Protein AF-0000000077536851 (afdb_homodimer)

Secondary structure (DSSP, 8-state):
--------------------------------THHHHHHHH-----------------EEEETTEEEESS----TT-EEEEEETTTTEEEEEETTEEEEEE--TTSPPPGGG-EEEEEETTEEEEEETTT-PEEEE-TTS-EEEEESS-SGGG-EEEEE-GGG-EEEEEEETTEEEEEEE-TTSS-EEEESS--PPEEEEEEE-/------------------PPP-----------THHHHHHHH-----------------EEEETTEEEESS----TT-EEEEEETTTTEEEEEETTEEEEEE--TTSPPPGGG-EEEEEETTEEEEEETTT-PEEEE-TTS-EEEEESS-SGGG-EEEEE-GGG-EEEEEEETTEEEEEEE-TTSS-EEEESS--PPEEEEEEE-

Foldseek 3Di:
DCPDDDDDDDPDPDPPVPPDDDPDPPPPPPPPCVVVVVVPPPPVVPPPPPCPVPLPQPWDAQAPWTKRKLDDDDAQFKWWKAFPPQQWTWFADQFWTFTHHRDSNHDDDLRRMWGWHDDPRFIWTARRVQCFIFFADPVQDTTRHHNDCDQRRGWDWDADPPSWTFTWHDDPPATWTWAADPVGRGTGTHRDDHTTIMIMTTDD/DDDDDDDDPDDDCVVVDPDDDPPPPPPPPPPPCVVVVVVPPCCVVPPPPPCPVPLPLDWDAQAPWTKRKLDDDDAQFKWWKAFPPQQWTWFADQFWTFTHHRDSNHDDDLRRMWGWHDDPRFIWTARRVQQFIWFADPVQDTTRHHNDCDQRRGWDWDADPPSWTFTWHDDPPATWTWAADPVGRGTGTHRDDHTTIMIMTTDD

Structure (mmCIF, N/CA/C/O backbone):
data_AF-0000000077536851-model_v1
#
loop_
_entity.id
_entity.type
_entity.pdbx_description
1 polymer 'Uncharacterized protein'
#
loop_
_atom_site.group_PDB
_atom_site.id
_atom_site.type_symbol
_atom_site.label_atom_id
_atom_site.label_alt_id
_atom_site.label_comp_id
_atom_site.label_asym_id
_atom_site.label_entity_id
_atom_site.label_seq_id
_atom_site.pdbx_PDB_ins_code
_atom_site.Cartn_x
_atom_site.Cartn_y
_atom_site.Cartn_z
_atom_site.occupancy
_atom_site.B_iso_or_equiv
_atom_site.auth_seq_id
_atom_site.auth_comp_id
_atom_site.auth_asym_id
_atom_site.auth_atom_id
_atom_site.pdbx_PDB_model_num
ATOM 1 N N . MET A 1 1 ? -51.312 21.594 92.875 1 18.86 1 MET A N 1
ATOM 2 C CA . MET A 1 1 ? -51.688 20.219 93.188 1 18.86 1 MET A CA 1
ATOM 3 C C . MET A 1 1 ? -52.906 19.781 92.375 1 18.86 1 MET A C 1
ATOM 5 O O . MET A 1 1 ? -53.5 18.734 92.688 1 18.86 1 MET A O 1
ATOM 9 N N . ALA A 1 2 ? -53.438 20.641 91.5 1 19.78 2 ALA A N 1
ATOM 10 C CA . ALA A 1 2 ? -54.875 20.578 91.25 1 19.78 2 ALA A CA 1
ATOM 11 C C . ALA A 1 2 ? -55.188 19.469 90.25 1 19.78 2 ALA A C 1
ATOM 13 O O . ALA A 1 2 ? -54.719 19.484 89.125 1 19.78 2 ALA A O 1
ATOM 14 N N . ILE A 1 3 ? -55.719 18.281 90.625 1 20.02 3 ILE A N 1
ATOM 15 C CA . ILE A 1 3 ? -55.781 16.859 90.25 1 20.02 3 ILE A CA 1
ATOM 16 C C . ILE A 1 3 ? -56.938 16.641 89.25 1 20.02 3 ILE A C 1
ATOM 18 O O . ILE A 1 3 ? -57.312 15.492 89 1 20.02 3 ILE A O 1
ATOM 22 N N . ILE A 1 4 ? -57.5 17.672 88.562 1 20.81 4 ILE A N 1
ATOM 23 C CA . ILE A 1 4 ? -58.938 17.453 88.312 1 20.81 4 ILE A CA 1
ATOM 24 C C . ILE A 1 4 ? -59.062 16.297 87.312 1 20.81 4 ILE A C 1
ATOM 26 O O . ILE A 1 4 ? -58.375 16.25 86.25 1 20.81 4 ILE A O 1
ATOM 30 N N . THR A 1 5 ? -60.031 15.312 87.375 1 19.86 5 THR A N 1
ATOM 31 C CA . THR A 1 5 ? -60.469 13.922 87.375 1 19.86 5 THR A CA 1
ATOM 32 C C . THR A 1 5 ? -61.125 13.578 86.062 1 19.86 5 THR A C 1
ATOM 34 O O . THR A 1 5 ? -60.844 12.523 85.438 1 19.86 5 THR A O 1
ATOM 37 N N . ASP A 1 6 ? -62.188 14.289 85.438 1 17.86 6 ASP A N 1
ATOM 38 C CA . ASP A 1 6 ? -63.438 13.547 85.375 1 17.86 6 ASP A CA 1
ATOM 39 C C . ASP A 1 6 ? -63.5 12.773 84 1 17.86 6 ASP A C 1
ATOM 41 O O . ASP A 1 6 ? -63.938 11.617 84 1 17.86 6 ASP A O 1
ATOM 45 N N . ALA A 1 7 ? -63.562 13.414 82.812 1 20.83 7 ALA A N 1
ATOM 46 C CA . ALA A 1 7 ? -64.75 13.344 82 1 20.83 7 ALA A CA 1
ATOM 47 C C . ALA A 1 7 ? -64.812 12.055 81.125 1 20.83 7 ALA A C 1
ATOM 49 O O . ALA A 1 7 ? -63.844 11.758 80.438 1 20.83 7 ALA A O 1
ATOM 50 N N . HIS A 1 8 ? -65.812 11.188 81.375 1 18.69 8 HIS A N 1
ATOM 51 C CA . HIS A 1 8 ? -66.125 9.766 81.25 1 18.69 8 HIS A CA 1
ATOM 52 C C . HIS A 1 8 ? -66.25 9.359 79.812 1 18.69 8 HIS A C 1
ATOM 54 O O . HIS A 1 8 ? -65.625 8.398 79.375 1 18.69 8 HIS A O 1
ATOM 60 N N . ASP A 1 9 ? -67.5 9.469 79.188 1 19.62 9 ASP A N 1
ATOM 61 C CA . ASP A 1 9 ? -68.375 8.344 78.812 1 19.62 9 ASP A CA 1
ATOM 62 C C . ASP A 1 9 ? -68.062 7.906 77.375 1 19.62 9 ASP A C 1
ATOM 64 O O . ASP A 1 9 ? -67.875 8.742 76.5 1 19.62 9 ASP A O 1
ATOM 68 N N . ALA A 1 10 ? -68 6.574 77.062 1 19.52 10 ALA A N 1
ATOM 69 C CA . ALA A 1 10 ? -67.375 5.629 76.125 1 19.52 10 ALA A CA 1
ATOM 70 C C . ALA A 1 10 ? -68.312 5.324 75 1 19.52 10 ALA A C 1
ATOM 72 O O . ALA A 1 10 ? -69.25 4.535 75.125 1 19.52 10 ALA A O 1
ATOM 73 N N . GLU A 1 11 ? -69 6.359 74.375 1 21.12 11 GLU A N 1
ATOM 74 C CA . GLU A 1 11 ? -70.125 5.973 73.5 1 21.12 11 GLU A CA 1
ATOM 75 C C . GLU A 1 11 ? -69.625 5.043 72.375 1 21.12 11 GLU A C 1
ATOM 77 O O . GLU A 1 11 ? -68.562 5.312 71.75 1 21.12 11 GLU A O 1
ATOM 82 N N . SER A 1 12 ? -70 3.764 72.438 1 19.25 12 SER A N 1
ATOM 83 C CA . SER A 1 12 ? -69.688 2.516 71.75 1 19.25 12 SER A CA 1
ATOM 84 C C . SER A 1 12 ? -70.125 2.576 70.312 1 19.25 12 SER A C 1
ATOM 86 O O . SER A 1 12 ? -71.312 2.764 70 1 19.25 12 SER A O 1
ATOM 88 N N . ALA A 1 13 ? -69.312 3.105 69.5 1 20.23 13 ALA A N 1
ATOM 89 C CA . ALA A 1 13 ? -69.5 3.305 68.062 1 20.23 13 ALA A CA 1
ATOM 90 C C . ALA A 1 13 ? -69.75 1.982 67.312 1 20.23 13 ALA A C 1
ATOM 92 O O . ALA A 1 13 ? -68.938 1.074 67.375 1 20.23 13 ALA A O 1
ATOM 93 N N . ALA A 1 14 ? -71 1.607 67.375 1 19.25 14 ALA A N 1
ATOM 94 C CA . ALA A 1 14 ? -71.625 0.43 66.75 1 19.25 14 ALA A CA 1
ATOM 95 C C . ALA A 1 14 ? -71.188 0.256 65.312 1 19.25 14 ALA A C 1
ATOM 97 O O . ALA A 1 14 ? -71.125 1.222 64.562 1 19.25 14 ALA A O 1
ATOM 98 N N . THR A 1 15 ? -70.438 -0.841 65 1 21.03 15 THR A N 1
ATOM 99 C CA . THR A 1 15 ? -69.688 -1.453 63.938 1 21.03 15 THR A CA 1
ATOM 100 C C . THR A 1 15 ? -70.562 -1.975 62.812 1 21.03 15 THR A C 1
ATOM 102 O O . THR A 1 15 ? -70.062 -2.73 61.969 1 21.03 15 THR A O 1
ATOM 105 N N . SER A 1 16 ? -71.75 -1.28 62.562 1 19.77 16 SER A N 1
ATOM 106 C CA . SER A 1 16 ? -72.688 -2.012 61.719 1 19.77 16 SER A CA 1
ATOM 107 C C . SER A 1 16 ? -72 -2.434 60.406 1 19.77 16 SER A C 1
ATOM 109 O O . SER A 1 16 ? -71.438 -1.606 59.719 1 19.77 16 SER A O 1
ATOM 111 N N . SER A 1 17 ? -71.688 -3.686 60.281 1 22.27 17 SER A N 1
ATOM 112 C CA . SER A 1 17 ? -70.938 -4.477 59.25 1 22.27 17 SER A CA 1
ATOM 113 C C . SER A 1 17 ? -71.812 -4.598 58 1 22.27 17 SER A C 1
ATOM 115 O O . SER A 1 17 ? -71.562 -5.512 57.188 1 22.27 17 SER A O 1
ATOM 117 N N . LEU A 1 18 ? -72.375 -3.449 57.562 1 19.94 18 LEU A N 1
ATOM 118 C CA . LEU A 1 18 ? -73.312 -3.625 56.438 1 19.94 18 LEU A CA 1
ATOM 119 C C . LEU A 1 18 ? -72.625 -4.449 55.344 1 19.94 18 LEU A C 1
ATOM 121 O O . LEU A 1 18 ? -71.438 -4.254 55.031 1 19.94 18 LEU A O 1
ATOM 125 N N . SER A 1 19 ? -73.188 -5.621 55.062 1 21.34 19 SER A N 1
ATOM 126 C CA . SER A 1 19 ? -72.938 -6.781 54.219 1 21.34 19 SER A CA 1
ATOM 127 C C . SER A 1 19 ? -73 -6.402 52.719 1 21.34 19 SER A C 1
ATOM 129 O O . SER A 1 19 ? -74.062 -6.113 52.188 1 21.34 19 SER A O 1
ATOM 131 N N . ALA A 1 20 ? -72.125 -5.441 52.344 1 19.36 20 ALA A N 1
ATOM 132 C CA . ALA A 1 20 ? -72.188 -4.875 51 1 19.36 20 ALA A CA 1
ATOM 133 C C . ALA A 1 20 ? -72.375 -5.969 49.938 1 19.36 20 ALA A C 1
ATOM 135 O O . ALA A 1 20 ? -71.938 -7.105 50.156 1 19.36 20 ALA A O 1
ATOM 136 N N . ASP A 1 21 ? -73.188 -5.586 48.875 1 20.72 21 ASP A N 1
ATOM 137 C CA . ASP A 1 21 ? -73.812 -6.059 47.656 1 20.72 21 ASP A CA 1
ATOM 138 C C . ASP A 1 21 ? -72.875 -6.809 46.75 1 20.72 21 ASP A C 1
ATOM 140 O O . ASP A 1 21 ? -71.625 -6.594 46.812 1 20.72 21 ASP A O 1
ATOM 144 N N . GLY A 1 22 ? -73.312 -7.965 46.188 1 22.11 22 GLY A N 1
ATOM 145 C CA . GLY A 1 22 ? -72.938 -9.125 45.406 1 22.11 22 GLY A CA 1
ATOM 146 C C . GLY A 1 22 ? -72.375 -8.766 44.062 1 22.11 22 GLY A C 1
ATOM 147 O O . GLY A 1 22 ? -73.062 -8.5 43.094 1 22.11 22 GLY A O 1
ATOM 148 N N . VAL A 1 23 ? -71.438 -7.766 44 1 23.23 23 VAL A N 1
ATOM 149 C CA . VAL A 1 23 ? -71 -7.277 42.688 1 23.23 23 VAL A CA 1
ATOM 150 C C . VAL A 1 23 ? -70.625 -8.453 41.812 1 23.23 23 VAL A C 1
ATOM 152 O O . VAL A 1 23 ? -69.812 -9.312 42.219 1 23.23 23 VAL A O 1
ATOM 155 N N . MET A 1 24 ? -71.438 -8.617 40.781 1 24.44 24 MET A N 1
ATOM 156 C CA . MET A 1 24 ? -71.375 -9.586 39.688 1 24.44 24 MET A CA 1
ATOM 157 C C . MET A 1 24 ? -70 -9.664 39.062 1 24.44 24 MET A C 1
ATOM 159 O O . MET A 1 24 ? -69.312 -8.648 38.969 1 24.44 24 MET A O 1
ATOM 163 N N . THR A 1 25 ? -69.312 -10.844 39.219 1 23.58 25 THR A N 1
ATOM 164 C CA . THR A 1 25 ? -68 -11.32 38.844 1 23.58 25 THR A CA 1
ATOM 165 C C . THR A 1 25 ? -67.75 -11.086 37.344 1 23.58 25 THR A C 1
ATOM 167 O O . THR A 1 25 ? -68.438 -11.609 36.5 1 23.58 25 THR A O 1
ATOM 170 N N . PRO A 1 26 ? -67.438 -9.805 36.938 1 22.94 26 PRO A N 1
ATOM 171 C CA . PRO A 1 26 ? -67.25 -9.633 35.5 1 22.94 26 PRO A CA 1
ATOM 172 C C . PRO A 1 26 ? -66.375 -10.695 34.875 1 22.94 26 PRO A C 1
ATOM 174 O O . PRO A 1 26 ? -65.438 -11.156 35.531 1 22.94 26 PRO A O 1
ATOM 177 N N . THR A 1 27 ? -66.875 -11.539 33.969 1 24.19 27 THR A N 1
ATOM 178 C CA . THR A 1 27 ? -66.25 -12.625 33.219 1 24.19 27 THR A CA 1
ATOM 179 C C . THR A 1 27 ? -65 -12.141 32.5 1 24.19 27 THR A C 1
ATOM 181 O O . THR A 1 27 ? -65.062 -11.203 31.703 1 24.19 27 THR A O 1
ATOM 184 N N . THR A 1 28 ? -63.812 -12.055 33.219 1 24.67 28 THR A N 1
ATOM 185 C CA . THR A 1 28 ? -62.562 -11.586 32.656 1 24.67 28 THR A CA 1
ATOM 186 C C . THR A 1 28 ? -62.188 -12.391 31.406 1 24.67 28 THR A C 1
ATOM 188 O O . THR A 1 28 ? -62.062 -13.617 31.469 1 24.67 28 THR A O 1
ATOM 191 N N . TYR A 1 29 ? -62.719 -11.992 30.266 1 23.72 29 TYR A N 1
ATOM 192 C CA . TYR A 1 29 ? -62.312 -12.562 28.984 1 23.72 29 TYR A CA 1
ATOM 193 C C . TYR A 1 29 ? -60.781 -12.648 28.875 1 23.72 29 TYR A C 1
ATOM 195 O O . TYR A 1 29 ? -60.094 -11.688 29.172 1 23.72 29 TYR A O 1
ATOM 203 N N . THR A 1 30 ? -60.281 -13.867 29.188 1 26.53 30 THR A N 1
ATOM 204 C CA . THR A 1 30 ? -58.875 -14.25 29.125 1 26.53 30 THR A CA 1
ATOM 205 C C . THR A 1 30 ? -58.281 -13.883 27.766 1 26.53 30 THR A C 1
ATOM 207 O O . THR A 1 30 ? -58.688 -14.414 26.734 1 26.53 30 THR A O 1
ATOM 210 N N . ARG A 1 31 ? -58.031 -12.602 27.641 1 26.2 31 ARG A N 1
ATOM 211 C CA . ARG A 1 31 ? -57.344 -12.188 26.422 1 26.2 31 ARG A CA 1
ATOM 212 C C . ARG A 1 31 ? -56.156 -13.094 26.109 1 26.2 31 ARG A C 1
ATOM 214 O O . ARG A 1 31 ? -55.312 -13.336 26.969 1 26.2 31 ARG A O 1
ATOM 221 N N . ASP A 1 32 ? -56.375 -14.086 25.203 1 28 32 ASP A N 1
ATOM 222 C CA . ASP A 1 32 ? -55.406 -15.062 24.703 1 28 32 ASP A CA 1
ATOM 223 C C . ASP A 1 32 ? -54.094 -14.383 24.312 1 28 32 ASP A C 1
ATOM 225 O O . ASP A 1 32 ? -54.062 -13.5 23.453 1 28 32 ASP A O 1
ATOM 229 N N . PRO A 1 33 ? -53.125 -14.289 25.266 1 31.47 33 PRO A N 1
ATOM 230 C CA . PRO A 1 33 ? -51.844 -13.633 25.062 1 31.47 33 PRO A CA 1
ATOM 231 C C . PRO A 1 33 ? -51.062 -14.242 23.891 1 31.47 33 PRO A C 1
ATOM 233 O O . PRO A 1 33 ? -49.906 -13.906 23.688 1 31.47 33 PRO A O 1
ATOM 236 N N . SER A 1 34 ? -51.719 -15.164 23.172 1 30.64 34 SER A N 1
ATOM 237 C CA . SER A 1 34 ? -50.844 -15.859 22.25 1 30.64 34 SER A CA 1
ATOM 238 C C . SER A 1 34 ? -50.125 -14.875 21.312 1 30.64 34 SER A C 1
ATOM 240 O O . SER A 1 34 ? -49.125 -15.203 20.703 1 30.64 34 SER A O 1
ATOM 242 N N . ILE A 1 35 ? -50.906 -13.805 21 1 28.03 35 ILE A N 1
ATOM 243 C CA . ILE A 1 35 ? -50.344 -13.078 19.859 1 28.03 35 ILE A CA 1
ATOM 244 C C . ILE A 1 35 ? -49 -12.461 20.25 1 28.03 35 ILE A C 1
ATOM 246 O O . ILE A 1 35 ? -48.156 -12.18 19.375 1 28.03 35 ILE A O 1
ATOM 250 N N . GLN A 1 36 ? -48.938 -12.117 21.547 1 27.41 36 GLN A N 1
ATOM 251 C CA . GLN A 1 36 ? -47.781 -11.273 21.781 1 27.41 36 GLN A CA 1
ATOM 252 C C . GLN A 1 36 ? -46.469 -12.086 21.672 1 27.41 36 GLN A C 1
ATOM 254 O O . GLN A 1 36 ? -45.375 -11.516 21.578 1 27.41 36 GLN A O 1
ATOM 259 N N . GLU A 1 37 ? -46.562 -13.352 21.984 1 29.34 37 GLU A N 1
ATOM 260 C CA . GLU A 1 37 ? -45.25 -14.016 22.062 1 29.34 37 GLU A CA 1
ATOM 261 C C . GLU A 1 37 ? -44.562 -14.031 20.703 1 29.34 37 GLU A C 1
ATOM 263 O O . GLU A 1 37 ? -43.375 -14.352 20.609 1 29.34 37 GLU A O 1
ATOM 268 N N . TRP A 1 38 ? -45.344 -14.125 19.625 1 32.38 38 TRP A N 1
ATOM 269 C CA . TRP A 1 38 ? -44.688 -14.242 18.344 1 32.38 38 TRP A CA 1
ATOM 270 C C . TRP A 1 38 ? -43.75 -13.047 18.078 1 32.38 38 TRP A C 1
ATOM 272 O O . TRP A 1 38 ? -42.688 -13.195 17.516 1 32.38 38 TRP A O 1
ATOM 282 N N . LEU A 1 39 ? -44.25 -11.852 18.469 1 27.42 39 LEU A N 1
ATOM 283 C CA . LEU A 1 39 ? -43.469 -10.688 18.094 1 27.42 39 LEU A CA 1
ATOM 284 C C . LEU A 1 39 ? -42.094 -10.695 18.812 1 27.42 39 LEU A C 1
ATOM 286 O O . LEU A 1 39 ? -41.156 -10.07 18.344 1 27.42 39 LEU A O 1
ATOM 290 N N . ARG A 1 40 ? -42.094 -11.141 20.031 1 28.02 40 ARG A N 1
ATOM 291 C CA . ARG A 1 40 ? -40.844 -10.914 20.766 1 28.02 40 ARG A CA 1
ATOM 292 C C . ARG A 1 40 ? -39.719 -11.758 20.188 1 28.02 40 ARG A C 1
ATOM 294 O O . ARG A 1 40 ? -38.562 -11.445 20.391 1 28.02 40 ARG A O 1
ATOM 301 N N . SER A 1 41 ? -40.031 -12.984 19.953 1 29 41 SER A N 1
ATOM 302 C CA . SER A 1 41 ? -38.875 -13.852 19.812 1 29 41 SER A CA 1
ATOM 303 C C . SER A 1 41 ? -38.062 -13.469 18.578 1 29 41 SER A C 1
ATOM 305 O O . SER A 1 41 ? -37.031 -14.109 18.281 1 29 41 SER A O 1
ATOM 307 N N . SER A 1 42 ? -38.719 -12.93 17.641 1 28.83 42 SER A N 1
ATOM 308 C CA . SER A 1 42 ? -37.844 -12.812 16.484 1 28.83 42 SER A CA 1
ATOM 309 C C . SER A 1 42 ? -36.688 -11.836 16.766 1 28.83 42 SER A C 1
ATOM 311 O O . SER A 1 42 ? -36.812 -10.641 16.469 1 28.83 42 SER A O 1
ATOM 313 N N . SER A 1 43 ? -36.188 -11.812 17.938 1 27.52 43 SER A N 1
ATOM 314 C CA . SER A 1 43 ? -35 -10.992 18.109 1 27.52 43 SER A CA 1
ATOM 315 C C . SER A 1 43 ? -33.969 -11.281 17.016 1 27.52 43 SER A C 1
ATOM 317 O O . SER A 1 43 ? -33.25 -12.289 17.078 1 27.52 43 SER A O 1
ATOM 319 N N . ILE A 1 44 ? -34.375 -11.117 15.781 1 29 44 ILE A N 1
ATOM 320 C CA . ILE A 1 44 ? -33.281 -11.133 14.797 1 29 44 ILE A CA 1
ATOM 321 C C . ILE A 1 44 ? -32.125 -10.312 15.312 1 29 44 ILE A C 1
ATOM 323 O O . ILE A 1 44 ? -32.25 -9.125 15.594 1 29 44 ILE A O 1
ATOM 327 N N . THR A 1 45 ? -31.344 -10.859 16.203 1 29.61 45 THR A N 1
ATOM 328 C CA . THR A 1 45 ? -30.047 -10.258 16.453 1 29.61 45 THR A CA 1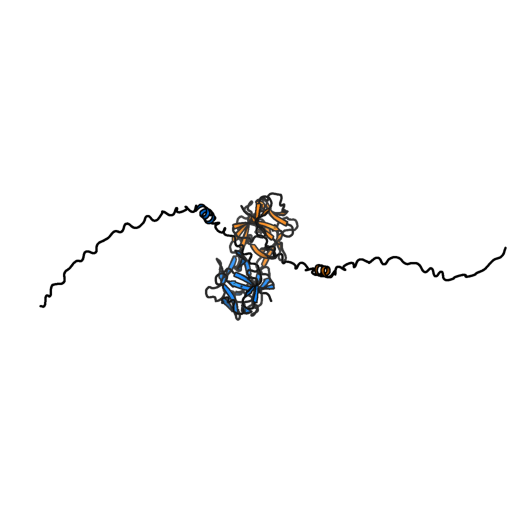
ATOM 329 C C . THR A 1 45 ? -29.516 -9.578 15.188 1 29.61 45 THR A C 1
ATOM 331 O O . THR A 1 45 ? -29.516 -10.18 14.109 1 29.61 45 THR A O 1
ATOM 334 N N . PRO A 1 46 ? -29.609 -8.258 15.156 1 29.53 46 PRO A N 1
ATOM 335 C CA . PRO A 1 46 ? -28.969 -7.629 14.008 1 29.53 46 PRO A CA 1
ATOM 336 C C . PRO A 1 46 ? -27.688 -8.359 13.586 1 29.53 46 PRO A C 1
ATOM 338 O O . PRO A 1 46 ? -26.875 -8.727 14.43 1 29.53 46 PRO A O 1
ATOM 341 N N . SER A 1 47 ? -27.812 -9.352 12.789 1 29.05 47 SER A N 1
ATOM 342 C CA . SER A 1 47 ? -26.594 -9.82 12.141 1 29.05 47 SER A CA 1
ATOM 343 C C . SER A 1 47 ? -25.594 -8.68 11.945 1 29.05 47 SER A C 1
ATOM 345 O O . SER A 1 47 ? -26 -7.543 11.664 1 29.05 47 SER A O 1
ATOM 347 N N . SER A 1 48 ? -24.578 -8.688 12.734 1 30.5 48 SER A N 1
ATOM 348 C CA . SER A 1 48 ? -23.422 -7.844 12.445 1 30.5 48 SER A CA 1
ATOM 349 C C . SER A 1 48 ? -23.266 -7.602 10.945 1 30.5 48 SER A C 1
ATOM 351 O O . SER A 1 48 ? -22.891 -8.5 10.203 1 30.5 48 SER A O 1
ATOM 353 N N . SER A 1 49 ? -24.25 -7.016 10.336 1 31.94 49 SER A N 1
ATOM 354 C CA . SER A 1 49 ? -24.047 -6.441 9.008 1 31.94 49 SER A CA 1
ATOM 355 C C . SER A 1 49 ? -22.625 -5.945 8.828 1 31.94 49 SER A C 1
ATOM 357 O O . SER A 1 49 ? -22.094 -5.227 9.68 1 31.94 49 SER A O 1
ATOM 359 N N . SER A 1 50 ? -21.797 -6.797 8.422 1 32.88 50 SER A N 1
ATOM 360 C CA . SER A 1 50 ? -20.578 -6.234 7.852 1 32.88 50 SER A CA 1
ATOM 361 C C . SER A 1 50 ? -20.828 -4.875 7.215 1 32.88 50 SER A C 1
ATOM 363 O O . SER A 1 50 ? -21.516 -4.785 6.188 1 32.88 50 SER A O 1
ATOM 365 N N . ASN A 1 51 ? -21.25 -3.934 8.008 1 32.59 51 ASN A N 1
ATOM 366 C CA . ASN A 1 51 ? -21.188 -2.527 7.625 1 32.59 51 ASN A CA 1
ATOM 367 C C . ASN A 1 51 ? -20.047 -2.268 6.629 1 32.59 51 ASN A C 1
ATOM 369 O O . ASN A 1 51 ? -18.906 -2.072 7.023 1 32.59 51 ASN A O 1
ATOM 373 N N . ASN A 1 52 ? -19.891 -3.164 5.754 1 35.09 52 ASN A N 1
ATOM 374 C CA . ASN A 1 52 ? -19.172 -2.553 4.637 1 35.09 52 ASN A CA 1
ATOM 375 C C . ASN A 1 52 ? -19.609 -1.104 4.422 1 35.09 52 ASN A C 1
ATOM 377 O O . ASN A 1 52 ? -20.656 -0.847 3.812 1 35.09 52 ASN A O 1
ATOM 381 N N . GLU A 1 53 ? -19.656 -0.292 5.406 1 35.72 53 GLU A N 1
ATOM 382 C CA . GLU A 1 53 ? -19.734 1.14 5.129 1 35.72 53 GLU A CA 1
ATOM 383 C C . GLU A 1 53 ? -19.25 1.455 3.717 1 35.72 53 GLU A C 1
ATOM 385 O O . GLU A 1 53 ? -18.047 1.403 3.441 1 35.72 53 GLU A O 1
ATOM 390 N N . PHE A 1 54 ? -19.859 0.932 2.799 1 39 54 PHE A N 1
ATOM 391 C CA . PHE A 1 54 ? -19.734 1.651 1.538 1 39 54 PHE A CA 1
ATOM 392 C C . PHE A 1 54 ? -19.453 3.129 1.786 1 39 54 PHE A C 1
ATOM 394 O O . PHE A 1 54 ? -20.359 3.881 2.166 1 39 54 PHE A O 1
ATOM 401 N N . GLN A 1 55 ? -18.5 3.477 2.576 1 44.5 55 GLN A N 1
ATOM 402 C CA . GLN A 1 55 ? -18.172 4.895 2.572 1 44.5 55 GLN A CA 1
ATOM 403 C C . GLN A 1 55 ? -18.547 5.547 1.244 1 44.5 55 GLN A C 1
ATOM 405 O O . GLN A 1 55 ? -18 5.184 0.195 1 44.5 55 GLN A O 1
ATOM 410 N N . ASN A 1 56 ? -19.703 5.609 0.932 1 49.47 56 ASN A N 1
ATOM 411 C CA . ASN A 1 56 ? -20.141 6.535 -0.107 1 49.47 56 ASN A CA 1
ATOM 412 C C . ASN A 1 56 ? -19.141 7.68 -0.291 1 49.47 56 ASN A C 1
ATOM 414 O O . ASN A 1 56 ? -18.984 8.523 0.596 1 49.47 56 ASN A O 1
ATOM 418 N N . ASN A 1 57 ? -18 7.301 -0.956 1 65.56 57 ASN A N 1
ATOM 419 C CA . ASN A 1 57 ? -17.016 8.281 -1.394 1 65.56 57 ASN A CA 1
ATOM 420 C C . ASN A 1 57 ? -17.672 9.547 -1.932 1 65.56 57 ASN A C 1
ATOM 422 O O . ASN A 1 57 ? -17.391 9.977 -3.051 1 65.56 57 ASN A O 1
ATOM 426 N N . MET A 1 58 ? -18.75 9.797 -1.27 1 80.38 58 MET A N 1
ATOM 427 C CA . MET A 1 58 ? -19.281 11.094 -1.683 1 80.38 58 MET A CA 1
ATOM 428 C C . MET A 1 58 ? -18.484 12.234 -1.062 1 80.38 58 MET A C 1
ATOM 430 O O . MET A 1 58 ? -18.031 12.133 0.079 1 80.38 58 MET A O 1
ATOM 434 N N . ALA A 1 59 ? -18.359 13.156 -1.869 1 90.31 59 ALA A N 1
ATOM 435 C CA . ALA A 1 59 ? -17.672 14.367 -1.407 1 90.31 59 ALA A CA 1
ATOM 436 C C . ALA A 1 59 ? -18.469 15.062 -0.306 1 90.31 59 ALA A C 1
ATOM 438 O O . ALA A 1 59 ? -19.703 15.094 -0.348 1 90.31 59 ALA A O 1
ATOM 439 N N . GLU A 1 60 ? -17.875 15.383 0.745 1 91.81 60 GLU A N 1
ATOM 440 C CA . GLU A 1 60 ? -18.453 16.156 1.833 1 91.81 60 GLU A CA 1
ATOM 441 C C . GLU A 1 60 ? -17.625 17.406 2.121 1 91.81 60 GLU A C 1
ATOM 443 O O . GLU A 1 60 ? -16.562 17.609 1.518 1 91.81 60 GLU A O 1
ATOM 448 N N . HIS A 1 61 ? -18.188 18.234 2.951 1 91.38 61 HIS A N 1
ATOM 449 C CA . HIS A 1 61 ? -17.453 19.438 3.334 1 91.38 61 HIS A CA 1
ATOM 450 C C . HIS A 1 61 ? -16.797 19.266 4.703 1 91.38 61 HIS A C 1
ATOM 452 O O . HIS A 1 61 ? -17.422 18.766 5.637 1 91.38 61 HIS A O 1
ATOM 458 N N . LEU A 1 62 ? -15.609 19.547 4.777 1 90.56 62 LEU A N 1
ATOM 459 C CA . LEU A 1 62 ? -14.875 19.781 6.016 1 90.56 62 LEU A CA 1
ATOM 460 C C . LEU A 1 62 ? -14.438 21.234 6.129 1 90.56 62 LEU A C 1
ATOM 462 O O . LEU A 1 62 ? -13.492 21.656 5.453 1 90.56 62 LEU A O 1
ATOM 466 N N . GLY A 1 63 ? -15.117 21.922 6.945 1 84.44 63 GLY A N 1
ATOM 467 C CA . GLY A 1 63 ? -14.953 23.375 6.867 1 84.44 63 GLY A CA 1
ATOM 468 C C . GLY A 1 63 ? -15.305 23.938 5.504 1 84.44 63 GLY A C 1
ATOM 469 O O . GLY A 1 63 ? -16.391 23.672 4.98 1 84.44 63 GLY A O 1
ATOM 470 N N . SER A 1 64 ? -14.383 24.625 4.953 1 85.06 64 SER A N 1
ATOM 471 C CA . SER A 1 64 ? -14.609 25.25 3.656 1 85.06 64 SER A CA 1
ATOM 472 C C . SER A 1 64 ? -14.172 24.344 2.516 1 85.06 64 SER A C 1
ATOM 474 O O . SER A 1 64 ? -14.367 24.672 1.343 1 85.06 64 SER A O 1
ATOM 476 N N . LEU A 1 65 ? -13.609 23.203 2.816 1 93.81 65 LEU A N 1
ATOM 477 C CA . LEU A 1 65 ? -13.039 22.344 1.783 1 93.81 65 LEU A CA 1
ATOM 478 C C . LEU A 1 65 ? -14.016 21.234 1.399 1 93.81 65 LEU A C 1
ATOM 480 O O . LEU A 1 65 ? -14.656 20.641 2.266 1 93.81 65 LEU A O 1
ATOM 484 N N . ARG A 1 66 ? -14.133 21.094 0.111 1 95.81 66 ARG A N 1
ATOM 485 C CA . ARG A 1 66 ? -14.797 19.891 -0.384 1 95.81 66 ARG A CA 1
ATOM 486 C C . ARG A 1 66 ? -13.836 18.719 -0.428 1 95.81 66 ARG A C 1
ATOM 488 O O . ARG A 1 66 ? -12.773 18.797 -1.048 1 95.81 66 ARG A O 1
ATOM 495 N N . VAL A 1 67 ? -14.258 17.625 0.313 1 97.12 67 VAL A N 1
ATOM 496 C CA . VAL A 1 67 ? -13.328 16.5 0.405 1 97.12 67 VAL A CA 1
ATOM 497 C C . VAL A 1 67 ? -14.062 15.188 0.156 1 97.12 67 VAL A C 1
ATOM 499 O O . VAL A 1 67 ? -15.289 15.125 0.291 1 97.12 67 VAL A O 1
ATOM 502 N N . THR A 1 68 ? -13.406 14.211 -0.332 1 97.44 68 THR A N 1
ATOM 503 C CA . THR A 1 68 ? -13.836 12.82 -0.296 1 97.44 68 THR A CA 1
ATOM 504 C C . THR A 1 68 ? -13.039 12.031 0.739 1 97.44 68 THR A C 1
ATOM 506 O O . THR A 1 68 ? -11.828 11.859 0.593 1 97.44 68 THR A O 1
ATOM 509 N N . ARG A 1 69 ? -13.695 11.57 1.759 1 96.44 69 ARG A N 1
ATOM 510 C CA . ARG A 1 69 ? -13.047 10.852 2.854 1 96.44 69 ARG A CA 1
ATOM 511 C C . ARG A 1 69 ? -12.656 9.438 2.43 1 96.44 69 ARG A C 1
ATOM 513 O O . ARG A 1 69 ? -13.203 8.906 1.462 1 96.44 69 ARG A O 1
ATOM 520 N N . LEU A 1 70 ? -11.625 8.898 3.168 1 97 70 LEU A N 1
ATOM 521 C CA . LEU A 1 70 ? -11.18 7.527 2.986 1 97 70 LEU A CA 1
ATOM 522 C C . LEU A 1 70 ? -10.844 7.25 1.522 1 97 70 LEU A C 1
ATOM 524 O O . LEU A 1 70 ? -11.258 6.227 0.97 1 97 70 LEU A O 1
ATOM 528 N N . SER A 1 71 ? -10.195 8.227 0.913 1 97.06 71 SER A N 1
ATOM 529 C CA . SER A 1 71 ? -9.75 8.094 -0.471 1 97.06 71 SER A CA 1
ATOM 530 C C . SER A 1 71 ? -8.422 7.352 -0.556 1 97.06 71 SER A C 1
ATOM 532 O O . SER A 1 71 ? -7.66 7.324 0.411 1 97.06 71 SER A O 1
ATOM 534 N N . ASP A 1 72 ? -8.203 6.738 -1.721 1 97.06 72 ASP A N 1
ATOM 535 C CA . ASP A 1 72 ? -6.891 6.168 -2.008 1 97.06 72 ASP A CA 1
ATOM 536 C C . ASP A 1 72 ? -5.91 7.25 -2.453 1 97.06 72 ASP A C 1
ATOM 538 O O . ASP A 1 72 ? -6.191 8.008 -3.385 1 97.06 72 ASP A O 1
ATOM 542 N N . PRO A 1 73 ? -4.828 7.305 -1.75 1 98 73 PRO A N 1
ATOM 543 C CA . PRO A 1 73 ? -3.869 8.344 -2.139 1 98 73 PRO A CA 1
ATOM 544 C C . PRO A 1 73 ? -3.254 8.094 -3.514 1 98 73 PRO A C 1
ATOM 546 O O . PRO A 1 73 ? -2.502 7.133 -3.691 1 98 73 PRO A O 1
ATOM 549 N N . ARG A 1 74 ? -3.574 8.984 -4.41 1 97.38 74 ARG A N 1
ATOM 550 C CA . ARG A 1 74 ? -3.045 8.898 -5.77 1 97.38 74 ARG A CA 1
ATOM 551 C C . ARG A 1 74 ? -2.121 10.07 -6.074 1 97.38 74 ARG A C 1
ATOM 553 O O . ARG A 1 74 ? -2.34 11.18 -5.59 1 97.38 74 ARG A O 1
ATOM 560 N N . PRO A 1 75 ? -1.086 9.75 -6.918 1 97.56 75 PRO A N 1
ATOM 561 C CA . PRO A 1 75 ? -0.211 10.859 -7.297 1 97.56 75 PRO A CA 1
ATOM 562 C C . PRO A 1 75 ? -0.969 12.008 -7.961 1 97.56 75 PRO A C 1
ATOM 564 O O . PRO A 1 75 ? -1.915 11.773 -8.719 1 97.56 75 PRO A O 1
ATOM 567 N N . ASN A 1 76 ? -0.542 13.234 -7.648 1 97.94 76 ASN A N 1
ATOM 568 C CA . ASN A 1 76 ? -1.027 14.484 -8.227 1 97.94 76 ASN A CA 1
ATOM 569 C C . ASN A 1 76 ? -2.357 14.906 -7.613 1 97.94 76 ASN A C 1
ATOM 571 O O . ASN A 1 76 ? -2.938 15.922 -8.016 1 97.94 76 ASN A O 1
ATOM 575 N N . ASP A 1 77 ? -2.936 14.18 -6.738 1 98.25 77 ASP A N 1
ATOM 576 C CA . ASP A 1 77 ? -4.082 14.617 -5.945 1 98.25 77 ASP A CA 1
ATOM 577 C C . ASP A 1 77 ? -3.633 15.219 -4.613 1 98.25 77 ASP A C 1
ATOM 579 O O . ASP A 1 77 ? -2.557 14.891 -4.113 1 98.25 77 ASP A O 1
ATOM 583 N N . THR A 1 78 ? -4.375 16.078 -4.074 1 98.75 78 THR A N 1
ATOM 584 C CA . THR A 1 78 ? -4.109 16.719 -2.789 1 98.75 78 THR A CA 1
ATOM 585 C C . THR A 1 78 ? -4.969 16.094 -1.692 1 98.75 78 THR A C 1
ATOM 587 O O . THR A 1 78 ? -6.152 15.812 -1.909 1 98.75 78 THR A O 1
ATOM 590 N N . PHE A 1 79 ? -4.355 15.984 -0.518 1 98.62 79 PHE A N 1
ATOM 591 C CA . PHE A 1 79 ? -5.074 15.289 0.543 1 98.62 79 PHE A CA 1
ATOM 592 C C . PHE A 1 79 ? -4.91 16.016 1.875 1 98.62 79 PHE A C 1
ATOM 594 O O . PHE A 1 79 ? -3.902 16.688 2.102 1 98.62 79 PHE A O 1
ATOM 601 N N . LEU A 1 80 ? -5.91 15.836 2.654 1 98.38 80 LEU A N 1
ATOM 602 C CA . LEU A 1 80 ? -5.711 15.898 4.098 1 98.38 80 LEU A CA 1
ATOM 603 C C . LEU A 1 80 ? -5.262 14.547 4.645 1 98.38 80 LEU A C 1
ATOM 605 O O . LEU A 1 80 ? -5.77 13.5 4.227 1 98.38 80 LEU A O 1
ATOM 609 N N . ILE A 1 81 ? -4.324 14.539 5.555 1 98.81 81 ILE A N 1
ATOM 610 C CA . ILE A 1 81 ? -3.852 13.336 6.23 1 98.81 81 ILE A CA 1
ATOM 611 C C . ILE A 1 81 ? -4.258 13.375 7.703 1 98.81 81 ILE A C 1
ATOM 613 O O . ILE A 1 81 ? -3.744 14.188 8.477 1 98.81 81 ILE A O 1
ATOM 617 N N . ILE A 1 82 ? -5.148 12.469 8.062 1 98.5 82 ILE A N 1
ATOM 618 C CA . ILE A 1 82 ? -5.852 12.594 9.336 1 98.5 82 ILE A CA 1
ATOM 619 C C . ILE A 1 82 ? -5.566 11.375 10.203 1 98.5 82 ILE A C 1
ATOM 621 O O . ILE A 1 82 ? -5.699 10.234 9.742 1 98.5 82 ILE A O 1
ATOM 625 N N . ASP A 1 83 ? -5.164 11.617 11.398 1 98.5 83 ASP A N 1
ATOM 626 C CA . ASP A 1 83 ? -5.02 10.586 12.414 1 98.5 83 ASP A CA 1
ATOM 627 C C . ASP A 1 83 ? -6.383 10.047 12.852 1 98.5 83 ASP A C 1
ATOM 629 O O . ASP A 1 83 ? -7.137 10.734 13.539 1 98.5 83 ASP A O 1
ATOM 633 N N . LYS A 1 84 ? -6.641 8.836 12.594 1 97.31 84 LYS A N 1
ATOM 634 C CA . LYS A 1 84 ? -7.953 8.234 12.805 1 97.31 84 LYS A CA 1
ATOM 635 C C . LYS A 1 84 ? -8.336 8.266 14.289 1 97.31 84 LYS A C 1
ATOM 637 O O . LYS A 1 84 ? -9.445 8.656 14.641 1 97.31 84 LYS A O 1
ATOM 642 N N . SER A 1 85 ? -7.395 7.867 15.102 1 96.44 85 SER A N 1
ATOM 643 C CA . SER A 1 85 ? -7.711 7.613 16.5 1 96.44 85 SER A CA 1
ATOM 644 C C . SER A 1 85 ? -7.996 8.914 17.25 1 96.44 85 SER A C 1
ATOM 646 O O . SER A 1 85 ? -8.875 8.953 18.109 1 96.44 85 SER A O 1
ATOM 648 N N . GLU A 1 86 ? -7.266 9.977 16.906 1 97.06 86 GLU A N 1
ATOM 649 C CA . GLU A 1 86 ? -7.383 11.219 17.672 1 97.06 86 GLU A CA 1
ATOM 650 C C . GLU A 1 86 ? -8.047 12.312 16.844 1 97.06 86 GLU A C 1
ATOM 652 O O . GLU A 1 86 ? -8.258 13.43 17.328 1 97.06 86 GLU A O 1
ATOM 657 N N . ASN A 1 87 ? -8.422 11.992 15.656 1 96.38 87 ASN A N 1
ATOM 658 C CA . ASN A 1 87 ? -9.062 12.938 14.742 1 96.38 87 ASN A CA 1
ATOM 659 C C . ASN A 1 87 ? -8.258 14.227 14.617 1 96.38 87 ASN A C 1
ATOM 661 O O . ASN A 1 87 ? -8.805 15.32 14.75 1 96.38 87 ASN A O 1
ATOM 665 N N . ARG A 1 88 ? -6.965 14.102 14.367 1 98 88 ARG A N 1
ATOM 666 C CA . ARG A 1 88 ? -6.055 15.219 14.172 1 98 88 ARG A CA 1
ATOM 667 C C . ARG A 1 88 ? -5.496 15.227 12.75 1 98 88 ARG A C 1
ATOM 669 O O . ARG A 1 88 ? -5.262 14.164 12.164 1 98 88 ARG A O 1
ATOM 676 N N . ILE A 1 89 ? -5.305 16.422 12.266 1 98 89 ILE A N 1
ATOM 677 C CA . ILE A 1 89 ? -4.855 16.609 10.891 1 98 89 ILE A CA 1
ATOM 678 C C . ILE A 1 89 ? -3.369 16.953 10.875 1 98 89 ILE A C 1
ATOM 680 O O . ILE A 1 89 ? -2.922 17.812 11.641 1 98 89 ILE A O 1
ATOM 684 N N . LEU A 1 90 ? -2.568 16.312 10.047 1 98.69 90 LEU A N 1
ATOM 685 C CA . LEU A 1 90 ? -1.146 16.609 9.898 1 98.69 90 LEU A CA 1
ATOM 686 C C . LEU A 1 90 ? -0.933 17.953 9.211 1 98.69 90 LEU A C 1
ATOM 688 O O . LEU A 1 90 ? -1.363 18.141 8.07 1 98.69 90 LEU A O 1
ATOM 692 N N . THR A 1 91 ? -0.247 18.797 9.891 1 98.44 91 THR A N 1
ATOM 693 C CA . THR A 1 91 ? -0.074 20.172 9.461 1 98.44 91 THR A CA 1
ATOM 694 C C . THR A 1 91 ? 1.396 20.578 9.523 1 98.44 91 THR A C 1
ATOM 696 O O . THR A 1 91 ? 2.16 20.047 10.328 1 98.44 91 THR A O 1
ATOM 699 N N . CYS A 1 92 ? 1.748 21.484 8.617 1 98.38 92 CYS A N 1
ATOM 700 C CA . CYS A 1 92 ? 3.121 21.984 8.578 1 98.38 92 CYS A CA 1
ATOM 701 C C . CYS A 1 92 ? 3.162 23.5 8.68 1 98.38 92 CYS A C 1
ATOM 703 O O . CYS A 1 92 ? 2.521 24.188 7.891 1 98.38 92 CYS A O 1
ATOM 705 N N . HIS A 1 93 ? 3.867 23.953 9.695 1 97.12 93 HIS A N 1
ATOM 706 C CA . HIS A 1 93 ? 4.156 25.375 9.828 1 97.12 93 HIS A CA 1
ATOM 707 C C . HIS A 1 93 ? 5.656 25.656 9.766 1 97.12 93 HIS A C 1
ATOM 709 O O . HIS A 1 93 ? 6.398 25.25 10.656 1 97.12 93 HIS A O 1
ATOM 715 N N . ASP A 1 94 ? 6.098 26.297 8.703 1 95.56 94 ASP A N 1
ATOM 716 C CA . ASP A 1 94 ? 7.5 26.656 8.516 1 95.56 94 ASP A CA 1
ATOM 717 C C . ASP A 1 94 ? 8.398 25.422 8.609 1 95.56 94 ASP A C 1
ATOM 719 O O . ASP A 1 94 ? 9.398 25.438 9.336 1 95.56 94 ASP A O 1
ATOM 723 N N . GLY A 1 95 ? 7.949 24.391 8.039 1 96.81 95 GLY A N 1
ATOM 724 C CA . GLY A 1 95 ? 8.75 23.188 7.961 1 96.81 95 GLY A CA 1
ATOM 725 C C . GLY A 1 95 ? 8.578 22.266 9.156 1 96.81 95 GLY A C 1
ATOM 726 O O . GLY A 1 95 ? 9.062 21.125 9.156 1 96.81 95 GLY A O 1
ATOM 727 N N . HIS A 1 96 ? 7.84 22.766 10.156 1 97.56 96 HIS A N 1
ATOM 728 C CA . HIS A 1 96 ? 7.641 21.984 11.375 1 97.56 96 HIS A CA 1
ATOM 729 C C . HIS A 1 96 ? 6.266 21.328 11.383 1 97.56 96 HIS A C 1
ATOM 731 O O . HIS A 1 96 ? 5.262 21.969 11.086 1 97.56 96 HIS A O 1
ATOM 737 N N . LEU A 1 97 ? 6.273 20.062 11.797 1 98.44 97 LEU A N 1
ATOM 738 C CA . LEU A 1 97 ? 5.059 19.266 11.727 1 98.44 97 LEU A CA 1
ATOM 739 C C . LEU A 1 97 ? 4.293 19.328 13.047 1 98.44 97 LEU A C 1
ATOM 741 O O . LEU A 1 97 ? 4.895 19.312 14.125 1 98.44 97 LEU A O 1
ATOM 745 N N . HIS A 1 98 ? 2.98 19.453 12.844 1 97.88 98 HIS A N 1
ATOM 746 C CA . HIS A 1 98 ? 2.041 19.438 13.961 1 97.88 98 HIS A CA 1
ATOM 747 C C . HIS A 1 98 ? 0.769 18.688 13.594 1 97.88 98 HIS A C 1
ATOM 749 O O . HIS A 1 98 ? 0.397 18.609 12.422 1 97.88 98 HIS A O 1
ATOM 755 N N . LEU A 1 99 ? 0.213 18.094 14.656 1 98.38 99 LEU A N 1
ATOM 756 C CA . LEU A 1 99 ? -1.138 17.562 14.5 1 98.38 99 LEU A CA 1
ATOM 757 C C . LEU A 1 99 ? -2.154 18.469 15.195 1 98.38 99 LEU A C 1
ATOM 759 O O . LEU A 1 99 ? -2.033 18.75 16.391 1 98.38 99 LEU A O 1
ATOM 763 N N . GLU A 1 100 ? -3.051 18.922 14.391 1 96.38 100 GLU A N 1
ATOM 764 C CA . GLU A 1 100 ? -4.094 19.812 14.898 1 96.38 100 GLU A CA 1
ATOM 765 C C . GLU A 1 100 ? -5.457 19.109 14.883 1 96.38 100 GLU A C 1
ATOM 767 O O . GLU A 1 100 ? -5.785 18.391 13.938 1 96.38 100 GLU A O 1
ATOM 772 N N . HIS A 1 101 ? -6.207 19.391 15.906 1 95.19 101 HIS A N 1
ATOM 773 C CA . HIS A 1 101 ? -7.531 18.781 15.938 1 95.19 101 HIS A CA 1
ATOM 774 C C . HIS A 1 101 ? -8.406 19.297 14.797 1 95.19 101 HIS A C 1
ATOM 776 O O . HIS A 1 101 ? -8.43 20.484 14.523 1 95.19 101 HIS A O 1
ATOM 782 N N . LEU A 1 102 ? -9 18.359 14.258 1 93.31 102 LEU A N 1
ATOM 783 C CA . LEU A 1 102 ? -9.922 18.703 13.18 1 93.31 102 LEU A CA 1
ATOM 784 C C . LEU A 1 102 ? -11.203 19.312 13.734 1 93.31 102 LEU A C 1
ATOM 786 O O . LEU A 1 102 ? -11.82 18.766 14.641 1 93.31 102 LEU A O 1
ATOM 790 N N . ASN A 1 103 ? -11.43 20.5 13.273 1 88.44 103 ASN A N 1
ATOM 791 C CA . ASN A 1 103 ? -12.672 21.203 13.578 1 88.44 103 ASN A CA 1
ATOM 792 C C . ASN A 1 103 ? -13.477 21.484 12.305 1 88.44 103 ASN A C 1
ATOM 794 O O . ASN A 1 103 ? -13.094 22.328 11.5 1 88.44 103 ASN A O 1
ATOM 798 N N . ASN A 1 104 ? -14.562 20.812 12.211 1 84.5 104 ASN A N 1
ATOM 799 C CA . ASN A 1 104 ? -15.367 20.875 11 1 84.5 104 ASN A CA 1
ATOM 800 C C . ASN A 1 104 ? -15.93 22.266 10.758 1 84.5 104 ASN A C 1
ATOM 802 O O . ASN A 1 104 ? -16.359 22.594 9.648 1 84.5 104 ASN A O 1
ATOM 806 N N . ASP A 1 105 ? -15.898 23.109 11.766 1 85.75 105 ASP A N 1
ATOM 807 C CA . ASP A 1 105 ? -16.5 24.438 11.672 1 85.75 105 ASP A CA 1
ATOM 808 C C . ASP A 1 105 ? -15.453 25.484 11.297 1 85.75 105 ASP A C 1
ATOM 810 O O . ASP A 1 105 ? -15.789 26.641 11.07 1 85.75 105 ASP A O 1
ATOM 814 N N . LYS A 1 106 ? -14.234 25.141 11.234 1 88.75 106 LYS A N 1
ATOM 815 C CA . LYS A 1 106 ? -13.164 26.078 10.898 1 88.75 106 LYS A CA 1
ATOM 816 C C . LYS A 1 106 ? -12.57 25.766 9.531 1 88.75 106 LYS A C 1
ATOM 818 O O . LYS A 1 106 ? -12.523 24.609 9.117 1 88.75 106 LYS A O 1
ATOM 823 N N . PRO A 1 107 ? -12.227 26.859 8.883 1 91.06 107 PRO A N 1
ATOM 824 C CA . PRO A 1 107 ? -11.531 26.625 7.613 1 91.06 107 PRO A CA 1
ATOM 825 C C . PRO A 1 107 ? -10.242 25.828 7.789 1 91.06 107 PRO A C 1
ATOM 827 O O . PRO A 1 107 ? -9.531 26 8.789 1 91.06 107 PRO A O 1
ATOM 830 N N . ILE A 1 108 ? -9.984 25.031 6.883 1 93.19 108 ILE A N 1
ATOM 831 C CA . ILE A 1 108 ? -8.766 24.234 6.906 1 93.19 108 ILE A CA 1
ATOM 832 C C . ILE A 1 108 ? -7.695 24.906 6.047 1 93.19 108 ILE A C 1
ATOM 834 O O . ILE A 1 108 ? -7.926 25.203 4.871 1 93.19 108 ILE A O 1
ATOM 838 N N . SER A 1 109 ? -6.609 25.156 6.664 1 94 109 SER A N 1
ATOM 839 C CA . SER A 1 109 ? -5.512 25.875 6.035 1 94 109 SER A CA 1
ATOM 840 C C . SER A 1 109 ? -4.793 25.016 5.008 1 94 109 SER A C 1
ATOM 842 O O . SER A 1 109 ? -4.789 23.781 5.113 1 94 109 SER A O 1
ATOM 844 N N . LYS A 1 110 ? -4.113 25.688 3.99 1 97.06 110 LYS A N 1
ATOM 845 C CA . LYS A 1 110 ? -3.254 25 3.027 1 97.06 110 LYS A CA 1
ATOM 846 C C . LYS A 1 110 ? -2.072 24.344 3.725 1 97.06 110 LYS A C 1
ATOM 848 O O . LYS A 1 110 ? -1.447 23.438 3.168 1 97.06 110 LYS A O 1
ATOM 853 N N . CYS A 1 111 ? -1.764 24.75 4.965 1 97.88 111 CYS A N 1
ATOM 854 C CA . CYS A 1 111 ? -0.703 24.156 5.773 1 97.88 111 CYS A CA 1
ATOM 855 C C . CYS A 1 111 ? -1.03 22.719 6.133 1 97.88 111 CYS A C 1
ATOM 857 O O . CYS A 1 111 ? -0.151 21.969 6.551 1 97.88 111 CYS A O 1
ATOM 859 N N . SER A 1 112 ? -2.301 22.359 5.949 1 97.94 112 SER A N 1
ATOM 860 C CA . SER A 1 112 ? -2.734 21 6.293 1 97.94 112 SER A CA 1
ATOM 861 C C . SER A 1 112 ? -3.02 20.172 5.047 1 97.94 112 SER A C 1
ATOM 863 O O . SER A 1 112 ? -3.592 19.094 5.133 1 97.94 112 SER A O 1
ATOM 865 N N . GLN A 1 113 ? -2.715 20.734 3.93 1 98.5 113 GLN A N 1
ATOM 866 C CA . GLN A 1 113 ? -2.941 20.062 2.654 1 98.5 113 GLN A CA 1
ATOM 867 C C . GLN A 1 113 ? -1.63 19.547 2.061 1 98.5 113 GLN A C 1
ATOM 869 O O . GLN A 1 113 ? -0.618 20.25 2.082 1 98.5 113 GLN A O 1
ATOM 874 N N . TRP A 1 114 ? -1.699 18.328 1.594 1 98.81 114 TRP A N 1
ATOM 875 C CA . TRP A 1 114 ? -0.512 17.641 1.11 1 98.81 114 TRP A CA 1
ATOM 876 C C . TRP A 1 114 ? -0.732 17.094 -0.301 1 98.81 114 TRP A C 1
ATOM 878 O O . TRP A 1 114 ? -1.664 16.328 -0.541 1 98.81 114 TRP A O 1
ATOM 888 N N . LEU A 1 115 ? 0.08 17.5 -1.214 1 98.88 115 LEU A N 1
ATOM 889 C CA . LEU A 1 115 ? 0.091 16.953 -2.562 1 98.88 115 LEU A CA 1
ATOM 890 C C . LEU A 1 115 ? 0.801 15.602 -2.586 1 98.88 115 LEU A C 1
ATOM 892 O O . LEU A 1 115 ? 1.958 15.492 -2.172 1 98.88 115 LEU A O 1
ATOM 896 N N . CYS A 1 116 ? 0.114 14.586 -3.039 1 98.69 116 CYS A N 1
ATOM 897 C CA . CYS A 1 116 ? 0.713 13.266 -3.178 1 98.69 116 CYS A CA 1
ATOM 898 C C . CYS A 1 116 ? 1.493 13.156 -4.48 1 98.69 116 CYS A C 1
ATOM 900 O O . CYS A 1 116 ? 0.974 13.477 -5.551 1 98.69 116 CYS A O 1
ATOM 902 N N . THR A 1 117 ? 2.758 12.727 -4.359 1 98.62 117 THR A N 1
ATOM 903 C CA . THR A 1 117 ? 3.604 12.508 -5.527 1 98.62 117 THR A CA 1
ATOM 904 C C . THR A 1 117 ? 4.098 11.062 -5.57 1 98.62 117 THR A C 1
ATOM 906 O O . THR A 1 117 ? 3.857 10.289 -4.641 1 98.62 117 THR A O 1
ATOM 909 N N . GLU A 1 118 ? 4.664 10.711 -6.691 1 97.25 118 GLU A N 1
ATOM 910 C CA . GLU A 1 118 ? 5.293 9.398 -6.836 1 97.25 118 GLU A CA 1
ATOM 911 C C . GLU A 1 118 ? 6.645 9.508 -7.531 1 97.25 118 GLU A C 1
ATOM 913 O O . GLU A 1 118 ? 6.766 10.164 -8.57 1 97.25 118 GLU A O 1
ATOM 918 N N . MET A 1 119 ? 7.652 8.984 -6.867 1 96.94 119 MET A N 1
ATOM 919 C CA . MET A 1 119 ? 9.008 8.945 -7.414 1 96.94 119 MET A CA 1
ATOM 920 C C . MET A 1 119 ? 9.664 7.598 -7.129 1 96.94 119 MET A C 1
ATOM 922 O O . MET A 1 119 ? 9.711 7.152 -5.98 1 96.94 119 MET A O 1
ATOM 926 N N . ASP A 1 120 ? 10.203 6.902 -8.172 1 95.94 120 ASP A N 1
ATOM 927 C CA . ASP A 1 120 ? 10.938 5.648 -8.047 1 95.94 120 ASP A CA 1
ATOM 928 C C . ASP A 1 120 ? 10.102 4.586 -7.336 1 95.94 120 ASP A C 1
ATOM 930 O O . ASP A 1 120 ? 10.641 3.773 -6.578 1 95.94 120 ASP A O 1
ATOM 934 N N . GLY A 1 121 ? 8.758 4.719 -7.461 1 95.44 121 GLY A N 1
ATOM 935 C CA . GLY A 1 121 ? 7.836 3.742 -6.914 1 95.44 121 GLY A CA 1
ATOM 936 C C . GLY A 1 121 ? 7.305 4.121 -5.543 1 95.44 121 GLY A C 1
ATOM 937 O O . GLY A 1 121 ? 6.32 3.549 -5.07 1 95.44 121 GLY A O 1
ATOM 938 N N . PHE A 1 122 ? 7.969 5.129 -4.953 1 97.44 122 PHE A N 1
ATOM 939 C CA . PHE A 1 122 ? 7.578 5.566 -3.619 1 97.44 122 PHE A CA 1
ATOM 940 C C . PHE A 1 122 ? 6.637 6.762 -3.693 1 97.44 122 PHE A C 1
ATOM 942 O O . PHE A 1 122 ? 6.691 7.539 -4.648 1 97.44 122 PHE A O 1
ATOM 949 N N . LYS A 1 123 ? 5.832 6.863 -2.643 1 98.44 123 LYS A N 1
ATOM 950 C CA . LYS A 1 123 ? 4.988 8.047 -2.482 1 98.44 123 LYS A CA 1
ATOM 951 C C . LYS A 1 123 ? 5.734 9.156 -1.756 1 98.44 123 LYS A C 1
ATOM 953 O O . LYS A 1 123 ? 6.664 8.898 -0.991 1 98.44 123 LYS A O 1
ATOM 958 N N . GLY A 1 124 ? 5.391 10.344 -2.064 1 98.75 124 GLY A N 1
ATOM 959 C CA . GLY A 1 124 ? 5.801 11.547 -1.355 1 98.75 124 GLY A CA 1
ATOM 960 C C . GLY A 1 124 ? 4.652 12.492 -1.065 1 98.75 124 GLY A C 1
ATOM 961 O O . GLY A 1 124 ? 3.604 12.414 -1.707 1 98.75 124 GLY A O 1
ATOM 962 N N . PHE A 1 125 ? 4.848 13.297 -0.077 1 98.88 125 PHE A N 1
ATOM 963 C CA . PHE A 1 125 ? 3.811 14.25 0.313 1 98.88 125 PHE A CA 1
ATOM 964 C C . PHE A 1 125 ? 4.387 15.648 0.464 1 98.88 125 PHE A C 1
ATOM 966 O O . PHE A 1 125 ? 5.137 15.922 1.403 1 98.88 125 PHE A O 1
ATOM 973 N N . LYS A 1 126 ? 3.975 16.469 -0.438 1 98.88 126 LYS A N 1
ATOM 974 C CA . LYS A 1 126 ? 4.441 17.859 -0.458 1 98.88 126 LYS A CA 1
ATOM 975 C C . LYS A 1 126 ? 3.404 18.797 0.155 1 98.88 126 LYS A C 1
ATOM 977 O O . LYS A 1 126 ? 2.254 18.828 -0.291 1 98.88 126 LYS A O 1
ATOM 982 N N . ASN A 1 127 ? 3.887 19.531 1.144 1 98.75 127 ASN A N 1
ATOM 983 C CA . ASN A 1 127 ? 2.971 20.5 1.733 1 98.75 127 ASN A CA 1
ATOM 984 C C . ASN A 1 127 ? 2.584 21.578 0.733 1 98.75 127 ASN A C 1
ATOM 986 O O . ASN A 1 127 ? 3.449 22.156 0.075 1 98.75 127 ASN A O 1
ATOM 990 N N . VAL A 1 128 ? 1.338 21.828 0.69 1 98.19 128 VAL A N 1
ATOM 991 C CA . VAL A 1 128 ? 0.845 22.75 -0.327 1 98.19 128 VAL A CA 1
ATOM 992 C C . VAL A 1 128 ? 1.291 24.172 0.005 1 98.19 128 VAL A C 1
ATOM 994 O O . VAL A 1 128 ? 1.671 24.938 -0.887 1 98.19 128 VAL A O 1
ATOM 997 N N . ALA A 1 129 ? 1.289 24.578 1.263 1 97.81 129 ALA A N 1
ATOM 998 C CA . ALA A 1 129 ? 1.648 25.922 1.684 1 97.81 129 ALA A CA 1
ATOM 999 C C . ALA A 1 129 ? 3.162 26.125 1.672 1 97.81 129 ALA A C 1
ATOM 1001 O O . ALA A 1 129 ? 3.672 27.047 1.037 1 97.81 129 ALA A O 1
ATOM 1002 N N . GLY A 1 130 ? 3.869 25.266 2.342 1 97.44 130 GLY A N 1
ATOM 1003 C CA . GLY A 1 130 ? 5.297 25.438 2.562 1 97.44 130 GLY A CA 1
ATOM 1004 C C . GLY A 1 130 ? 6.145 24.891 1.434 1 97.44 130 GLY A C 1
ATOM 1005 O O . GLY A 1 130 ? 7.34 25.172 1.349 1 97.44 130 GLY A O 1
ATOM 1006 N N . ARG A 1 131 ? 5.543 23.984 0.588 1 97.88 131 ARG A N 1
ATOM 1007 C CA . ARG A 1 131 ? 6.152 23.422 -0.613 1 97.88 131 ARG A CA 1
ATOM 1008 C C . ARG A 1 131 ? 7.277 22.453 -0.257 1 97.88 131 ARG A C 1
ATOM 1010 O O . ARG A 1 131 ? 8.047 22.047 -1.126 1 97.88 131 ARG A O 1
ATOM 1017 N N . GLY A 1 132 ? 7.434 22.141 1.006 1 98.56 132 GLY A N 1
ATOM 1018 C CA . GLY A 1 132 ? 8.367 21.094 1.42 1 98.56 132 GLY A CA 1
ATOM 1019 C C . GLY A 1 132 ? 7.75 19.719 1.469 1 98.56 132 GLY A C 1
ATOM 1020 O O . GLY A 1 132 ? 6.555 19.578 1.733 1 98.56 132 GLY A O 1
ATOM 1021 N N . PHE A 1 133 ? 8.656 18.734 1.246 1 98.75 133 PHE A N 1
ATOM 1022 C CA . PHE A 1 133 ? 8.203 17.344 1.317 1 98.75 133 PHE A CA 1
ATOM 1023 C C . PHE A 1 133 ? 8.305 16.812 2.744 1 98.75 133 PHE A C 1
ATOM 1025 O O . PHE A 1 133 ? 9.273 17.094 3.449 1 98.75 133 PHE A O 1
ATOM 1032 N N . LEU A 1 134 ? 7.238 16.125 3.152 1 98.75 134 LEU A N 1
ATOM 1033 C CA . LEU A 1 134 ? 7.375 15.32 4.363 1 98.75 134 LEU A CA 1
ATOM 1034 C C . LEU A 1 134 ? 8.562 14.375 4.254 1 98.75 134 LEU A C 1
ATOM 1036 O O . LEU A 1 134 ? 8.688 13.641 3.271 1 98.75 134 LEU A O 1
ATOM 1040 N N . GLY A 1 135 ? 9.43 14.383 5.18 1 98.12 135 GLY A N 1
ATOM 1041 C CA . GLY A 1 135 ? 10.594 13.516 5.168 1 98.12 135 GLY A CA 1
ATOM 1042 C C . GLY A 1 135 ? 11.367 13.539 6.473 1 98.12 135 GLY A C 1
ATOM 1043 O O . GLY A 1 135 ? 11.062 14.328 7.367 1 98.12 135 GLY A O 1
ATOM 1044 N N . ARG A 1 136 ? 12.281 12.625 6.59 1 95.94 136 ARG A N 1
ATOM 1045 C CA . ARG A 1 136 ? 13.094 12.523 7.793 1 95.94 136 ARG A CA 1
ATOM 1046 C C . ARG A 1 136 ? 14.508 13.023 7.543 1 95.94 136 ARG A C 1
ATOM 1048 O O . ARG A 1 136 ? 14.969 13.047 6.398 1 95.94 136 ARG A O 1
ATOM 1055 N N . ASP A 1 137 ? 15.117 13.43 8.602 1 91.38 137 ASP A N 1
ATOM 1056 C CA . ASP A 1 137 ? 16.531 13.742 8.492 1 91.38 137 ASP A CA 1
ATOM 1057 C C . ASP A 1 137 ? 17.391 12.578 8.984 1 91.38 137 ASP A C 1
ATOM 1059 O O . ASP A 1 137 ? 16.891 11.469 9.18 1 91.38 137 ASP A O 1
ATOM 1063 N N . ILE A 1 138 ? 18.625 12.797 9.094 1 87.81 138 ILE A N 1
ATOM 1064 C CA . ILE A 1 138 ? 19.594 11.742 9.422 1 87.81 138 ILE A CA 1
ATOM 1065 C C . ILE A 1 138 ? 19.344 11.242 10.844 1 87.81 138 ILE A C 1
ATOM 1067 O O . ILE A 1 138 ? 19.719 10.125 11.188 1 87.81 138 ILE A O 1
ATOM 1071 N N . TRP A 1 139 ? 18.719 12.055 11.711 1 88.5 139 TRP A N 1
ATOM 1072 C CA . TRP A 1 139 ? 18.469 11.711 13.102 1 88.5 139 TRP A CA 1
ATOM 1073 C C . TRP A 1 139 ? 17.078 11.141 13.281 1 88.5 139 TRP A C 1
ATOM 1075 O O . TRP A 1 139 ? 16.625 10.938 14.414 1 88.5 139 TRP A O 1
ATOM 1085 N N . TRP A 1 140 ? 16.281 10.961 12.234 1 90.12 140 TRP A N 1
ATOM 1086 C CA . TRP A 1 140 ? 14.953 10.344 12.188 1 90.12 140 TRP A CA 1
ATOM 1087 C C . TRP A 1 140 ? 13.883 11.305 12.68 1 90.12 140 TRP A C 1
ATOM 1089 O O . TRP A 1 140 ? 12.781 10.883 13.055 1 90.12 140 TRP A O 1
ATOM 1099 N N . ASP A 1 141 ? 14.359 12.57 12.68 1 94.31 141 ASP A N 1
ATOM 1100 C CA . ASP A 1 141 ? 13.336 13.578 12.906 1 94.31 141 ASP A CA 1
ATOM 1101 C C . ASP A 1 141 ? 12.633 13.953 11.594 1 94.31 141 ASP A C 1
ATOM 1103 O O . ASP A 1 141 ? 13.281 14.086 10.555 1 94.31 141 ASP A O 1
ATOM 1107 N N . PHE A 1 142 ? 11.312 14.141 11.758 1 98.06 142 PHE A N 1
ATOM 1108 C CA . PHE A 1 142 ? 10.547 14.43 10.555 1 98.06 142 PHE A CA 1
ATOM 1109 C C . PHE A 1 142 ? 10.289 15.93 10.43 1 98.06 142 PHE A C 1
ATOM 1111 O O . PHE A 1 142 ? 10 16.594 11.422 1 98.06 142 PHE A O 1
ATOM 1118 N N . TYR A 1 143 ? 10.375 16.375 9.203 1 97.19 143 TYR A N 1
ATOM 1119 C CA . TYR A 1 143 ? 10.102 17.75 8.805 1 97.19 143 TYR A CA 1
ATOM 1120 C C . TYR A 1 143 ? 9.555 17.812 7.383 1 97.19 143 TYR A C 1
ATOM 1122 O O . TYR A 1 143 ? 9.477 16.797 6.699 1 97.19 143 TYR A O 1
ATOM 1130 N N . ALA A 1 144 ? 9.141 18.953 7.012 1 98.06 144 ALA A N 1
ATOM 1131 C CA . ALA A 1 144 ? 8.781 19.203 5.617 1 98.06 144 ALA A CA 1
ATOM 1132 C C . ALA A 1 144 ? 9.445 20.469 5.102 1 98.06 144 ALA A C 1
ATOM 1134 O O . ALA A 1 144 ? 8.766 21.453 4.801 1 98.06 144 ALA A O 1
ATOM 1135 N N . LYS A 1 145 ? 10.773 20.359 4.914 1 95.44 145 LYS A N 1
ATOM 1136 C CA . LYS A 1 145 ? 11.555 21.547 4.594 1 95.44 145 LYS A CA 1
ATOM 1137 C C . LYS A 1 145 ? 12.188 21.438 3.209 1 95.44 145 LYS A C 1
ATOM 1139 O O . LYS A 1 145 ? 12.484 22.453 2.574 1 95.44 145 LYS A O 1
ATOM 1144 N N . VAL A 1 146 ? 12.383 20.234 2.77 1 96.62 146 VAL A N 1
ATOM 1145 C CA . VAL A 1 146 ? 13.148 20.031 1.544 1 96.62 146 VAL A CA 1
ATOM 1146 C C . VAL A 1 146 ? 12.203 19.984 0.344 1 96.62 146 VAL A C 1
ATOM 1148 O O . VAL A 1 146 ? 11.133 19.391 0.413 1 96.62 146 VAL A O 1
ATOM 1151 N N . PRO A 1 147 ? 12.586 20.594 -0.77 1 97 147 PRO A N 1
ATOM 1152 C CA . PRO A 1 147 ? 11.68 20.719 -1.913 1 97 147 PRO A CA 1
ATOM 1153 C C . PRO A 1 147 ? 11.734 19.5 -2.842 1 97 147 PRO A C 1
ATOM 1155 O O . PRO A 1 147 ? 11 19.453 -3.83 1 97 147 PRO A O 1
ATOM 1158 N N . HIS A 1 148 ? 12.555 18.516 -2.568 1 97.12 148 HIS A N 1
ATOM 1159 C CA . HIS A 1 148 ? 12.695 17.391 -3.486 1 97.12 148 HIS A CA 1
ATOM 1160 C C . HIS A 1 148 ? 12.203 16.094 -2.854 1 97.12 148 HIS A C 1
ATOM 1162 O O . HIS A 1 148 ? 12.156 15.977 -1.626 1 97.12 148 HIS A O 1
ATOM 1168 N N . HIS A 1 149 ? 11.773 15.211 -3.639 1 97.38 149 HIS A N 1
ATOM 1169 C CA . HIS A 1 149 ? 11.312 13.875 -3.285 1 97.38 149 HIS A CA 1
ATOM 1170 C C . HIS A 1 149 ? 12.391 12.836 -3.561 1 97.38 149 HIS A C 1
ATOM 1172 O O . HIS A 1 149 ? 12.422 12.234 -4.637 1 97.38 149 HIS A O 1
ATOM 1178 N N . LYS A 1 150 ? 13.227 12.57 -2.559 1 94.62 150 LYS A N 1
ATOM 1179 C CA . LYS A 1 150 ? 14.297 11.57 -2.646 1 94.62 150 LYS A CA 1
ATOM 1180 C C . LYS A 1 150 ? 14.188 10.547 -1.522 1 94.62 150 LYS A C 1
ATOM 1182 O O . LYS A 1 150 ? 13.102 10.328 -0.979 1 94.62 150 LYS A O 1
ATOM 1187 N N . GLY A 1 151 ? 15.188 9.852 -1.193 1 92 151 GLY A N 1
ATOM 1188 C CA . GLY A 1 151 ? 15.156 8.711 -0.292 1 92 151 GLY A CA 1
ATOM 1189 C C . GLY A 1 151 ? 14.531 9.031 1.054 1 92 151 GLY A C 1
ATOM 1190 O O . GLY A 1 151 ? 13.633 8.328 1.512 1 92 151 GLY A O 1
ATOM 1191 N N . TRP A 1 152 ? 14.82 10.211 1.633 1 94.31 152 TRP A N 1
ATOM 1192 C CA . TRP A 1 152 ? 14.367 10.562 2.975 1 94.31 152 TRP A CA 1
ATOM 1193 C C . TRP A 1 152 ? 12.914 11.023 2.953 1 94.31 152 TRP A C 1
ATOM 1195 O O . TRP A 1 152 ? 12.281 11.133 4.004 1 94.31 152 TRP A O 1
ATOM 1205 N N . GLU A 1 153 ? 12.367 11.312 1.729 1 98.12 153 GLU A N 1
ATOM 1206 C CA . GLU A 1 153 ? 11 11.805 1.549 1 98.12 153 GLU A CA 1
ATOM 1207 C C . GLU A 1 153 ? 10.109 10.727 0.928 1 98.12 153 GLU A C 1
ATOM 1209 O O . GLU A 1 153 ? 9 11.016 0.488 1 98.12 153 GLU A O 1
ATOM 1214 N N . SER A 1 154 ? 10.68 9.531 0.883 1 97.5 154 SER A N 1
ATOM 1215 C CA . SER A 1 154 ? 10.008 8.445 0.178 1 97.5 154 SER A CA 1
ATOM 1216 C C . SER A 1 154 ? 9.242 7.547 1.147 1 97.5 154 SER A C 1
ATOM 1218 O O . SER A 1 154 ? 9.789 7.129 2.172 1 97.5 154 SER A O 1
ATOM 1220 N N . PHE A 1 155 ? 7.926 7.203 0.796 1 98.25 155 PHE A N 1
ATOM 1221 C CA . PHE A 1 155 ? 7.07 6.398 1.656 1 98.25 155 PHE A CA 1
ATOM 1222 C C . PHE A 1 155 ? 6.367 5.309 0.854 1 98.25 155 PHE A C 1
ATOM 1224 O O . PHE A 1 155 ? 6.211 5.43 -0.364 1 98.25 155 PHE A O 1
ATOM 1231 N N . THR A 1 156 ? 6.023 4.277 1.505 1 98.06 156 THR A N 1
ATOM 1232 C CA . THR A 1 156 ? 5.031 3.322 1.019 1 98.06 156 THR A CA 1
ATOM 1233 C C . THR A 1 156 ? 3.746 3.414 1.836 1 98.06 156 THR A C 1
ATOM 1235 O O . THR A 1 156 ? 3.756 3.904 2.967 1 98.06 156 THR A O 1
ATOM 1238 N N . LEU A 1 157 ? 2.709 3.031 1.189 1 98.38 157 LEU A N 1
ATOM 1239 C CA . LEU A 1 157 ? 1.408 3.01 1.849 1 98.38 157 LEU A CA 1
ATOM 1240 C C . LEU A 1 157 ? 0.881 1.584 1.966 1 98.38 157 LEU A C 1
ATOM 1242 O O . LEU A 1 157 ? 0.865 0.841 0.982 1 98.38 157 LEU A O 1
ATOM 1246 N N . SER A 1 158 ? 0.554 1.239 3.174 1 97.31 158 SER A N 1
ATOM 1247 C CA . SER A 1 158 ? -0.05 -0.065 3.426 1 97.31 158 SER A CA 1
ATOM 1248 C C . SER A 1 158 ? -1.517 0.072 3.822 1 97.31 158 SER A C 1
ATOM 1250 O O . SER A 1 158 ? -1.828 0.601 4.891 1 97.31 158 SER A O 1
ATOM 1252 N N . ARG A 1 159 ? -2.348 -0.416 2.941 1 96.94 159 ARG A N 1
ATOM 1253 C CA . ARG A 1 159 ? -3.781 -0.291 3.184 1 96.94 159 ARG A CA 1
ATOM 1254 C C . ARG A 1 159 ? -4.227 -1.202 4.324 1 96.94 159 ARG A C 1
ATOM 1256 O O . ARG A 1 159 ? -3.848 -2.375 4.371 1 96.94 159 ARG A O 1
ATOM 1263 N N . GLN A 1 160 ? -5 -0.604 5.207 1 96.25 160 GLN A N 1
ATOM 1264 C CA . GLN A 1 160 ? -5.551 -1.301 6.363 1 96.25 160 GLN A CA 1
ATOM 1265 C C . GLN A 1 160 ? -7.07 -1.39 6.285 1 96.25 160 GLN A C 1
ATOM 1267 O O . GLN A 1 160 ? -7.68 -0.854 5.359 1 96.25 160 GLN A O 1
ATOM 1272 N N . GLU A 1 161 ? -7.574 -2.105 7.227 1 94 161 GLU A N 1
ATOM 1273 C CA . GLU A 1 161 ? -9.023 -2.277 7.262 1 94 161 GLU A CA 1
ATOM 1274 C C . GLU A 1 161 ? -9.734 -0.933 7.395 1 94 161 GLU A C 1
ATOM 1276 O O . GLU A 1 161 ? -9.266 -0.041 8.102 1 94 161 GLU A O 1
ATOM 1281 N N . GLY A 1 162 ? -10.883 -0.833 6.672 1 93.56 162 GLY A N 1
ATOM 1282 C CA . GLY A 1 162 ? -11.719 0.351 6.809 1 93.56 162 GLY A CA 1
ATOM 1283 C C . GLY A 1 162 ? -11.312 1.476 5.875 1 93.56 162 GLY A C 1
ATOM 1284 O O . GLY A 1 162 ? -11.891 2.566 5.926 1 93.56 162 GLY A O 1
ATOM 1285 N N . GLY A 1 163 ? -10.328 1.24 5.051 1 94.56 163 GLY A N 1
ATOM 1286 C CA . GLY A 1 163 ? -9.922 2.248 4.082 1 94.56 163 GLY A CA 1
ATOM 1287 C C . GLY A 1 163 ? -8.82 3.154 4.59 1 94.56 163 GLY A C 1
ATOM 1288 O O . GLY A 1 163 ? -8.508 4.172 3.971 1 94.56 163 GLY A O 1
ATOM 1289 N N . TYR A 1 164 ? -8.211 2.768 5.738 1 97.88 164 TYR A N 1
ATOM 1290 C CA . TYR A 1 164 ? -7.117 3.521 6.344 1 97.88 164 TYR A CA 1
ATOM 1291 C C . TYR A 1 164 ? -5.766 3 5.867 1 97.88 164 TYR A C 1
ATOM 1293 O O . TYR A 1 164 ? -5.695 1.988 5.164 1 97.88 164 TYR A O 1
ATOM 1301 N N . TYR A 1 165 ? -4.723 3.803 6.195 1 98.31 165 TYR A N 1
ATOM 1302 C CA . TYR A 1 165 ? -3.395 3.434 5.719 1 98.31 165 TYR A CA 1
ATOM 1303 C C . TYR A 1 165 ? -2.363 3.557 6.832 1 98.31 165 TYR A C 1
ATOM 1305 O O . TYR A 1 165 ? -2.463 4.441 7.684 1 98.31 165 TYR A O 1
ATOM 1313 N N . TRP A 1 166 ? -1.45 2.682 6.766 1 98.25 166 TRP A N 1
ATOM 1314 C CA . TRP A 1 166 ? -0.147 2.996 7.344 1 98.25 166 TRP A CA 1
ATOM 1315 C C . TRP A 1 166 ? 0.729 3.738 6.34 1 98.25 166 TRP A C 1
ATOM 1317 O O . TRP A 1 166 ? 0.75 3.396 5.152 1 98.25 166 TRP A O 1
ATOM 1327 N N . ILE A 1 167 ? 1.322 4.758 6.809 1 98.69 167 ILE A N 1
ATOM 1328 C CA . ILE A 1 167 ? 2.426 5.363 6.07 1 98.69 167 ILE A CA 1
ATOM 1329 C C . ILE A 1 167 ? 3.752 4.785 6.559 1 98.69 167 ILE A C 1
ATOM 1331 O O . ILE A 1 167 ? 4.039 4.805 7.758 1 98.69 167 ILE A O 1
ATOM 1335 N N . GLN A 1 168 ? 4.562 4.289 5.605 1 98.12 168 GLN A N 1
ATOM 1336 C CA . GLN A 1 168 ? 5.777 3.596 6.02 1 98.12 168 GLN A CA 1
ATOM 1337 C C . GLN A 1 168 ? 7.004 4.168 5.312 1 98.12 168 GLN A C 1
ATOM 1339 O O . GLN A 1 168 ? 6.926 4.582 4.156 1 98.12 168 GLN A O 1
ATOM 1344 N N . CYS A 1 169 ? 8.086 4.203 5.988 1 96.56 169 CYS A N 1
ATOM 1345 C CA . CYS A 1 169 ? 9.352 4.609 5.391 1 96.56 169 CYS A CA 1
ATOM 1346 C C . CYS A 1 169 ? 10.398 3.514 5.543 1 96.56 169 CYS A C 1
ATOM 1348 O O . CYS A 1 169 ? 10.367 2.75 6.508 1 96.56 169 CYS A O 1
ATOM 1350 N N . LEU A 1 170 ? 11.219 3.518 4.57 1 95.19 170 LEU A N 1
ATOM 1351 C CA . LEU A 1 170 ? 12.242 2.479 4.508 1 95.19 170 LEU A CA 1
ATOM 1352 C C . LEU A 1 170 ? 13.359 2.752 5.508 1 95.19 170 LEU A C 1
ATOM 1354 O O . LEU A 1 170 ? 13.914 3.85 5.539 1 95.19 170 LEU A O 1
ATOM 1358 N N . ASN A 1 171 ? 13.617 1.821 6.418 1 93.19 171 ASN A N 1
ATOM 1359 C CA . ASN A 1 171 ? 14.797 1.735 7.27 1 93.19 171 ASN A CA 1
ATOM 1360 C C . ASN A 1 171 ? 15.648 0.517 6.926 1 93.19 171 ASN A C 1
ATOM 1362 O O . ASN A 1 171 ? 15.453 -0.561 7.488 1 93.19 171 ASN A O 1
ATOM 1366 N N . TRP A 1 172 ? 16.594 0.731 6.031 1 87.31 172 TRP A N 1
ATOM 1367 C CA . TRP A 1 172 ? 17.406 -0.331 5.457 1 87.31 172 TRP A CA 1
ATOM 1368 C C . TRP A 1 172 ? 16.547 -1.355 4.73 1 87.31 172 TRP A C 1
ATOM 1370 O O . TRP A 1 172 ? 16.078 -1.105 3.619 1 87.31 172 TRP A O 1
ATOM 1380 N N . TRP A 1 173 ? 16.266 -2.479 5.508 1 87.88 173 TRP A N 1
ATOM 1381 C CA . TRP A 1 173 ? 15.531 -3.541 4.832 1 87.88 173 TRP A CA 1
ATOM 1382 C C . TRP A 1 173 ? 14.188 -3.797 5.512 1 87.88 173 TRP A C 1
ATOM 1384 O O . TRP A 1 173 ? 13.578 -4.848 5.316 1 87.88 173 TRP A O 1
ATOM 1394 N N . THR A 1 174 ? 13.852 -2.764 6.246 1 94.81 174 THR A N 1
ATOM 1395 C CA . THR A 1 174 ? 12.562 -2.857 6.93 1 94.81 174 THR A CA 1
ATOM 1396 C C . THR A 1 174 ? 11.734 -1.601 6.691 1 94.81 174 THR A C 1
ATOM 1398 O O . THR A 1 174 ? 12.273 -0.548 6.344 1 94.81 174 THR A O 1
ATOM 1401 N N . LEU A 1 175 ? 10.469 -1.785 6.824 1 96.62 175 LEU A N 1
ATOM 1402 C CA . LEU A 1 175 ? 9.57 -0.639 6.75 1 96.62 175 LEU A CA 1
ATOM 1403 C C . LEU A 1 175 ? 9.062 -0.254 8.133 1 96.62 175 LEU A C 1
ATOM 1405 O O . LEU A 1 175 ? 8.523 -1.093 8.859 1 96.62 175 LEU A O 1
ATOM 1409 N N . TRP A 1 176 ? 9.281 1.03 8.438 1 97.12 176 TRP A N 1
ATOM 1410 C CA . TRP A 1 176 ? 8.828 1.573 9.711 1 97.12 176 TRP A CA 1
ATOM 1411 C C . TRP A 1 176 ? 7.617 2.48 9.516 1 97.12 176 TRP A C 1
ATOM 1413 O O . TRP A 1 176 ? 7.512 3.172 8.5 1 97.12 176 TRP A O 1
ATOM 1423 N N . GLN A 1 177 ? 6.762 2.436 10.484 1 97.81 177 GLN A N 1
ATOM 1424 C CA . GLN A 1 177 ? 5.52 3.193 10.398 1 97.81 177 GLN A CA 1
ATOM 1425 C C . GLN A 1 177 ? 5.723 4.637 10.852 1 97.81 177 GLN A C 1
ATOM 1427 O O . GLN A 1 177 ? 6.391 4.891 11.859 1 97.81 177 GLN A O 1
ATOM 1432 N N . VAL A 1 178 ? 5.188 5.582 10.102 1 98.38 178 VAL A N 1
ATOM 1433 C CA . VAL A 1 178 ? 5.121 6.98 10.516 1 98.38 178 VAL A CA 1
ATOM 1434 C C . VAL A 1 178 ? 3.932 7.191 11.445 1 98.38 178 VAL A C 1
ATOM 1436 O O . VAL A 1 178 ? 2.779 7.066 11.031 1 98.38 178 VAL A O 1
ATOM 1439 N N . SER A 1 179 ? 4.242 7.543 12.648 1 98.31 179 SER A N 1
ATOM 1440 C CA . SER A 1 179 ? 3.207 7.613 13.68 1 98.31 179 SER A CA 1
ATOM 1441 C C . SER A 1 179 ? 3.104 9.016 14.266 1 98.31 179 SER A C 1
ATOM 1443 O O . SER A 1 179 ? 4.117 9.695 14.438 1 98.31 179 SER A O 1
ATOM 1445 N N . ALA A 1 180 ? 1.896 9.359 14.594 1 98.38 180 ALA A N 1
ATOM 1446 C CA . ALA A 1 180 ? 1.659 10.641 15.266 1 98.38 180 ALA A CA 1
ATOM 1447 C C . ALA A 1 180 ? 2.166 10.602 16.703 1 98.38 180 ALA A C 1
ATOM 1449 O O . ALA A 1 180 ? 1.899 9.648 17.438 1 98.38 180 ALA A O 1
ATOM 1450 N N . ARG A 1 181 ? 2.852 11.656 17.016 1 97.38 181 ARG A N 1
ATOM 1451 C CA . ARG A 1 181 ? 3.195 11.797 18.438 1 97.38 181 ARG A CA 1
ATOM 1452 C C . ARG A 1 181 ? 1.953 12.062 19.281 1 97.38 181 ARG A C 1
ATOM 1454 O O . ARG A 1 181 ? 1.068 12.812 18.859 1 97.38 181 ARG A O 1
ATOM 1461 N N . SER A 1 182 ? 1.991 11.555 20.438 1 95.62 182 SER A N 1
ATOM 1462 C CA . SER A 1 182 ? 0.834 11.688 21.328 1 95.62 182 SER A CA 1
ATOM 1463 C C . SER A 1 182 ? 0.57 13.148 21.672 1 95.62 182 SER A C 1
ATOM 1465 O O . SER A 1 182 ? -0.585 13.562 21.781 1 95.62 182 SER A O 1
ATOM 1467 N N . ASN A 1 183 ? 1.608 13.945 21.766 1 96.12 183 ASN A N 1
ATOM 1468 C CA . ASN A 1 183 ? 1.469 15.336 22.156 1 96.12 183 ASN A CA 1
ATOM 1469 C C . ASN A 1 183 ? 1.172 16.234 20.953 1 96.12 183 ASN A C 1
ATOM 1471 O O . ASN A 1 183 ? 1.049 17.453 21.109 1 96.12 183 ASN A O 1
ATOM 1475 N N . GLY A 1 184 ? 1.133 15.672 19.812 1 96.44 184 GLY A N 1
ATOM 1476 C CA . GLY A 1 184 ? 0.77 16.406 18.609 1 96.44 184 GLY A CA 1
ATOM 1477 C C . GLY A 1 184 ? 1.94 17.141 17.984 1 96.44 184 GLY A C 1
ATOM 1478 O O . GLY A 1 184 ? 1.779 17.828 16.969 1 96.44 184 GLY A O 1
ATOM 1479 N N . ARG A 1 185 ? 3.109 16.969 18.594 1 96.38 185 ARG A N 1
ATOM 1480 C CA . ARG A 1 185 ? 4.277 17.672 18.062 1 96.38 185 ARG A CA 1
ATOM 1481 C C . ARG A 1 185 ? 4.965 16.859 16.969 1 96.38 185 ARG A C 1
ATOM 1483 O O . ARG A 1 185 ? 6.094 16.391 17.156 1 96.38 185 ARG A O 1
ATOM 1490 N N . GLY A 1 186 ? 4.305 16.609 15.969 1 97.5 186 GLY A N 1
ATOM 1491 C CA . GLY A 1 186 ? 4.867 15.977 14.781 1 97.5 186 GLY A CA 1
ATOM 1492 C C . GLY A 1 186 ? 4.66 14.477 14.734 1 97.5 186 GLY A C 1
ATOM 1493 O O . GLY A 1 186 ? 3.688 13.961 15.297 1 97.5 186 GLY A O 1
ATOM 1494 N N . VAL A 1 187 ? 5.48 13.805 13.922 1 98.44 187 VAL A N 1
ATOM 1495 C CA . VAL A 1 187 ? 5.383 12.359 13.719 1 98.44 187 VAL A CA 1
ATOM 1496 C C . VAL A 1 187 ? 6.73 11.711 14.016 1 98.44 187 VAL A C 1
ATOM 1498 O O . VAL A 1 187 ? 7.758 12.391 14.094 1 98.44 187 VAL A O 1
ATOM 1501 N N . VAL A 1 188 ? 6.691 10.414 14.242 1 97.88 188 VAL A N 1
ATOM 1502 C CA . VAL A 1 188 ? 7.879 9.609 14.523 1 97.88 188 VAL A CA 1
ATOM 1503 C C . VAL A 1 188 ? 7.805 8.297 13.758 1 97.88 188 VAL A C 1
ATOM 1505 O O . VAL A 1 188 ? 6.727 7.879 13.32 1 97.88 188 VAL A O 1
ATOM 1508 N N . ALA A 1 189 ? 8.961 7.703 13.523 1 97.06 189 ALA A N 1
ATOM 1509 C CA . ALA A 1 189 ? 9.008 6.379 12.914 1 97.06 189 ALA A CA 1
ATOM 1510 C C . ALA A 1 189 ? 9.031 5.281 13.977 1 97.06 189 ALA A C 1
ATOM 1512 O O . ALA A 1 189 ? 9.828 5.336 14.914 1 97.06 189 ALA A O 1
ATOM 1513 N N . GLU A 1 190 ? 8.125 4.32 13.742 1 96.12 190 GLU A N 1
ATOM 1514 C CA . GLU A 1 190 ? 8.055 3.199 14.672 1 96.12 190 GLU A CA 1
ATOM 1515 C C . GLU A 1 190 ? 8.078 1.863 13.938 1 96.12 190 GLU A C 1
ATOM 1517 O O . GLU A 1 190 ? 7.453 1.723 12.883 1 96.12 190 GLU A O 1
ATOM 1522 N N . ARG A 1 191 ? 8.758 0.946 14.555 1 92.81 191 ARG A N 1
ATOM 1523 C CA . ARG A 1 191 ? 8.852 -0.375 13.938 1 92.81 191 ARG A CA 1
ATOM 1524 C C . ARG A 1 191 ? 7.551 -1.152 14.102 1 92.81 191 ARG A C 1
ATOM 1526 O O . ARG A 1 191 ? 7.121 -1.852 13.18 1 92.81 191 ARG A O 1
ATOM 1533 N N . ASP A 1 192 ? 7 -1.077 15.211 1 89.19 192 ASP A N 1
ATOM 1534 C CA . ASP A 1 192 ? 5.793 -1.828 15.547 1 89.19 192 ASP A CA 1
ATOM 1535 C C . ASP A 1 192 ? 4.617 -0.889 15.805 1 89.19 192 ASP A C 1
ATOM 1537 O O . ASP A 1 192 ? 4.793 0.19 16.375 1 89.19 192 ASP A O 1
ATOM 1541 N N . GLY A 1 193 ? 3.496 -1.415 15.383 1 85.31 193 GLY A N 1
ATOM 1542 C CA . GLY A 1 193 ? 2.338 -0.552 15.547 1 85.31 193 GLY A CA 1
ATOM 1543 C C . GLY A 1 193 ? 2.34 0.636 14.602 1 85.31 193 GLY A C 1
ATOM 1544 O O . GLY A 1 193 ? 3.01 0.612 13.562 1 85.31 193 GLY A O 1
ATOM 1545 N N . GLY A 1 194 ? 1.486 1.606 14.922 1 92.38 194 GLY A N 1
ATOM 1546 C CA . GLY A 1 194 ? 1.483 2.814 14.117 1 92.38 194 GLY A CA 1
ATOM 1547 C C . GLY A 1 194 ? 0.127 3.492 14.055 1 92.38 194 GLY A C 1
ATOM 1548 O O . GLY A 1 194 ? -0.874 2.928 14.508 1 92.38 194 GLY A O 1
ATOM 1549 N N . THR A 1 195 ? 0.186 4.648 13.688 1 97.94 195 THR A N 1
ATOM 1550 C CA . THR A 1 195 ? -1.011 5.453 13.477 1 97.94 195 THR A CA 1
ATOM 1551 C C . THR A 1 195 ? -1.733 5.023 12.203 1 97.94 195 THR A C 1
ATOM 1553 O O . THR A 1 195 ? -1.104 4.82 11.164 1 97.94 195 THR A O 1
ATOM 1556 N N . LEU A 1 196 ? -3.07 4.773 12.32 1 98.38 196 LEU A N 1
ATOM 1557 C CA . LEU A 1 196 ? -3.902 4.633 11.125 1 98.38 196 LEU A CA 1
ATOM 1558 C C . LEU A 1 196 ? -4.285 5.996 10.562 1 98.38 196 LEU A C 1
ATOM 1560 O O . LEU A 1 196 ? -4.891 6.812 11.266 1 98.38 196 LEU A O 1
ATOM 1564 N N . TRP A 1 197 ? -3.84 6.219 9.289 1 98.75 197 TRP A N 1
ATOM 1565 C CA . TRP A 1 197 ? -4.059 7.508 8.641 1 98.75 197 TRP A CA 1
ATOM 1566 C C . TRP A 1 197 ? -5.223 7.434 7.656 1 98.75 197 TRP A C 1
ATOM 1568 O O . TRP A 1 197 ? -5.336 6.473 6.891 1 98.75 197 TRP A O 1
ATOM 1578 N N . GLU A 1 198 ? -6.074 8.391 7.742 1 98.56 198 GLU A N 1
ATOM 1579 C CA . GLU A 1 198 ? -7.082 8.625 6.715 1 98.56 198 GLU A CA 1
ATOM 1580 C C . GLU A 1 198 ? -6.586 9.625 5.676 1 98.56 198 GLU A C 1
ATOM 1582 O O . GLU A 1 198 ? -6.016 10.664 6.027 1 98.56 198 GLU A O 1
ATOM 1587 N N . PHE A 1 199 ? -6.793 9.305 4.414 1 98.56 199 PHE A N 1
ATOM 1588 C CA . PHE A 1 199 ? -6.594 10.273 3.344 1 98.56 199 PHE A CA 1
ATOM 1589 C C . PHE A 1 199 ? -7.93 10.805 2.838 1 98.56 199 PHE A C 1
ATOM 1591 O O . PHE A 1 199 ? -8.766 10.039 2.35 1 98.56 199 PHE A O 1
ATOM 1598 N N . ALA A 1 200 ? -8.102 12.062 3.002 1 98 200 ALA A N 1
ATOM 1599 C CA . ALA A 1 200 ? -9.273 12.742 2.449 1 98 200 ALA A CA 1
ATOM 1600 C C . ALA A 1 200 ? -8.891 13.625 1.264 1 98 200 ALA A C 1
ATOM 1602 O O . ALA A 1 200 ? -8.195 14.625 1.429 1 98 200 ALA A O 1
ATOM 1603 N N . LYS A 1 201 ? -9.383 13.266 0.178 1 98.44 201 LYS A N 1
ATOM 1604 C CA . LYS A 1 201 ? -9.031 14 -1.034 1 98.44 201 LYS A CA 1
ATOM 1605 C C . LYS A 1 201 ? -9.688 15.383 -1.053 1 98.44 201 LYS A C 1
ATOM 1607 O O . LYS A 1 201 ? -10.891 15.5 -0.82 1 98.44 201 LYS A O 1
ATOM 1612 N N . VAL A 1 202 ? -8.891 16.359 -1.351 1 98.12 202 VAL A N 1
ATOM 1613 C CA . VAL A 1 202 ? -9.383 17.719 -1.435 1 98.12 202 VAL A CA 1
ATOM 1614 C C . VAL A 1 202 ? -9.797 18.031 -2.871 1 98.12 202 VAL A C 1
ATOM 1616 O O . VAL A 1 202 ? -9.062 17.734 -3.814 1 98.12 202 VAL A O 1
ATOM 1619 N N . HIS A 1 203 ? -11.008 18.547 -3.016 1 95.62 203 HIS A N 1
ATOM 1620 C CA . HIS A 1 203 ? -11.492 18.922 -4.34 1 95.62 203 HIS A CA 1
ATOM 1621 C C . HIS A 1 203 ? -11.445 20.438 -4.527 1 95.62 203 HIS A C 1
ATOM 1623 O O . HIS A 1 203 ? -11.797 21.188 -3.617 1 95.62 203 HIS A O 1
ATOM 1629 N N . GLU A 1 204 ? -10.75 20.922 -5.527 1 80.06 204 GLU A N 1
ATOM 1630 C CA . GLU A 1 204 ? -10.758 22.344 -5.828 1 80.06 204 GLU A CA 1
ATOM 1631 C C . GLU A 1 204 ? -12.109 22.797 -6.383 1 80.06 204 GLU A C 1
ATOM 1633 O O . GLU A 1 204 ? -12.828 22 -6.992 1 80.06 204 GLU A O 1
ATOM 1638 N N . MET B 1 1 ? -54.969 16.266 -104.875 1 20.45 1 MET B N 1
ATOM 1639 C CA . MET B 1 1 ? -54.156 15.453 -104 1 20.45 1 MET B CA 1
ATOM 1640 C C . MET B 1 1 ? -53.75 16.25 -102.75 1 20.45 1 MET B C 1
ATOM 1642 O O . MET B 1 1 ? -52.906 15.82 -102 1 20.45 1 MET B O 1
ATOM 1646 N N . ALA B 1 2 ? -53.969 17.562 -102.625 1 17.62 2 ALA B N 1
ATOM 1647 C CA . ALA B 1 2 ? -53.625 18.844 -102 1 17.62 2 ALA B CA 1
ATOM 1648 C C . ALA B 1 2 ? -53.812 18.781 -100.5 1 17.62 2 ALA B C 1
ATOM 1650 O O . ALA B 1 2 ? -54.688 18.094 -100 1 17.62 2 ALA B O 1
ATOM 1651 N N . ILE B 1 3 ? -53.031 19.562 -99.688 1 16.97 3 ILE B N 1
ATOM 1652 C CA . ILE B 1 3 ? -52.219 19.969 -98.562 1 16.97 3 ILE B CA 1
ATOM 1653 C C . ILE B 1 3 ? -53.094 20.156 -97.312 1 16.97 3 ILE B C 1
ATOM 1655 O O . ILE B 1 3 ? -52.844 19.562 -96.25 1 16.97 3 ILE B O 1
ATOM 1659 N N . ILE B 1 4 ? -53.344 21.438 -96.875 1 17.27 4 ILE B N 1
ATOM 1660 C CA . ILE B 1 4 ? -52.781 22.188 -95.812 1 17.27 4 ILE B CA 1
ATOM 1661 C C . ILE B 1 4 ? -53.688 22.094 -94.562 1 17.27 4 ILE B C 1
ATOM 1663 O O . ILE B 1 4 ? -53.219 21.703 -93.5 1 17.27 4 ILE B O 1
ATOM 1667 N N . THR B 1 5 ? -54.594 22.938 -94.375 1 17.09 5 THR B N 1
ATOM 1668 C CA . THR B 1 5 ? -54.438 24 -93.375 1 17.09 5 THR B CA 1
ATOM 1669 C C . THR B 1 5 ? -55.188 23.656 -92.125 1 17.09 5 THR B C 1
ATOM 1671 O O . THR B 1 5 ? -56.125 22.859 -92.125 1 17.09 5 THR B O 1
ATOM 1674 N N . ASP B 1 6 ? -55.531 24.594 -91.188 1 15.27 6 ASP B N 1
ATOM 1675 C CA . ASP B 1 6 ? -55.188 25.234 -89.938 1 15.27 6 ASP B CA 1
ATOM 1676 C C . ASP B 1 6 ? -56.188 24.906 -88.875 1 15.27 6 ASP B C 1
ATOM 1678 O O . ASP B 1 6 ? -55.812 24.594 -87.75 1 15.27 6 ASP B O 1
ATOM 1682 N N . ALA B 1 7 ? -57.5 25.266 -89.188 1 19.12 7 ALA B N 1
ATOM 1683 C CA . ALA B 1 7 ? -58.031 26.25 -88.25 1 19.12 7 ALA B CA 1
ATOM 1684 C C . ALA B 1 7 ? -58.5 25.594 -87 1 19.12 7 ALA B C 1
ATOM 1686 O O . ALA B 1 7 ? -59.062 24.5 -87 1 19.12 7 ALA B O 1
ATOM 1687 N N . HIS B 1 8 ? -58.688 26.297 -85.875 1 16.67 8 HIS B N 1
ATOM 1688 C CA . HIS B 1 8 ? -58.375 26.781 -84.562 1 16.67 8 HIS B CA 1
ATOM 1689 C C . HIS B 1 8 ? -59.5 26.391 -83.562 1 16.67 8 HIS B C 1
ATOM 1691 O O . HIS B 1 8 ? -59.469 26.781 -82.375 1 16.67 8 HIS B O 1
ATOM 1697 N N . ASP B 1 9 ? -60.688 25.781 -84.125 1 17.75 9 ASP B N 1
ATOM 1698 C CA . ASP B 1 9 ? -61.75 26.406 -83.375 1 17.75 9 ASP B CA 1
ATOM 1699 C C . ASP B 1 9 ? -61.75 25.938 -81.875 1 17.75 9 ASP B C 1
ATOM 1701 O O . ASP B 1 9 ? -61.938 24.75 -81.625 1 17.75 9 ASP B O 1
ATOM 1705 N N . ALA B 1 10 ? -61.031 26.766 -81 1 18.39 10 ALA B N 1
ATOM 1706 C CA . ALA B 1 10 ? -60.469 26.703 -79.688 1 18.39 10 ALA B CA 1
ATOM 1707 C C . ALA B 1 10 ? -61.562 26.406 -78.625 1 18.39 10 ALA B C 1
ATOM 1709 O O . ALA B 1 10 ? -61.312 25.875 -77.562 1 18.39 10 ALA B O 1
ATOM 1710 N N . GLU B 1 11 ? -62.906 26.953 -78.938 1 20.2 11 GLU B N 1
ATOM 1711 C CA . GLU B 1 11 ? -63.281 27.75 -77.812 1 20.2 11 GLU B CA 1
ATOM 1712 C C . GLU B 1 11 ? -63.562 26.859 -76.562 1 20.2 11 GLU B C 1
ATOM 1714 O O . GLU B 1 11 ? -63.781 25.656 -76.75 1 20.2 11 GLU B O 1
ATOM 1719 N N . SER B 1 12 ? -64.25 27.484 -75.625 1 18.14 12 SER B N 1
ATOM 1720 C CA . SER B 1 12 ? -64.312 27.844 -74.188 1 18.14 12 SER B CA 1
ATOM 1721 C C . SER B 1 12 ? -65.188 26.859 -73.375 1 18.14 12 SER B C 1
ATOM 1723 O O . SER B 1 12 ? -66.375 26.891 -73.5 1 18.14 12 SER B O 1
ATOM 1725 N N . ALA B 1 13 ? -64.938 25.641 -73.5 1 17.34 13 ALA B N 1
ATOM 1726 C CA . ALA B 1 13 ? -65.812 24.656 -72.938 1 17.34 13 ALA B CA 1
ATOM 1727 C C . ALA B 1 13 ? -66.062 24.969 -71.438 1 17.34 13 ALA B C 1
ATOM 1729 O O . ALA B 1 13 ? -65.125 24.797 -70.625 1 17.34 13 ALA B O 1
ATOM 1730 N N . ALA B 1 14 ? -66.875 26 -71.25 1 19.83 14 ALA B N 1
ATOM 1731 C CA . ALA B 1 14 ? -67.125 26.531 -69.938 1 19.83 14 ALA B CA 1
ATOM 1732 C C . ALA B 1 14 ? -67.625 25.438 -69 1 19.83 14 ALA B C 1
ATOM 1734 O O . ALA B 1 14 ? -68.125 25.719 -67.875 1 19.83 14 ALA B O 1
ATOM 1735 N N . THR B 1 15 ? -67.25 24.172 -69.312 1 18.05 15 THR B N 1
ATOM 1736 C CA . THR B 1 15 ? -68.125 23.234 -68.625 1 18.05 15 THR B CA 1
ATOM 1737 C C . THR B 1 15 ? -68.125 23.5 -67.125 1 18.05 15 THR B C 1
ATOM 1739 O O . THR B 1 15 ? -67 23.562 -66.5 1 18.05 15 THR B O 1
ATOM 1742 N N . SER B 1 16 ? -69.125 24.188 -66.625 1 20.28 16 SER B N 1
ATOM 1743 C CA . SER B 1 16 ? -69.625 24.672 -65.312 1 20.28 16 SER B CA 1
ATOM 1744 C C . SER B 1 16 ? -69.625 23.547 -64.25 1 20.28 16 SER B C 1
ATOM 1746 O O . SER B 1 16 ? -70.312 23.672 -63.25 1 20.28 16 SER B O 1
ATOM 1748 N N . SER B 1 17 ? -68.688 22.672 -64.312 1 19.31 17 SER B N 1
ATOM 1749 C CA . SER B 1 17 ? -69 21.438 -63.594 1 19.31 17 SER B CA 1
ATOM 1750 C C . SER B 1 17 ? -69.375 21.75 -62.156 1 19.31 17 SER B C 1
ATOM 1752 O O . SER B 1 17 ? -69.062 22.797 -61.625 1 19.31 17 SER B O 1
ATOM 1754 N N . LEU B 1 18 ? -70.312 21.031 -61.594 1 22.27 18 LEU B N 1
ATOM 1755 C CA . LEU B 1 18 ? -71.188 20.703 -60.531 1 22.27 18 LEU B CA 1
ATOM 1756 C C . LEU B 1 18 ? -70.438 20.375 -59.25 1 22.27 18 LEU B C 1
ATOM 1758 O O . LEU B 1 18 ? -71 19.875 -58.281 1 22.27 18 LEU B O 1
ATOM 1762 N N . SER B 1 19 ? -69.25 21.016 -59.031 1 19.81 19 SER B N 1
ATOM 1763 C CA . SER B 1 19 ? -68.375 20.25 -58.156 1 19.81 19 SER B CA 1
ATOM 1764 C C . SER B 1 19 ? -69.125 19.906 -56.844 1 19.81 19 SER B C 1
ATOM 1766 O O . SER B 1 19 ? -70 20.641 -56.406 1 19.81 19 SER B O 1
ATOM 1768 N N . ALA B 1 20 ? -68.875 18.734 -56.406 1 19.86 20 ALA B N 1
ATOM 1769 C CA . ALA B 1 20 ? -69.125 17.688 -55.438 1 19.86 20 ALA B CA 1
ATOM 1770 C C . ALA B 1 20 ? -69.125 18.25 -54 1 19.86 20 ALA B C 1
ATOM 1772 O O . ALA B 1 20 ? -68.438 19.234 -53.75 1 19.86 20 ALA B O 1
ATOM 1773 N N . ASP B 1 21 ? -69.875 17.672 -53.156 1 21.44 21 ASP B N 1
ATOM 1774 C CA . ASP B 1 21 ? -70.438 17.75 -51.781 1 21.44 21 ASP B CA 1
ATOM 1775 C C . ASP B 1 21 ? -69.25 17.844 -50.781 1 21.44 21 ASP B C 1
ATOM 1777 O O . ASP B 1 21 ? -68.188 17.281 -51 1 21.44 21 ASP B O 1
ATOM 1781 N N . GLY B 1 22 ? -69.188 18.938 -50.062 1 21.53 22 GLY B N 1
ATOM 1782 C CA . GLY B 1 22 ? -68.312 19.594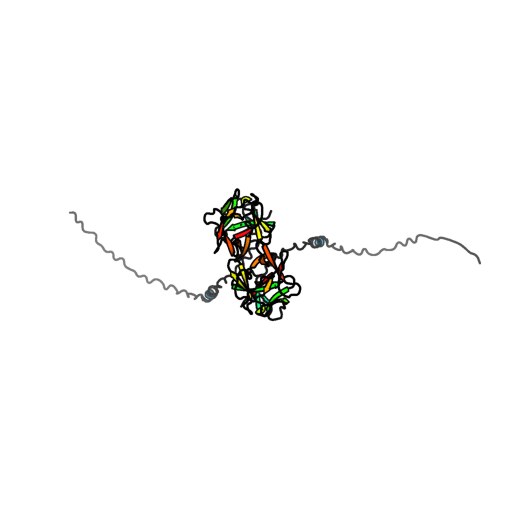 -49.094 1 21.53 22 GLY B CA 1
ATOM 1783 C C . GLY B 1 22 ? -67.938 18.672 -47.938 1 21.53 22 GLY B C 1
ATOM 1784 O O . GLY B 1 22 ? -68.688 18.438 -47.031 1 21.53 22 GLY B O 1
ATOM 1785 N N . VAL B 1 23 ? -67.375 17.438 -48.312 1 23.83 23 VAL B N 1
ATOM 1786 C CA . VAL B 1 23 ? -67.125 16.469 -47.281 1 23.83 23 VAL B CA 1
ATOM 1787 C C . VAL B 1 23 ? -66.375 17.172 -46.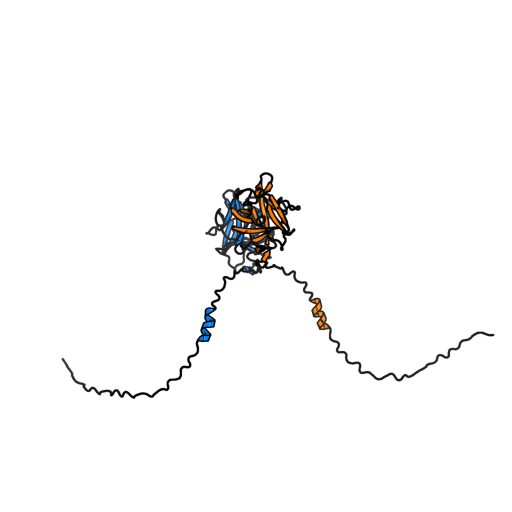125 1 23.83 23 VAL B C 1
ATOM 1789 O O . VAL B 1 23 ? -65.375 17.875 -46.344 1 23.83 23 VAL B O 1
ATOM 1792 N N . MET B 1 24 ? -67.125 17.297 -45.031 1 24.42 24 MET B N 1
ATOM 1793 C CA . MET B 1 24 ? -66.75 17.891 -43.75 1 24.42 24 MET B CA 1
ATOM 1794 C C . MET B 1 24 ? -65.375 17.375 -43.312 1 24.42 24 MET B C 1
ATOM 1796 O O . MET B 1 24 ? -65.188 16.156 -43.156 1 24.42 24 MET B O 1
ATOM 1800 N N . THR B 1 25 ? -64.25 17.781 -43.938 1 24.27 25 THR B N 1
ATOM 1801 C CA . THR B 1 25 ? -62.969 17.203 -43.594 1 24.27 25 THR B CA 1
ATOM 1802 C C . THR B 1 25 ? -62.781 17.125 -42.094 1 24.27 25 THR B C 1
ATOM 1804 O O . THR B 1 25 ? -63.062 18.094 -41.375 1 24.27 25 THR B O 1
ATOM 1807 N N . PRO B 1 26 ? -62.844 15.969 -41.562 1 23.17 26 PRO B N 1
ATOM 1808 C CA . PRO B 1 26 ? -62.719 15.742 -40.125 1 23.17 26 PRO B CA 1
ATOM 1809 C C . PRO B 1 26 ? -61.531 16.516 -39.5 1 23.17 26 PRO B C 1
ATOM 1811 O O . PRO B 1 26 ? -60.531 16.766 -40.188 1 23.17 26 PRO B O 1
ATOM 1814 N N . THR B 1 27 ? -61.812 17.484 -38.688 1 22.22 27 THR B N 1
ATOM 1815 C CA . THR B 1 27 ? -60.906 18.328 -37.938 1 22.22 27 THR B CA 1
ATOM 1816 C C . THR B 1 27 ? -59.75 17.5 -37.375 1 22.22 27 THR B C 1
ATOM 1818 O O . THR B 1 27 ? -59.969 16.625 -36.531 1 22.22 27 THR B O 1
ATOM 1821 N N . THR B 1 28 ? -58.906 16.953 -38.219 1 23.88 28 THR B N 1
ATOM 1822 C CA . THR B 1 28 ? -57.875 16.125 -37.656 1 23.88 28 THR B CA 1
ATOM 1823 C C . THR B 1 28 ? -57.125 16.875 -36.562 1 23.88 28 THR B C 1
ATOM 1825 O O . THR B 1 28 ? -56.625 17.984 -36.75 1 23.88 28 THR B O 1
ATOM 1828 N N . TYR B 1 29 ? -57.406 16.609 -35.312 1 23.44 29 TYR B N 1
ATOM 1829 C CA . TYR B 1 29 ? -56.812 17.062 -34.062 1 23.44 29 TYR B CA 1
ATOM 1830 C C . TYR B 1 29 ? -55.281 16.953 -34.125 1 23.44 29 TYR B C 1
ATOM 1832 O O . TYR B 1 29 ? -54.75 15.898 -34.438 1 23.44 29 TYR B O 1
ATOM 1840 N N . THR B 1 30 ? -54.688 17.938 -34.719 1 25.25 30 THR B N 1
ATOM 1841 C CA . THR B 1 30 ? -53.25 18.016 -34.812 1 25.25 30 THR B CA 1
ATOM 1842 C C . THR B 1 30 ? -52.594 17.766 -33.469 1 25.25 30 THR B C 1
ATOM 1844 O O . THR B 1 30 ? -52.812 18.516 -32.531 1 25.25 30 THR B O 1
ATOM 1847 N N . ARG B 1 31 ? -52.469 16.516 -33.281 1 26.03 31 ARG B N 1
ATOM 1848 C CA . ARG B 1 31 ? -51.75 16.141 -32.062 1 26.03 31 ARG B CA 1
ATOM 1849 C C . ARG B 1 31 ? -50.438 16.922 -31.938 1 26.03 31 ARG B C 1
ATOM 1851 O O . ARG B 1 31 ? -49.625 16.938 -32.875 1 26.03 31 ARG B O 1
ATOM 1858 N N . ASP B 1 32 ? -50.531 18.109 -31.344 1 27.92 32 ASP B N 1
ATOM 1859 C CA . ASP B 1 32 ? -49.375 18.938 -31.031 1 27.92 32 ASP B CA 1
ATOM 1860 C C . ASP B 1 32 ? -48.156 18.094 -30.656 1 27.92 32 ASP B C 1
ATOM 1862 O O . ASP B 1 32 ? -48.219 17.312 -29.688 1 27.92 32 ASP B O 1
ATOM 1866 N N . PRO B 1 33 ? -47.375 17.75 -31.672 1 31.73 33 PRO B N 1
ATOM 1867 C CA . PRO B 1 33 ? -46.188 16.922 -31.422 1 31.73 33 PRO B CA 1
ATOM 1868 C C . PRO B 1 33 ? -45.312 17.484 -30.328 1 31.73 33 PRO B C 1
ATOM 1870 O O . PRO B 1 33 ? -44.188 16.984 -30.109 1 31.73 33 PRO B O 1
ATOM 1873 N N . SER B 1 34 ? -45.75 18.594 -29.766 1 30.81 34 SER B N 1
ATOM 1874 C CA . SER B 1 34 ? -44.812 19.172 -28.828 1 30.81 34 SER B CA 1
ATOM 1875 C C . SER B 1 34 ? -44.281 18.125 -27.844 1 30.81 34 SER B C 1
ATOM 1877 O O . SER B 1 34 ? -43.281 18.344 -27.156 1 30.81 34 SER B O 1
ATOM 1879 N N . ILE B 1 35 ? -45.25 17.234 -27.594 1 28.58 35 ILE B N 1
ATOM 1880 C CA . ILE B 1 35 ? -44.812 16.391 -26.484 1 28.58 35 ILE B CA 1
ATOM 1881 C C . ILE B 1 35 ? -43.625 15.547 -26.906 1 28.58 35 ILE B C 1
ATOM 1883 O O . ILE B 1 35 ? -42.875 15.055 -26.062 1 28.58 35 ILE B O 1
ATOM 1887 N N . GLN B 1 36 ? -43.594 15.297 -28.188 1 27.41 36 GLN B N 1
ATOM 1888 C CA . GLN B 1 36 ? -42.562 14.328 -28.516 1 27.41 36 GLN B CA 1
ATOM 1889 C C . GLN B 1 36 ? -41.188 14.938 -28.406 1 27.41 36 GLN B C 1
ATOM 1891 O O . GLN B 1 36 ? -40.188 14.211 -28.281 1 27.41 36 GLN B O 1
ATOM 1896 N N . GLU B 1 37 ? -41.062 16.156 -28.812 1 29.02 37 GLU B N 1
ATOM 1897 C CA . GLU B 1 37 ? -39.688 16.656 -28.859 1 29.02 37 GLU B CA 1
ATOM 1898 C C . GLU B 1 37 ? -39.062 16.641 -27.469 1 29.02 37 GLU B C 1
ATOM 1900 O O . GLU B 1 37 ? -37.844 16.812 -27.344 1 29.02 37 GLU B O 1
ATOM 1905 N N . TRP B 1 38 ? -39.812 16.953 -26.469 1 30.84 38 TRP B N 1
ATOM 1906 C CA . TRP B 1 38 ? -39.188 16.953 -25.156 1 30.84 38 TRP B CA 1
ATOM 1907 C C . TRP B 1 38 ? -38.5 15.617 -24.875 1 30.84 38 TRP B C 1
ATOM 1909 O O . TRP B 1 38 ? -37.438 15.57 -24.266 1 30.84 38 TRP B O 1
ATOM 1919 N N . LEU B 1 39 ? -39.188 14.562 -25.344 1 27.59 39 LEU B N 1
ATOM 1920 C CA . LEU B 1 39 ? -38.562 13.273 -25.016 1 27.59 39 LEU B CA 1
ATOM 1921 C C . LEU B 1 39 ? -37.219 13.102 -25.703 1 27.59 39 LEU B C 1
ATOM 1923 O O . LEU B 1 39 ? -36.375 12.32 -25.25 1 27.59 39 LEU B O 1
ATOM 1927 N N . ARG B 1 40 ? -37.156 13.516 -26.906 1 28.06 40 ARG B N 1
ATOM 1928 C CA . ARG B 1 40 ? -35.906 13.164 -27.594 1 28.06 40 ARG B CA 1
ATOM 1929 C C . ARG B 1 40 ? -34.719 13.867 -26.953 1 28.06 40 ARG B C 1
ATOM 1931 O O . ARG B 1 40 ? -33.594 13.367 -27.031 1 28.06 40 ARG B O 1
ATOM 1938 N N . SER B 1 41 ? -34.875 15.156 -26.859 1 28.52 41 SER B N 1
ATOM 1939 C CA . SER B 1 41 ? -33.594 15.859 -26.625 1 28.52 41 SER B CA 1
ATOM 1940 C C . SER B 1 41 ? -33 15.438 -25.281 1 28.52 41 SER B C 1
ATOM 1942 O O . SER B 1 41 ? -31.953 15.969 -24.891 1 28.52 41 SER B O 1
ATOM 1944 N N . SER B 1 42 ? -33.812 15.086 -24.438 1 27.59 42 SER B N 1
ATOM 1945 C CA . SER B 1 42 ? -33.062 14.852 -23.203 1 27.59 42 SER B CA 1
ATOM 1946 C C . SER B 1 42 ? -32.062 13.727 -23.375 1 27.59 42 SER B C 1
ATOM 1948 O O . SER B 1 42 ? -32.344 12.562 -23.094 1 27.59 42 SER B O 1
ATOM 1950 N N . SER B 1 43 ? -31.5 13.609 -24.5 1 26.77 43 SER B N 1
ATOM 1951 C CA . SER B 1 43 ? -30.391 12.656 -24.516 1 26.77 43 SER B CA 1
ATOM 1952 C C . SER B 1 43 ? -29.469 12.844 -23.312 1 26.77 43 SER B C 1
ATOM 1954 O O . SER B 1 43 ? -28.609 13.734 -23.328 1 26.77 43 SER B O 1
ATOM 1956 N N . ILE B 1 44 ? -30.047 12.836 -22.172 1 28.2 44 ILE B N 1
ATOM 1957 C CA . ILE B 1 44 ? -29.109 12.75 -21.062 1 28.2 44 ILE B CA 1
ATOM 1958 C C . ILE B 1 44 ? -27.984 11.766 -21.422 1 28.2 44 ILE B C 1
ATOM 1960 O O . ILE B 1 44 ? -28.25 10.602 -21.719 1 28.2 44 ILE B O 1
ATOM 1964 N N . THR B 1 45 ? -27.062 12.211 -22.203 1 28.56 45 THR B N 1
ATOM 1965 C CA . THR B 1 45 ? -25.828 11.438 -22.25 1 28.56 45 THR B CA 1
ATOM 1966 C C . THR B 1 45 ? -25.594 10.703 -20.938 1 28.56 45 THR B C 1
ATOM 1968 O O . THR B 1 45 ? -25.719 11.297 -19.859 1 28.56 45 THR B O 1
ATOM 1971 N N . PRO B 1 46 ? -25.859 9.414 -20.969 1 28.88 46 PRO B N 1
ATOM 1972 C CA . PRO B 1 46 ? -25.469 8.711 -19.734 1 28.88 46 PRO B CA 1
ATOM 1973 C C . PRO B 1 46 ? -24.266 9.344 -19.047 1 28.88 46 PRO B C 1
ATOM 1975 O O . PRO B 1 46 ? -23.281 9.672 -19.688 1 28.88 46 PRO B O 1
ATOM 1978 N N . SER B 1 47 ? -24.5 10.352 -18.281 1 28.16 47 SER B N 1
ATOM 1979 C CA . SER B 1 47 ? -23.406 10.688 -17.359 1 28.16 47 SER B CA 1
ATOM 1980 C C . SER B 1 47 ? -22.562 9.461 -17.047 1 28.16 47 SER B C 1
ATOM 1982 O O . SER B 1 47 ? -23.094 8.359 -16.859 1 28.16 47 SER B O 1
ATOM 1984 N N . SER B 1 48 ? -21.422 9.383 -17.625 1 29.66 48 SER B N 1
ATOM 1985 C CA . SER B 1 48 ? -20.422 8.445 -17.156 1 29.66 48 SER B CA 1
ATOM 1986 C C . SER B 1 48 ? -20.578 8.172 -15.656 1 29.66 48 SER B C 1
ATOM 1988 O O . SER B 1 48 ? -20.297 9.047 -14.828 1 29.66 48 SER B O 1
ATOM 1990 N N . SER B 1 49 ? -21.719 7.66 -15.266 1 31.92 49 SER B N 1
ATOM 1991 C CA . SER B 1 49 ? -21.828 7.023 -13.953 1 31.92 49 SER B CA 1
ATOM 1992 C C . SER B 1 49 ? -20.469 6.492 -13.492 1 31.92 49 SER B C 1
ATOM 1994 O O . SER B 1 49 ? -19.812 5.746 -14.211 1 31.92 49 SER B O 1
ATOM 1996 N N . SER B 1 50 ? -19.719 7.34 -12.969 1 32.06 50 SER B N 1
ATOM 1997 C CA . SER B 1 50 ? -18.672 6.727 -12.164 1 32.06 50 SER B CA 1
ATOM 1998 C C . SER B 1 50 ? -19.141 5.406 -11.562 1 32.06 50 SER B C 1
ATOM 2000 O O . SER B 1 50 ? -19.984 5.387 -10.664 1 32.06 50 SER B O 1
ATOM 2002 N N . ASN B 1 51 ? -19.516 4.484 -12.438 1 31.97 51 ASN B N 1
ATOM 2003 C CA . ASN B 1 51 ? -19.562 3.086 -12.023 1 31.97 51 ASN B CA 1
ATOM 2004 C C . ASN B 1 51 ? -18.625 2.822 -10.852 1 31.97 51 ASN B C 1
ATOM 2006 O O . ASN B 1 51 ? -17.438 2.547 -11.047 1 31.97 51 ASN B O 1
ATOM 2010 N N . ASN B 1 52 ? -18.578 3.727 -9.984 1 34.12 52 ASN B N 1
ATOM 2011 C CA . ASN B 1 52 ? -18.062 3.117 -8.758 1 34.12 52 ASN B CA 1
ATOM 2012 C C . ASN B 1 52 ? 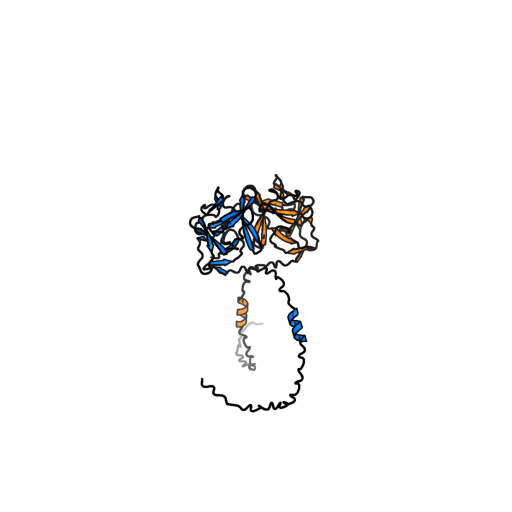-18.562 1.684 -8.602 1 34.12 52 ASN B C 1
ATOM 2014 O O . ASN B 1 52 ? -19.703 1.459 -8.172 1 34.12 52 ASN B O 1
ATOM 2018 N N . GLU B 1 53 ? -18.484 0.855 -9.57 1 34.69 53 GLU B N 1
ATOM 2019 C CA . GLU B 1 53 ? -18.641 -0.568 -9.289 1 34.69 53 GLU B CA 1
ATOM 2020 C C . GLU B 1 53 ? -18.422 -0.864 -7.805 1 34.69 53 GLU B C 1
ATOM 2022 O O . GLU B 1 53 ? -17.297 -0.835 -7.32 1 34.69 53 GLU B O 1
ATOM 2027 N N . PHE B 1 54 ? -19.188 -0.328 -6.98 1 38.31 54 PHE B N 1
ATOM 2028 C CA . PHE B 1 54 ? -19.297 -1.023 -5.703 1 38.31 54 PHE B CA 1
ATOM 2029 C C . PHE B 1 54 ? -18.953 -2.5 -5.859 1 38.31 54 PHE B C 1
ATOM 2031 O O . PHE B 1 54 ? -19.75 -3.277 -6.383 1 38.31 54 PHE B O 1
ATOM 2038 N N . GLN B 1 55 ? -17.859 -2.816 -6.445 1 44.31 55 GLN B N 1
ATOM 2039 C CA . GLN B 1 55 ? -17.516 -4.23 -6.391 1 44.31 55 GLN B CA 1
ATOM 2040 C C . GLN B 1 55 ? -18.125 -4.902 -5.168 1 44.31 55 GLN B C 1
ATOM 2042 O O . GLN B 1 55 ? -17.797 -4.555 -4.031 1 44.31 55 GLN B O 1
ATOM 2047 N N . ASN B 1 56 ? -19.375 -4.922 -5.086 1 49.25 56 ASN B N 1
ATOM 2048 C CA . ASN B 1 56 ? -20.016 -5.863 -4.176 1 49.25 56 ASN B CA 1
ATOM 2049 C C . ASN B 1 56 ? -19.109 -7.035 -3.84 1 49.25 56 ASN B C 1
ATOM 2051 O O . ASN B 1 56 ? -18.797 -7.852 -4.707 1 49.25 56 ASN B O 1
ATOM 2055 N N . ASN B 1 57 ? -18.141 -6.668 -2.963 1 66.19 57 ASN B N 1
ATOM 2056 C CA . ASN B 1 57 ? -17.281 -7.676 -2.342 1 66.19 57 ASN B CA 1
ATOM 2057 C C . ASN B 1 57 ? -18.078 -8.914 -1.94 1 66.19 57 ASN B C 1
ATOM 2059 O O . ASN B 1 57 ? -17.984 -9.383 -0.805 1 66.19 57 ASN B O 1
ATOM 2063 N N . MET B 1 58 ? -19.047 -9.109 -2.797 1 80.06 58 MET B N 1
ATOM 2064 C CA . MET B 1 58 ? -19.703 -10.383 -2.49 1 80.06 58 MET B CA 1
ATOM 2065 C C . MET B 1 58 ? -18.875 -11.555 -2.979 1 80.06 58 MET B C 1
ATOM 2067 O O . MET B 1 58 ? -18.234 -11.477 -4.031 1 80.06 58 MET B O 1
ATOM 2071 N N . ALA B 1 59 ? -18.953 -12.469 -2.176 1 90.38 59 ALA B N 1
ATOM 2072 C CA . ALA B 1 59 ? -18.25 -13.711 -2.523 1 90.38 59 ALA B CA 1
ATOM 2073 C C . ALA B 1 59 ? -18.891 -14.375 -3.738 1 90.38 59 ALA B C 1
ATOM 2075 O O . ALA B 1 59 ? -20.125 -14.352 -3.893 1 90.38 59 ALA B O 1
ATOM 2076 N N . GLU B 1 60 ? -18.172 -14.719 -4.68 1 91.88 60 GLU B N 1
ATOM 2077 C CA . GLU B 1 60 ? -18.609 -15.477 -5.848 1 91.88 60 GLU B CA 1
ATOM 2078 C C . GLU B 1 60 ? -17.797 -16.766 -6.004 1 91.88 60 GLU B C 1
ATOM 2080 O O . GLU B 1 60 ? -16.844 -17 -5.254 1 91.88 60 GLU B O 1
ATOM 2085 N N . HIS B 1 61 ? -18.266 -17.562 -6.914 1 91.38 61 HIS B N 1
ATOM 2086 C CA . HIS B 1 61 ? -17.531 -18.797 -7.18 1 91.38 61 HIS B CA 1
ATOM 2087 C C . HIS B 1 61 ? -16.656 -18.656 -8.422 1 91.38 61 HIS B C 1
ATOM 2089 O O . HIS B 1 61 ? -17.094 -18.125 -9.445 1 91.38 61 HIS B O 1
ATOM 2095 N N . LEU B 1 62 ? -15.477 -18.984 -8.297 1 90.56 62 LEU B N 1
ATOM 2096 C CA . LEU B 1 62 ? -14.555 -19.25 -9.398 1 90.56 62 LEU B CA 1
ATOM 2097 C C . LEU B 1 62 ? -14.172 -20.719 -9.445 1 90.56 62 LEU B C 1
ATOM 2099 O O . LEU B 1 62 ? -13.383 -21.188 -8.617 1 90.56 62 LEU B O 1
ATOM 2103 N N . GLY B 1 63 ? -14.734 -21.391 -10.375 1 85.12 63 GLY B N 1
ATOM 2104 C CA . GLY B 1 63 ? -14.656 -22.828 -10.273 1 85.12 63 GLY B CA 1
ATOM 2105 C C . GLY B 1 63 ? -15.258 -23.375 -8.992 1 85.12 63 GLY B C 1
ATOM 2106 O O . GLY B 1 63 ? -16.406 -23.062 -8.656 1 85.12 63 GLY B O 1
ATOM 2107 N N . SER B 1 64 ? -14.484 -24.109 -8.297 1 85.62 64 SER B N 1
ATOM 2108 C CA . SER B 1 64 ? -14.961 -24.719 -7.062 1 85.62 64 SER B CA 1
ATOM 2109 C C . SER B 1 64 ? -14.664 -23.828 -5.859 1 85.62 64 SER B C 1
ATOM 2111 O O . SER B 1 64 ? -15.062 -24.141 -4.734 1 85.62 64 SER B O 1
ATOM 2113 N N . LEU B 1 65 ? -14.008 -22.719 -6.059 1 93.69 65 LEU B N 1
ATOM 2114 C CA . LEU B 1 65 ? -13.57 -21.891 -4.941 1 93.69 65 LEU B CA 1
ATOM 2115 C C . LEU B 1 65 ? -14.539 -20.734 -4.715 1 93.69 65 LEU B C 1
ATOM 2117 O O . LEU B 1 65 ? -15 -20.109 -5.672 1 93.69 65 LEU B O 1
ATOM 2121 N N . ARG B 1 66 ? -14.859 -20.594 -3.459 1 95.81 66 ARG B N 1
ATOM 2122 C CA . ARG B 1 66 ? -15.539 -19.359 -3.076 1 95.81 66 ARG B CA 1
ATOM 2123 C C . ARG B 1 66 ? -14.547 -18.219 -2.869 1 95.81 66 ARG B C 1
ATOM 2125 O O . ARG B 1 66 ? -13.602 -18.344 -2.082 1 95.81 66 ARG B O 1
ATOM 2132 N N . VAL B 1 67 ? -14.773 -17.109 -3.66 1 97.12 67 VAL B N 1
ATOM 2133 C CA . VAL B 1 67 ? -13.781 -16.031 -3.594 1 97.12 67 VAL B CA 1
ATOM 2134 C C . VAL B 1 67 ? -14.492 -14.688 -3.461 1 97.12 67 VAL B C 1
ATOM 2136 O O . VAL B 1 67 ? -15.672 -14.562 -3.793 1 97.12 67 VAL B O 1
ATOM 2139 N N . THR B 1 68 ? -13.859 -13.742 -2.877 1 97.5 68 THR B N 1
ATOM 2140 C CA . THR B 1 68 ? -14.219 -12.336 -2.977 1 97.5 68 THR B CA 1
ATOM 2141 C C . THR B 1 68 ? -13.234 -11.586 -3.867 1 97.5 68 THR B C 1
ATOM 2143 O O . THR B 1 68 ? -12.055 -11.453 -3.525 1 97.5 68 THR B O 1
ATOM 2146 N N . ARG B 1 69 ? -13.688 -11.102 -4.977 1 96.44 69 ARG B N 1
ATOM 2147 C CA . ARG B 1 69 ? -12.844 -10.422 -5.949 1 96.44 69 ARG B CA 1
ATOM 2148 C C . ARG B 1 69 ? -12.461 -9.031 -5.465 1 96.44 69 ARG B C 1
ATOM 2150 O O . ARG B 1 69 ? -13.125 -8.461 -4.594 1 96.44 69 ARG B O 1
ATOM 2157 N N . LEU B 1 70 ? -11.305 -8.547 -6.027 1 97.06 70 LEU B N 1
ATOM 2158 C CA . LEU B 1 70 ? -10.828 -7.188 -5.77 1 97.06 70 LEU B CA 1
ATOM 2159 C C . LEU B 1 70 ? -10.727 -6.926 -4.27 1 97.06 70 LEU B C 1
ATOM 2161 O O . LEU B 1 70 ? -11.18 -5.887 -3.785 1 97.06 70 LEU B O 1
ATOM 2165 N N . SER B 1 71 ? -10.227 -7.934 -3.564 1 97.12 71 SER B N 1
ATOM 2166 C CA . SER B 1 71 ? -10 -7.816 -2.127 1 97.12 71 SER B CA 1
ATOM 2167 C C . SER B 1 71 ? -8.672 -7.145 -1.823 1 97.12 71 SER B C 1
ATOM 2169 O O . SER B 1 71 ? -7.754 -7.164 -2.648 1 97.12 71 SER B O 1
ATOM 2171 N N . ASP B 1 72 ? -8.609 -6.516 -0.643 1 97.19 72 ASP B N 1
ATOM 2172 C CA . ASP B 1 72 ? -7.332 -6.012 -0.147 1 97.19 72 ASP B CA 1
ATOM 2173 C C . ASP B 1 72 ? -6.488 -7.141 0.441 1 97.19 72 ASP B C 1
ATOM 2175 O O . ASP B 1 72 ? -6.953 -7.883 1.309 1 97.19 72 ASP B O 1
ATOM 2179 N N . PRO B 1 73 ? -5.309 -7.246 -0.075 1 98 73 PRO B N 1
ATOM 2180 C CA . PRO B 1 73 ? -4.473 -8.328 0.457 1 98 73 PRO B CA 1
ATOM 2181 C C . PRO B 1 73 ? -4.078 -8.102 1.914 1 98 73 PRO B C 1
ATOM 2183 O O . PRO B 1 73 ? -3.309 -7.184 2.215 1 98 73 PRO B O 1
ATOM 2186 N N . ARG B 1 74 ? -4.582 -8.977 2.742 1 97.38 74 ARG B N 1
ATOM 2187 C CA . ARG B 1 74 ? -4.277 -8.906 4.168 1 97.38 74 ARG B CA 1
ATOM 2188 C C . ARG B 1 74 ? -3.469 -10.117 4.617 1 97.38 74 ARG B C 1
ATOM 2190 O O . ARG B 1 74 ? -3.664 -11.227 4.109 1 97.38 74 ARG B O 1
ATOM 2197 N N . PRO B 1 75 ? -2.568 -9.836 5.613 1 97.56 75 PRO B N 1
ATOM 2198 C CA . PRO B 1 75 ? -1.815 -10.984 6.125 1 97.56 75 PRO B CA 1
ATOM 2199 C C . PRO B 1 75 ? -2.721 -12.094 6.66 1 97.56 75 PRO B C 1
ATOM 2201 O O . PRO B 1 75 ? -3.764 -11.812 7.258 1 97.56 75 PRO B O 1
ATOM 2204 N N . ASN B 1 76 ? -2.32 -13.336 6.426 1 97.94 76 ASN B N 1
ATOM 2205 C CA . ASN B 1 76 ? -2.949 -14.555 6.918 1 97.94 76 ASN B CA 1
ATOM 2206 C C . ASN B 1 76 ? -4.18 -14.922 6.098 1 97.94 76 ASN B C 1
ATOM 2208 O O . ASN B 1 76 ? -4.863 -15.906 6.395 1 97.94 76 ASN B O 1
ATOM 2212 N N . ASP B 1 77 ? -4.57 -14.172 5.141 1 98.25 77 ASP B N 1
ATOM 2213 C CA . ASP B 1 77 ? -5.594 -14.562 4.176 1 98.25 77 ASP B CA 1
ATOM 2214 C C . ASP B 1 77 ? -4.969 -15.188 2.928 1 98.25 77 ASP B C 1
ATOM 2216 O O . ASP B 1 77 ? -3.812 -14.906 2.602 1 98.25 77 ASP B O 1
ATOM 2220 N N . THR B 1 78 ? -5.656 -16.016 2.273 1 98.75 78 THR B N 1
ATOM 2221 C CA . THR B 1 78 ? -5.219 -16.672 1.044 1 98.75 78 THR B CA 1
ATOM 2222 C C . THR B 1 78 ? -5.867 -16.016 -0.174 1 98.75 78 THR B C 1
ATOM 2224 O O . THR B 1 78 ? -7.051 -15.68 -0.147 1 98.75 78 THR B O 1
ATOM 2227 N N . PHE B 1 79 ? -5.07 -15.93 -1.229 1 98.62 79 PHE B N 1
ATOM 2228 C CA . PHE B 1 79 ? -5.57 -15.203 -2.389 1 98.62 79 PHE B CA 1
ATOM 2229 C C . PHE B 1 79 ? -5.23 -15.938 -3.68 1 98.62 79 PHE B C 1
ATOM 2231 O O . PHE B 1 79 ? -4.23 -16.656 -3.744 1 98.62 79 PHE B O 1
ATOM 2238 N N . LEU B 1 80 ? -6.078 -15.719 -4.621 1 98.38 80 LEU B N 1
ATOM 2239 C CA . LEU B 1 80 ? -5.656 -15.797 -6.016 1 98.38 80 LEU B CA 1
ATOM 2240 C C . LEU B 1 80 ? -5.062 -14.469 -6.477 1 98.38 80 LEU B C 1
ATOM 2242 O O . LEU B 1 80 ? -5.578 -13.398 -6.141 1 98.38 80 LEU B O 1
ATOM 2246 N N . ILE B 1 81 ? -3.992 -14.523 -7.23 1 98.81 81 ILE B N 1
ATOM 2247 C CA . ILE B 1 81 ? -3.361 -13.344 -7.816 1 98.81 81 ILE B CA 1
ATOM 2248 C C . ILE B 1 81 ? -3.533 -13.367 -9.336 1 98.81 81 ILE B C 1
ATOM 2250 O O . ILE B 1 81 ? -2.943 -14.211 -10.016 1 98.81 81 ILE B O 1
ATOM 2254 N N . ILE B 1 82 ? -4.316 -12.43 -9.82 1 98.5 82 ILE B N 1
ATOM 2255 C CA . ILE B 1 82 ? -4.812 -12.523 -11.188 1 98.5 82 ILE B CA 1
ATOM 2256 C C . ILE B 1 82 ? -4.336 -11.32 -12 1 98.5 82 ILE B C 1
ATOM 2258 O O . ILE B 1 82 ? -4.484 -10.172 -11.562 1 98.5 82 ILE B O 1
ATOM 2262 N N . ASP B 1 83 ? -3.752 -11.586 -13.125 1 98.5 83 ASP B N 1
ATOM 2263 C CA . ASP B 1 83 ? -3.396 -10.562 -14.102 1 98.5 83 ASP B CA 1
ATOM 2264 C C . ASP B 1 83 ? -4.645 -9.961 -14.742 1 98.5 83 ASP B C 1
ATOM 2266 O O . ASP B 1 83 ? -5.316 -10.617 -15.547 1 98.5 83 ASP B O 1
ATOM 2270 N N . LYS B 1 84 ? -4.883 -8.734 -14.516 1 97.38 84 LYS B N 1
ATOM 2271 C CA . LYS B 1 84 ? -6.113 -8.078 -14.945 1 97.38 84 LYS B CA 1
ATOM 2272 C C . LYS B 1 84 ? -6.25 -8.094 -16.469 1 97.38 84 LYS B C 1
ATOM 2274 O O . LYS B 1 84 ? -7.309 -8.438 -17 1 97.38 84 LYS B O 1
ATOM 2279 N N . SER B 1 85 ? -5.184 -7.75 -17.109 1 96.44 85 SER B N 1
ATOM 2280 C CA . SER B 1 85 ? -5.262 -7.488 -18.547 1 96.44 85 SER B CA 1
ATOM 2281 C C . SER B 1 85 ? -5.48 -8.781 -19.328 1 96.44 85 SER B C 1
ATOM 2283 O O . SER B 1 85 ? -6.207 -8.789 -20.328 1 96.44 85 SER B O 1
ATOM 2285 N N . GLU B 1 86 ? -4.867 -9.891 -18.891 1 97 86 GLU B N 1
ATOM 2286 C CA . GLU B 1 86 ? -4.918 -11.133 -19.656 1 97 86 GLU B CA 1
ATOM 2287 C C . GLU B 1 86 ? -5.762 -12.188 -18.953 1 97 86 GLU B C 1
ATOM 2289 O O . GLU B 1 86 ? -5.945 -13.289 -19.469 1 97 86 GLU B O 1
ATOM 2294 N N . ASN B 1 87 ? -6.293 -11.844 -17.844 1 96.31 87 ASN B N 1
ATOM 2295 C CA . ASN B 1 87 ? -7.113 -12.742 -17.047 1 96.31 87 ASN B CA 1
ATOM 2296 C C . ASN B 1 87 ? -6.406 -14.07 -16.797 1 96.31 87 ASN B C 1
ATOM 2298 O O . ASN B 1 87 ? -6.98 -15.141 -17.031 1 96.31 87 ASN B O 1
ATOM 2302 N N . ARG B 1 88 ? -5.172 -13.992 -16.344 1 98.06 88 ARG B N 1
ATOM 2303 C CA . ARG B 1 88 ? -4.363 -15.156 -16 1 98.06 88 ARG B CA 1
ATOM 2304 C C . ARG B 1 88 ? -4.039 -15.18 -14.516 1 98.06 88 ARG B C 1
ATOM 2306 O O . ARG B 1 88 ? -3.85 -14.133 -13.898 1 98.06 88 ARG B O 1
ATOM 2313 N N . ILE B 1 89 ? -3.986 -16.391 -14.016 1 98 89 ILE B N 1
ATOM 2314 C CA . ILE B 1 89 ? -3.766 -16.594 -12.586 1 98 89 ILE B CA 1
ATOM 2315 C C . ILE B 1 89 ? -2.318 -17.016 -12.344 1 98 89 ILE B C 1
ATOM 2317 O O . ILE B 1 89 ? -1.795 -17.891 -13.031 1 98 89 ILE B O 1
ATOM 2321 N N . LEU B 1 90 ? -1.633 -16.391 -11.383 1 98.69 90 LEU B N 1
ATOM 2322 C CA . LEU B 1 90 ? -0.267 -16.75 -11.016 1 98.69 90 LEU B CA 1
ATOM 2323 C C . LEU B 1 90 ? -0.23 -18.109 -10.312 1 98.69 90 LEU B C 1
ATOM 2325 O O . LEU B 1 90 ? -0.835 -18.266 -9.25 1 98.69 90 LEU B O 1
ATOM 2329 N N . THR B 1 91 ? 0.513 -18.984 -10.883 1 98.44 91 THR B N 1
ATOM 2330 C CA . THR B 1 91 ? 0.55 -20.375 -10.438 1 98.44 91 THR B CA 1
ATOM 2331 C C . THR B 1 91 ? 1.99 -20.844 -10.266 1 98.44 91 THR B C 1
ATOM 2333 O O . THR B 1 91 ? 2.896 -20.359 -10.938 1 98.44 91 THR B O 1
ATOM 2336 N N . CYS B 1 92 ? 2.146 -21.766 -9.312 1 98.44 92 CYS B N 1
ATOM 2337 C CA . CYS B 1 92 ? 3.475 -22.312 -9.062 1 98.44 92 CYS B CA 1
ATOM 2338 C C . CYS B 1 92 ? 3.461 -23.828 -9.156 1 98.44 92 CYS B C 1
ATOM 2340 O O . CYS B 1 92 ? 2.676 -24.5 -8.469 1 98.44 92 CYS B O 1
ATOM 2342 N N . HIS B 1 93 ? 4.309 -24.344 -10.039 1 97.12 93 HIS B N 1
ATOM 2343 C CA . HIS B 1 93 ? 4.551 -25.781 -10.125 1 97.12 93 HIS B CA 1
ATOM 2344 C C . HIS B 1 93 ? 6.008 -26.109 -9.828 1 97.12 93 HIS B C 1
ATOM 2346 O O . HIS B 1 93 ? 6.902 -25.734 -10.594 1 97.12 93 HIS B O 1
ATOM 2352 N N . ASP B 1 94 ? 6.238 -26.781 -8.719 1 95.62 94 ASP B N 1
ATOM 2353 C CA . ASP B 1 94 ? 7.578 -27.203 -8.32 1 95.62 94 ASP B CA 1
ATOM 2354 C C . ASP B 1 94 ? 8.531 -26.016 -8.273 1 95.62 94 ASP B C 1
ATOM 2356 O O . ASP B 1 94 ? 9.633 -26.062 -8.836 1 95.62 94 ASP B O 1
ATOM 2360 N N . GLY B 1 95 ? 8.062 -24.953 -7.766 1 96.75 95 GLY B N 1
ATOM 2361 C CA . GLY B 1 95 ? 8.898 -23.781 -7.555 1 96.75 95 GLY B CA 1
ATOM 2362 C C . GLY B 1 95 ? 8.953 -22.859 -8.758 1 96.75 95 GLY B C 1
ATOM 2363 O O . GLY B 1 95 ? 9.477 -21.75 -8.68 1 96.75 95 GLY B O 1
ATOM 2364 N N . HIS B 1 96 ? 8.336 -23.328 -9.859 1 97.56 96 HIS B N 1
ATOM 2365 C CA . HIS B 1 96 ? 8.375 -22.547 -11.094 1 97.56 96 HIS B CA 1
ATOM 2366 C C . HIS B 1 96 ? 7.051 -21.812 -11.32 1 97.56 96 HIS B C 1
ATOM 2368 O O . HIS B 1 96 ? 5.98 -22.422 -11.188 1 97.56 96 HIS B O 1
ATOM 2374 N N . LEU B 1 97 ? 7.188 -20.562 -11.711 1 98.44 97 LEU B N 1
ATOM 2375 C CA . LEU B 1 97 ? 6.016 -19.703 -11.844 1 98.44 97 LEU B CA 1
ATOM 2376 C C . LEU B 1 97 ? 5.473 -19.734 -13.266 1 98.44 97 LEU B C 1
ATOM 2378 O O . LEU B 1 97 ? 6.238 -19.75 -14.227 1 98.44 97 LEU B O 1
ATOM 2382 N N . HIS B 1 98 ? 4.129 -19.797 -13.289 1 97.88 98 HIS B N 1
ATOM 2383 C CA . HIS B 1 98 ? 3.385 -19.734 -14.539 1 97.88 98 HIS B CA 1
ATOM 2384 C C . HIS B 1 98 ? 2.102 -18.938 -14.375 1 97.88 98 HIS B C 1
ATOM 2386 O O . HIS B 1 98 ? 1.546 -18.859 -13.281 1 97.88 98 HIS B O 1
ATOM 2392 N N . LEU B 1 99 ? 1.763 -18.328 -15.5 1 98.38 99 LEU B N 1
ATOM 2393 C CA . LEU B 1 99 ? 0.43 -17.734 -15.562 1 98.38 99 LEU B CA 1
ATOM 2394 C C . LEU B 1 99 ? -0.503 -18.594 -16.422 1 98.38 99 LEU B C 1
ATOM 2396 O O . LEU B 1 99 ? -0.205 -18.875 -17.578 1 98.38 99 LEU B O 1
ATOM 2400 N N . GLU B 1 100 ? -1.537 -19 -15.766 1 96.44 100 GLU B N 1
ATOM 2401 C CA . GLU B 1 100 ? -2.529 -19.828 -16.438 1 96.44 100 GLU B CA 1
ATOM 2402 C C . GLU B 1 100 ? -3.84 -19.078 -16.641 1 96.44 100 GLU B C 1
ATOM 2404 O O . GLU B 1 100 ? -4.277 -18.328 -15.758 1 96.44 100 GLU B O 1
ATOM 2409 N N . HIS B 1 101 ? -4.445 -19.312 -17.766 1 95.19 101 HIS B N 1
ATOM 2410 C CA . HIS B 1 101 ? -5.715 -18.641 -18 1 95.19 101 HIS B CA 1
ATOM 2411 C C . HIS B 1 101 ? -6.781 -19.109 -17.016 1 95.19 101 HIS B C 1
ATOM 2413 O O . HIS B 1 101 ? -6.91 -20.297 -16.75 1 95.19 101 HIS B O 1
ATOM 2419 N N . LEU B 1 102 ? -7.395 -18.141 -16.578 1 93.38 102 LEU B N 1
ATOM 2420 C CA . LEU B 1 102 ? -8.492 -18.422 -15.664 1 93.38 102 LEU B CA 1
ATOM 2421 C C . LEU B 1 102 ? -9.703 -18.969 -16.422 1 93.38 102 LEU B C 1
ATOM 2423 O O . LEU B 1 102 ? -10.148 -18.375 -17.406 1 93.38 102 LEU B O 1
ATOM 2427 N N . ASN B 1 103 ? -10.055 -20.156 -16.016 1 88.38 103 ASN B N 1
ATOM 2428 C CA . ASN B 1 103 ? -11.266 -20.797 -16.516 1 88.38 103 ASN B CA 1
ATOM 2429 C C . ASN B 1 103 ? -12.281 -21.031 -15.406 1 88.38 103 ASN B C 1
ATOM 2431 O O . ASN B 1 103 ? -12.07 -21.891 -14.547 1 88.38 103 ASN B O 1
ATOM 2435 N N . ASN B 1 104 ? -13.336 -20.312 -15.484 1 84.38 104 ASN B N 1
ATOM 2436 C CA . ASN B 1 104 ? -14.328 -20.312 -14.414 1 84.38 104 ASN B CA 1
ATOM 2437 C C . ASN B 1 104 ? -14.984 -21.688 -14.273 1 84.38 104 ASN B C 1
ATOM 2439 O O . ASN B 1 104 ? -15.594 -21.984 -13.242 1 84.38 104 ASN B O 1
ATOM 2443 N N . ASP B 1 105 ? -14.82 -22.531 -15.25 1 85.75 105 ASP B N 1
ATOM 2444 C CA . ASP B 1 105 ? -15.484 -23.828 -15.25 1 85.75 105 ASP B CA 1
ATOM 2445 C C . ASP B 1 105 ? -14.562 -24.922 -14.719 1 85.75 105 ASP B C 1
ATOM 2447 O O . ASP B 1 105 ? -14.992 -26.062 -14.547 1 85.75 105 ASP B O 1
ATOM 2451 N N . LYS B 1 106 ? -13.359 -24.625 -14.477 1 89.06 106 LYS B N 1
ATOM 2452 C CA . LYS B 1 106 ? -12.398 -25.609 -13.984 1 89.06 106 LYS B CA 1
ATOM 2453 C C . LYS B 1 106 ? -12.023 -25.344 -12.539 1 89.06 106 LYS B C 1
ATOM 2455 O O . LYS B 1 106 ? -11.984 -24.188 -12.109 1 89.06 106 LYS B O 1
ATOM 2460 N N . PRO B 1 107 ? -11.828 -26.453 -11.859 1 91.19 107 PRO B N 1
ATOM 2461 C CA . PRO B 1 107 ? -11.336 -26.25 -10.492 1 91.19 107 PRO B CA 1
ATOM 2462 C C . PRO B 1 107 ? -10 -25.516 -10.453 1 91.19 107 PRO B C 1
ATOM 2464 O O . PRO B 1 107 ? -9.148 -25.734 -11.32 1 91.19 107 PRO B O 1
ATOM 2467 N N . ILE B 1 108 ? -9.859 -24.719 -9.516 1 93.25 108 ILE B N 1
ATOM 2468 C CA . ILE B 1 108 ? -8.609 -23.984 -9.328 1 93.25 108 ILE B CA 1
ATOM 2469 C C . ILE B 1 108 ? -7.73 -24.719 -8.312 1 93.25 108 ILE B C 1
ATOM 2471 O O . ILE B 1 108 ? -8.164 -25 -7.195 1 93.25 108 ILE B O 1
ATOM 2475 N N . SER B 1 109 ? -6.562 -25.016 -8.734 1 94.12 109 SER B N 1
ATOM 2476 C CA . SER B 1 109 ? -5.617 -25.797 -7.945 1 94.12 109 SER B CA 1
ATOM 2477 C C . SER B 1 109 ? -5.039 -24.969 -6.805 1 94.12 109 SER B C 1
ATOM 2479 O O . SER B 1 109 ? -4.965 -23.734 -6.898 1 94.12 109 SER B O 1
ATOM 2481 N N . LYS B 1 110 ? -4.559 -25.672 -5.703 1 97.06 110 LYS B N 1
ATOM 2482 C CA . LYS B 1 110 ? -3.834 -25.031 -4.609 1 97.06 110 LYS B CA 1
ATOM 2483 C C . LYS B 1 110 ? -2.527 -24.422 -5.102 1 97.06 110 LYS B C 1
ATOM 2485 O O . LYS B 1 110 ? -1.963 -23.531 -4.449 1 97.06 110 LYS B O 1
ATOM 2490 N N . CYS B 1 111 ? -2.043 -24.844 -6.273 1 97.94 111 CYS B N 1
ATOM 2491 C CA . CYS B 1 111 ? -0.839 -24.297 -6.898 1 97.94 111 CYS B CA 1
ATOM 2492 C C . CYS B 1 111 ? -1.037 -22.844 -7.297 1 97.94 111 CYS B C 1
ATOM 2494 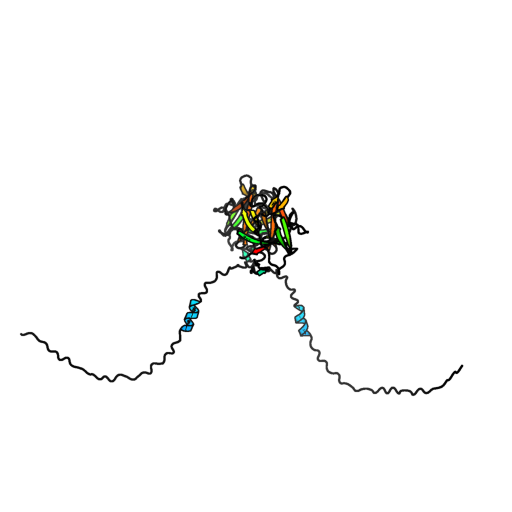O O . CYS B 1 111 ? -0.068 -22.125 -7.559 1 97.94 111 CYS B O 1
ATOM 2496 N N . SER B 1 112 ? -2.307 -22.438 -7.324 1 97.94 112 SER B N 1
ATOM 2497 C CA . SER B 1 112 ? -2.615 -21.062 -7.73 1 97.94 112 SER B CA 1
ATOM 2498 C C . SER B 1 112 ? -3.053 -20.219 -6.543 1 97.94 112 SER B C 1
ATOM 2500 O O . SER B 1 112 ? -3.545 -19.094 -6.715 1 97.94 112 SER B O 1
ATOM 2502 N N . GLN B 1 113 ? -2.951 -20.781 -5.383 1 98.5 113 GLN B N 1
ATOM 2503 C CA . GLN B 1 113 ? -3.344 -20.094 -4.16 1 98.5 113 GLN B CA 1
ATOM 2504 C C . GLN B 1 113 ? -2.123 -19.641 -3.363 1 98.5 113 GLN B C 1
ATOM 2506 O O . GLN B 1 113 ? -1.153 -20.391 -3.229 1 98.5 113 GLN B O 1
ATOM 2511 N N . TRP B 1 114 ? -2.211 -18.422 -2.906 1 98.81 114 TRP B N 1
ATOM 2512 C CA . TRP B 1 114 ? -1.086 -17.781 -2.236 1 98.81 114 TRP B CA 1
ATOM 2513 C C . TRP B 1 114 ? -1.503 -17.219 -0.877 1 98.81 114 TRP B C 1
ATOM 2515 O O . TRP B 1 114 ? -2.43 -16.422 -0.786 1 98.81 114 TRP B O 1
ATOM 2525 N N . LEU B 1 115 ? -0.862 -17.656 0.145 1 98.88 115 LEU B N 1
ATOM 2526 C CA . LEU B 1 115 ? -1.042 -17.094 1.479 1 98.88 115 LEU B CA 1
ATOM 2527 C C . LEU B 1 115 ? -0.282 -15.781 1.624 1 98.88 115 LEU B C 1
ATOM 2529 O O . LEU B 1 115 ? 0.931 -15.734 1.406 1 98.88 115 LEU B O 1
ATOM 2533 N N . CYS B 1 116 ? -0.984 -14.734 1.969 1 98.69 116 CYS B N 1
ATOM 2534 C CA . CYS B 1 116 ? -0.353 -13.445 2.205 1 98.69 116 CYS B CA 1
ATOM 2535 C C . CYS B 1 116 ? 0.211 -13.359 3.619 1 98.69 116 CYS B C 1
ATOM 2537 O O . CYS B 1 116 ? -0.489 -13.656 4.59 1 98.69 116 CYS B O 1
ATOM 2539 N N . THR B 1 117 ? 1.487 -12.992 3.707 1 98.62 117 THR B N 1
ATOM 2540 C CA . THR B 1 117 ? 2.148 -12.805 4.992 1 98.62 117 THR B CA 1
ATOM 2541 C C . THR B 1 117 ? 2.695 -11.391 5.121 1 98.62 117 THR B C 1
ATOM 2543 O O . THR B 1 117 ? 2.65 -10.609 4.168 1 98.62 117 THR B O 1
ATOM 2546 N N . GLU B 1 118 ? 3.096 -11.062 6.32 1 97.25 118 GLU B N 1
ATOM 2547 C CA . GLU B 1 118 ? 3.754 -9.789 6.57 1 97.25 118 GLU B CA 1
ATOM 2548 C C . GLU B 1 118 ? 4.973 -9.961 7.473 1 97.25 118 GLU B C 1
ATOM 2550 O O . GLU B 1 118 ? 4.891 -10.617 8.516 1 97.25 118 GLU B O 1
ATOM 2555 N N . MET B 1 119 ? 6.09 -9.477 6.984 1 96.88 119 MET B N 1
ATOM 2556 C CA . MET B 1 119 ? 7.34 -9.508 7.742 1 96.88 119 MET B CA 1
ATOM 2557 C C . MET B 1 119 ? 8.102 -8.195 7.57 1 96.88 119 MET B C 1
ATOM 2559 O O . MET B 1 119 ? 8.359 -7.766 6.445 1 96.88 119 MET B O 1
ATOM 2563 N N . ASP B 1 120 ? 8.5 -7.527 8.68 1 95.88 120 ASP B N 1
ATOM 2564 C CA . ASP B 1 120 ? 9.305 -6.312 8.688 1 95.88 120 ASP B CA 1
ATOM 2565 C C . ASP B 1 120 ? 8.648 -5.211 7.855 1 95.88 120 ASP B C 1
ATOM 2567 O O . ASP B 1 120 ? 9.336 -4.426 7.203 1 95.88 120 ASP B O 1
ATOM 2571 N N . GLY B 1 121 ? 7.297 -5.281 7.762 1 95.31 121 GLY B N 1
ATOM 2572 C CA . GLY B 1 121 ? 6.52 -4.262 7.074 1 95.31 121 GLY B CA 1
ATOM 2573 C C . GLY B 1 121 ? 6.199 -4.625 5.637 1 95.31 121 GLY B C 1
ATOM 2574 O O . GLY B 1 121 ? 5.32 -4.02 5.023 1 95.31 121 GLY B O 1
ATOM 2575 N N . PHE B 1 122 ? 6.902 -5.656 5.156 1 97.44 122 PHE B N 1
ATOM 2576 C CA . PHE B 1 122 ? 6.707 -6.078 3.773 1 97.44 122 PHE B CA 1
ATOM 2577 C C . PHE B 1 122 ? 5.711 -7.23 3.691 1 97.44 122 PHE B C 1
ATOM 2579 O O . PHE B 1 122 ? 5.574 -8.008 4.637 1 97.44 122 PHE B O 1
ATOM 2586 N N . LYS B 1 123 ? 5.078 -7.301 2.523 1 98.44 123 LYS B N 1
ATOM 2587 C CA . LYS B 1 123 ? 4.219 -8.438 2.223 1 98.44 123 LYS B CA 1
ATOM 2588 C C . LYS B 1 123 ? 5.02 -9.594 1.625 1 98.44 123 LYS B C 1
ATOM 2590 O O . LYS B 1 123 ? 6.074 -9.375 1.023 1 98.44 123 LYS B O 1
ATOM 2595 N N . GLY B 1 124 ? 4.57 -10.758 1.876 1 98.69 124 GLY B N 1
ATOM 2596 C CA . GLY B 1 124 ? 5.035 -11.977 1.236 1 98.69 124 GLY B CA 1
ATOM 2597 C C . GLY B 1 124 ? 3.9 -12.867 0.763 1 98.69 124 GLY B C 1
ATOM 2598 O O . GLY B 1 124 ? 2.768 -12.742 1.229 1 98.69 124 GLY B O 1
ATOM 2599 N N . PHE B 1 125 ? 4.215 -13.688 -0.188 1 98.88 125 PHE B N 1
ATOM 2600 C CA . PHE B 1 125 ? 3.211 -14.586 -0.741 1 98.88 125 PHE B CA 1
ATOM 2601 C C . PHE B 1 125 ? 3.736 -16.016 -0.802 1 98.88 125 PHE B C 1
ATOM 2603 O O . PHE B 1 125 ? 4.617 -16.328 -1.606 1 98.88 125 PHE B O 1
ATOM 2610 N N . LYS B 1 126 ? 3.139 -16.812 0.019 1 98.88 126 LYS B N 1
ATOM 2611 C CA . LYS B 1 126 ? 3.529 -18.219 0.108 1 98.88 126 LYS B CA 1
ATOM 2612 C C . LYS B 1 126 ? 2.561 -19.109 -0.667 1 98.88 126 LYS B C 1
ATOM 2614 O O . LYS B 1 126 ? 1.354 -19.094 -0.411 1 98.88 126 LYS B O 1
ATOM 2619 N N . ASN B 1 127 ? 3.156 -19.875 -1.571 1 98.81 127 ASN B N 1
ATOM 2620 C CA . ASN B 1 127 ? 2.303 -20.797 -2.303 1 98.81 127 ASN B CA 1
ATOM 2621 C C . ASN B 1 127 ? 1.715 -21.875 -1.382 1 98.81 127 ASN B C 1
ATOM 2623 O O . ASN B 1 127 ? 2.439 -22.484 -0.598 1 98.81 127 ASN B O 1
ATOM 2627 N N . VAL B 1 128 ? 0.461 -22.062 -1.54 1 98.19 128 VAL B N 1
ATOM 2628 C CA . VAL B 1 128 ? -0.23 -22.953 -0.619 1 98.19 128 VAL B CA 1
ATOM 2629 C C . VAL B 1 128 ? 0.196 -24.406 -0.882 1 98.19 128 VAL B C 1
ATOM 2631 O O . VAL B 1 128 ? 0.395 -25.172 0.056 1 98.19 128 VAL B O 1
ATOM 2634 N N . ALA B 1 129 ? 0.385 -24.797 -2.125 1 97.75 129 ALA B N 1
ATOM 2635 C CA . ALA B 1 129 ? 0.743 -26.156 -2.488 1 97.75 129 ALA B CA 1
ATOM 2636 C C . ALA B 1 129 ? 2.225 -26.422 -2.232 1 97.75 129 ALA B C 1
ATOM 2638 O O . ALA B 1 129 ? 2.578 -27.375 -1.526 1 97.75 129 ALA B O 1
ATOM 2639 N N . GLY B 1 130 ? 3.064 -25.609 -2.777 1 97.5 130 GLY B N 1
ATOM 2640 C CA . GLY B 1 130 ? 4.5 -25.844 -2.764 1 97.5 130 GLY B CA 1
ATOM 2641 C C . GLY B 1 130 ? 5.18 -25.328 -1.512 1 97.5 130 GLY B C 1
ATOM 2642 O O . GLY B 1 130 ? 6.328 -25.672 -1.234 1 97.5 130 GLY B O 1
ATOM 2643 N N . ARG B 1 131 ? 4.512 -24.406 -0.777 1 97.88 131 ARG B N 1
ATOM 2644 C CA . ARG B 1 131 ? 4.949 -23.859 0.507 1 97.88 131 ARG B CA 1
ATOM 2645 C C . ARG B 1 131 ? 6.16 -22.953 0.336 1 97.88 131 ARG B C 1
ATOM 2647 O O . ARG B 1 131 ? 6.809 -22.578 1.316 1 97.88 131 ARG B O 1
ATOM 2654 N N . GLY B 1 132 ? 6.512 -22.641 -0.893 1 98.56 132 GLY B N 1
ATOM 2655 C CA . GLY B 1 132 ? 7.551 -21.656 -1.151 1 98.56 132 GLY B CA 1
ATOM 2656 C C . GLY B 1 132 ? 7.016 -20.25 -1.285 1 98.56 132 GLY B C 1
ATOM 2657 O O . GLY B 1 132 ? 5.887 -20.047 -1.74 1 98.56 132 GLY B O 1
ATOM 2658 N N . PHE B 1 133 ? 7.918 -19.312 -0.907 1 98.75 133 PHE B N 1
ATOM 2659 C CA . PHE B 1 133 ? 7.559 -17.906 -1.04 1 98.75 133 PHE B CA 1
ATOM 2660 C C . PHE B 1 133 ? 7.906 -17.391 -2.43 1 98.75 133 PHE B C 1
ATOM 2662 O O . PHE B 1 133 ? 8.969 -17.719 -2.971 1 98.75 133 PHE B O 1
ATOM 2669 N N . LEU B 1 134 ? 6.957 -16.641 -2.994 1 98.75 134 LEU B N 1
ATOM 2670 C CA . LEU B 1 134 ? 7.32 -15.844 -4.164 1 98.75 134 LEU B CA 1
ATOM 2671 C C . LEU B 1 134 ? 8.523 -14.953 -3.863 1 98.75 134 LEU B C 1
ATOM 2673 O O . LEU B 1 134 ? 8.523 -14.211 -2.875 1 98.75 134 LEU B O 1
ATOM 2677 N N . GLY B 1 135 ? 9.516 -15.008 -4.637 1 98.12 135 GLY B N 1
ATOM 2678 C CA . GLY B 1 135 ? 10.703 -14.188 -4.434 1 98.12 135 GLY B CA 1
ATOM 2679 C C . GLY B 1 135 ? 11.672 -14.25 -5.598 1 98.12 135 GLY B C 1
ATOM 2680 O O . GLY B 1 135 ? 11.492 -15.039 -6.523 1 98.12 135 GLY B O 1
ATOM 2681 N N . ARG B 1 136 ? 12.625 -13.367 -5.566 1 95.81 136 ARG B N 1
ATOM 2682 C CA . ARG B 1 136 ? 13.633 -13.305 -6.625 1 95.81 136 ARG B CA 1
ATOM 2683 C C . ARG B 1 136 ? 14.961 -13.891 -6.152 1 95.81 136 ARG B C 1
ATOM 2685 O O . ARG B 1 136 ? 15.227 -13.938 -4.953 1 95.81 136 ARG B O 1
ATOM 2692 N N . ASP B 1 137 ? 15.711 -14.328 -7.109 1 91.31 137 ASP B N 1
ATOM 2693 C CA . ASP B 1 137 ? 17.078 -14.727 -6.773 1 91.31 137 ASP B CA 1
ATOM 2694 C C . ASP B 1 137 ? 18.062 -13.625 -7.121 1 91.31 137 ASP B C 1
ATOM 2696 O O . ASP B 1 137 ? 17.672 -12.484 -7.391 1 91.31 137 ASP B O 1
ATOM 2700 N N . ILE B 1 138 ? 19.297 -13.914 -7.047 1 87.69 138 ILE B N 1
ATOM 2701 C CA . ILE B 1 138 ? 20.344 -12.914 -7.211 1 87.69 138 ILE B CA 1
ATOM 2702 C C . ILE B 1 138 ? 20.359 -12.414 -8.648 1 87.69 138 ILE B C 1
ATOM 2704 O O . ILE B 1 138 ? 20.859 -11.312 -8.922 1 87.69 138 ILE B O 1
ATOM 2708 N N . TRP B 1 139 ? 19.844 -13.18 -9.602 1 88.19 139 TRP B N 1
ATOM 2709 C CA . TRP B 1 139 ? 19.844 -12.828 -11.023 1 88.19 139 TRP B CA 1
ATOM 2710 C C . TRP B 1 139 ? 18.516 -12.18 -11.414 1 88.19 139 TRP B C 1
ATOM 2712 O O . TRP B 1 139 ? 18.266 -11.953 -12.602 1 88.19 139 TRP B O 1
ATOM 2722 N N . TRP B 1 140 ? 17.578 -11.961 -10.5 1 90 140 TRP B N 1
ATOM 2723 C CA . TRP B 1 140 ? 16.297 -11.258 -10.656 1 90 140 TRP B CA 1
ATOM 2724 C C . TRP B 1 140 ? 15.266 -12.156 -11.32 1 90 140 TRP B C 1
ATOM 2726 O O . TRP B 1 140 ? 14.273 -11.672 -11.867 1 90 140 TRP B O 1
ATOM 2736 N N . ASP B 1 141 ? 15.656 -13.445 -11.258 1 94.38 141 ASP B N 1
ATOM 2737 C CA . ASP B 1 141 ? 14.617 -14.398 -11.641 1 94.38 141 ASP B CA 1
ATOM 2738 C C . ASP B 1 141 ? 13.711 -14.734 -10.461 1 94.38 141 ASP B C 1
ATOM 2740 O O . ASP B 1 141 ? 14.18 -14.891 -9.336 1 94.38 141 ASP B O 1
ATOM 2744 N N . PHE B 1 142 ? 12.422 -14.859 -10.836 1 98.06 142 PHE B N 1
ATOM 2745 C CA . PHE B 1 142 ? 11.469 -15.117 -9.766 1 98.06 142 PHE B CA 1
ATOM 2746 C C . PHE B 1 142 ? 11.125 -16.594 -9.695 1 98.06 142 PHE B C 1
ATOM 2748 O O . PHE B 1 142 ? 10.961 -17.25 -10.727 1 98.06 142 PHE B O 1
ATOM 2755 N N . TYR B 1 143 ? 11 -17.047 -8.469 1 97.19 143 TYR B N 1
ATOM 2756 C CA . TYR B 1 143 ? 10.609 -18.406 -8.117 1 97.19 143 TYR B CA 1
ATOM 2757 C C . TYR B 1 143 ? 9.828 -18.438 -6.809 1 97.19 143 TYR B C 1
ATOM 2759 O O . TYR B 1 143 ? 9.68 -17.406 -6.148 1 97.19 143 TYR B O 1
ATOM 2767 N N . ALA B 1 144 ? 9.289 -19.547 -6.523 1 98.06 144 ALA B N 1
ATOM 2768 C CA . ALA B 1 144 ? 8.703 -19.797 -5.207 1 98.06 144 ALA B CA 1
ATOM 2769 C C . ALA B 1 144 ? 9.227 -21.094 -4.602 1 98.06 144 ALA B C 1
ATOM 2771 O O . ALA B 1 144 ? 8.469 -22.047 -4.434 1 98.06 144 ALA B O 1
ATOM 2772 N N . LYS B 1 145 ? 10.516 -21.016 -4.184 1 95.5 145 LYS B N 1
ATOM 2773 C CA . LYS B 1 145 ? 11.18 -22.234 -3.762 1 95.5 145 LYS B CA 1
ATOM 2774 C C . LYS B 1 145 ? 11.586 -22.172 -2.293 1 95.5 145 LYS B C 1
ATOM 2776 O O . LYS B 1 145 ? 11.742 -23.203 -1.639 1 95.5 145 LYS B O 1
ATOM 2781 N N . VAL B 1 146 ? 11.758 -20.984 -1.811 1 96.69 146 VAL B N 1
ATOM 2782 C CA . VAL B 1 146 ? 12.32 -20.844 -0.474 1 96.69 146 VAL B CA 1
ATOM 2783 C C . VAL B 1 146 ? 11.203 -20.75 0.556 1 96.69 146 VAL B C 1
ATOM 2785 O O . VAL B 1 146 ? 10.188 -20.078 0.317 1 96.69 146 VAL B O 1
ATOM 2788 N N . PRO B 1 147 ? 11.383 -21.344 1.706 1 96.94 147 PRO B N 1
ATOM 2789 C CA . PRO B 1 147 ? 10.297 -21.422 2.689 1 96.94 147 PRO B CA 1
ATOM 2790 C C . PRO B 1 147 ? 10.258 -20.203 3.609 1 96.94 147 PRO B C 1
ATOM 2792 O O . PRO B 1 147 ? 9.375 -20.094 4.461 1 96.94 147 PRO B O 1
ATOM 2795 N N . HIS B 1 148 ? 11.164 -19.266 3.486 1 97.06 148 HIS B N 1
ATOM 2796 C CA . HIS B 1 148 ? 11.219 -18.141 4.418 1 97.06 148 HIS B CA 1
ATOM 2797 C C . HIS B 1 148 ? 10.898 -16.828 3.715 1 97.06 148 HIS B C 1
ATOM 2799 O O . HIS B 1 148 ? 11.047 -16.719 2.496 1 97.06 148 HIS B O 1
ATOM 2805 N N . HIS B 1 149 ? 10.375 -15.914 4.414 1 97.38 149 HIS B N 1
ATOM 2806 C CA . HIS B 1 149 ? 10.055 -14.562 3.998 1 97.38 149 HIS B CA 1
ATOM 2807 C C . HIS B 1 149 ? 11.125 -13.57 4.445 1 97.38 149 HIS B C 1
ATOM 2809 O O . HIS B 1 149 ? 11.016 -12.969 5.516 1 97.38 149 HIS B O 1
ATOM 2815 N N . LYS B 1 150 ? 12.117 -13.352 3.602 1 94.5 150 LYS B N 1
ATOM 2816 C CA . LYS B 1 150 ? 13.211 -12.414 3.863 1 94.5 150 LYS B CA 1
ATOM 2817 C C . LYS B 1 150 ? 13.336 -11.383 2.74 1 94.5 150 LYS B C 1
ATOM 2819 O O . LYS B 1 150 ? 12.367 -11.117 2.027 1 94.5 150 LYS B O 1
ATOM 2824 N N . GLY B 1 151 ? 14.414 -10.734 2.58 1 91.88 151 GLY B N 1
ATOM 2825 C CA . GLY B 1 151 ? 14.578 -9.594 1.694 1 91.88 151 GLY B CA 1
ATOM 2826 C C . GLY B 1 151 ? 14.164 -9.891 0.263 1 91.88 151 GLY B C 1
ATOM 2827 O O . GLY B 1 151 ? 13.398 -9.133 -0.332 1 91.88 151 GLY B O 1
ATOM 2828 N N . TRP B 1 152 ? 14.477 -11.086 -0.261 1 94.31 152 TRP B N 1
ATOM 2829 C CA . TRP B 1 152 ? 14.219 -11.414 -1.66 1 94.31 152 TRP B CA 1
ATOM 2830 C C . TRP B 1 152 ? 12.758 -11.805 -1.872 1 94.31 152 TRP B C 1
ATOM 2832 O O . TRP B 1 152 ? 12.289 -11.867 -3.01 1 94.31 152 TRP B O 1
ATOM 2842 N N . GLU B 1 153 ? 12.008 -12.07 -0.758 1 98.06 153 GLU B N 1
ATOM 2843 C CA . GLU B 1 153 ? 10.609 -12.484 -0.805 1 98.06 153 GLU B CA 1
ATOM 2844 C C . GLU B 1 153 ? 9.68 -11.367 -0.33 1 98.06 153 GLU B C 1
ATOM 2846 O O . GLU B 1 153 ? 8.5 -11.594 -0.08 1 98.06 153 GLU B O 1
ATOM 2851 N N . SER B 1 154 ? 10.305 -10.195 -0.186 1 97.44 154 SER B N 1
ATOM 2852 C CA . SER B 1 154 ? 9.578 -9.07 0.403 1 97.44 154 SER B CA 1
ATOM 2853 C C . SER B 1 154 ? 9.023 -8.148 -0.674 1 97.44 154 SER B C 1
ATOM 2855 O O . SER B 1 154 ? 9.742 -7.762 -1.6 1 97.44 154 SER B O 1
ATOM 2857 N N . PHE B 1 155 ? 7.676 -7.75 -0.537 1 98.19 155 PHE B N 1
ATOM 2858 C CA . PHE B 1 155 ? 7.004 -6.91 -1.521 1 98.19 155 PHE B CA 1
ATOM 2859 C C . PHE B 1 155 ? 6.234 -5.785 -0.838 1 98.19 155 PHE B C 1
ATOM 2861 O O . PHE B 1 155 ? 5.875 -5.895 0.337 1 98.19 155 PHE B O 1
ATOM 2868 N N . THR B 1 156 ? 6.051 -4.742 -1.528 1 98.06 156 THR B N 1
ATOM 2869 C CA . THR B 1 156 ? 5.039 -3.742 -1.203 1 98.06 156 THR B CA 1
ATOM 2870 C C . THR B 1 156 ? 3.9 -3.775 -2.219 1 98.06 156 THR B C 1
ATOM 2872 O O . THR B 1 156 ? 4.07 -4.266 -3.336 1 98.06 156 THR B O 1
ATOM 2875 N N . LEU B 1 157 ? 2.793 -3.338 -1.755 1 98.38 157 LEU B N 1
ATOM 2876 C CA . LEU B 1 157 ? 1.617 -3.258 -2.615 1 98.38 157 LEU B CA 1
ATOM 2877 C C . LEU B 1 157 ? 1.185 -1.809 -2.812 1 98.38 157 LEU B C 1
ATOM 2879 O O . LEU B 1 157 ? 1.052 -1.059 -1.842 1 98.38 157 LEU B O 1
ATOM 2883 N N . SER B 1 158 ? 1.072 -1.449 -4.051 1 97.38 158 SER B N 1
ATOM 2884 C CA . SER B 1 158 ? 0.581 -0.119 -4.395 1 97.38 158 SER B CA 1
ATOM 2885 C C . SER B 1 158 ? -0.807 -0.187 -5.023 1 97.38 158 SER B C 1
ATOM 2887 O O . SER B 1 158 ? -0.967 -0.703 -6.133 1 97.38 158 SER B O 1
ATOM 2889 N N . ARG B 1 159 ? -1.738 0.333 -4.285 1 97 159 ARG B N 1
ATOM 2890 C CA . ARG B 1 159 ? -3.119 0.274 -4.754 1 97 159 ARG B CA 1
ATOM 2891 C C . ARG B 1 159 ? -3.332 1.202 -5.945 1 97 159 ARG B C 1
ATOM 2893 O O . ARG B 1 159 ? -2.891 2.354 -5.93 1 97 159 ARG B O 1
ATOM 2900 N N . GLN B 1 160 ? -4 0.641 -6.938 1 96.25 160 GLN B N 1
ATOM 2901 C CA . GLN B 1 160 ? -4.324 1.358 -8.164 1 96.25 160 GLN B CA 1
ATOM 2902 C C . GLN B 1 160 ? -5.832 1.515 -8.336 1 96.25 160 GLN B C 1
ATOM 2904 O O . GLN B 1 160 ? -6.609 0.997 -7.527 1 96.25 160 GLN B O 1
ATOM 2909 N N . GLU B 1 161 ? -6.145 2.262 -9.336 1 93.94 161 GLU B N 1
ATOM 2910 C CA . GLU B 1 161 ? -7.559 2.5 -9.602 1 93.94 161 GLU B CA 1
ATOM 2911 C C . GLU B 1 161 ? -8.297 1.191 -9.859 1 93.94 161 GLU B C 1
ATOM 2913 O O . GLU B 1 161 ? -7.766 0.28 -10.492 1 93.94 161 GLU B O 1
ATOM 2918 N N . GLY B 1 162 ? -9.555 1.136 -9.328 1 93.56 162 GLY B N 1
ATOM 2919 C CA . GLY B 1 162 ? -10.406 -0.01 -9.602 1 93.56 162 GLY B CA 1
ATOM 2920 C C . GLY B 1 162 ? -10.219 -1.146 -8.617 1 93.56 162 GLY B C 1
ATOM 2921 O O . GLY B 1 162 ? -10.828 -2.205 -8.758 1 93.56 162 GLY B O 1
ATOM 2922 N N . GLY B 1 163 ? -9.359 -0.945 -7.648 1 94.56 163 GLY B N 1
ATOM 2923 C CA . GLY B 1 163 ? -9.164 -1.962 -6.625 1 94.56 163 GLY B CA 1
ATOM 2924 C C . GLY B 1 163 ? -8.031 -2.924 -6.953 1 94.56 163 GLY B C 1
ATOM 2925 O O . GLY B 1 163 ? -7.871 -3.947 -6.285 1 94.56 163 GLY B O 1
ATOM 2926 N N . TYR B 1 164 ? -7.227 -2.578 -7.988 1 97.88 164 TYR B N 1
ATOM 2927 C CA . TYR B 1 164 ? -6.09 -3.389 -8.414 1 97.88 164 TYR B CA 1
ATOM 2928 C C . TYR B 1 164 ? -4.809 -2.932 -7.723 1 97.88 164 TYR B C 1
ATOM 2930 O O . TYR B 1 164 ? -4.801 -1.92 -7.02 1 97.88 164 TYR B O 1
ATOM 2938 N N . TYR B 1 165 ? -3.77 -3.791 -7.879 1 98.38 165 TYR B N 1
ATOM 2939 C CA . TYR B 1 165 ? -2.518 -3.48 -7.199 1 98.38 165 TYR B CA 1
ATOM 2940 C C . TYR B 1 165 ? -1.327 -3.662 -8.133 1 98.38 165 TYR B C 1
ATOM 2942 O O . TYR B 1 165 ? -1.332 -4.551 -8.992 1 98.38 165 TYR B O 1
ATOM 2950 N N . TRP B 1 166 ? -0.401 -2.816 -7.922 1 98.25 166 TRP B N 1
ATOM 2951 C CA . TRP B 1 166 ? 0.96 -3.197 -8.281 1 98.25 166 TRP B CA 1
ATOM 2952 C C . TRP B 1 166 ? 1.629 -3.971 -7.152 1 98.25 166 TRP B C 1
ATOM 2954 O O . TRP B 1 166 ? 1.479 -3.619 -5.98 1 98.25 166 TRP B O 1
ATOM 2964 N N . ILE B 1 167 ? 2.248 -5.035 -7.516 1 98.69 167 ILE B N 1
ATOM 2965 C CA . ILE B 1 167 ? 3.189 -5.688 -6.613 1 98.69 167 ILE B CA 1
ATOM 2966 C C . ILE B 1 167 ? 4.602 -5.172 -6.883 1 98.69 167 ILE B C 1
ATOM 2968 O O . ILE B 1 167 ? 5.074 -5.207 -8.023 1 98.69 167 ILE B O 1
ATOM 2972 N N . GLN B 1 168 ? 5.266 -4.699 -5.809 1 98.19 168 GLN B N 1
ATOM 2973 C CA . GLN B 1 168 ? 6.562 -4.066 -6.02 1 98.19 168 GLN B CA 1
ATOM 2974 C C . GLN B 1 168 ? 7.633 -4.695 -5.133 1 98.19 168 GLN B C 1
ATOM 2976 O O . GLN B 1 168 ? 7.352 -5.102 -4.004 1 98.19 168 GLN B O 1
ATOM 2981 N N . CYS B 1 169 ? 8.805 -4.789 -5.629 1 96.56 169 CYS B N 1
ATOM 2982 C CA . CYS B 1 169 ? 9.945 -5.254 -4.836 1 96.56 169 CYS B CA 1
ATOM 2983 C C . CYS B 1 169 ? 11.055 -4.207 -4.812 1 96.56 169 CYS B C 1
ATOM 2985 O O . CYS B 1 169 ? 11.211 -3.441 -5.762 1 96.56 169 CYS B O 1
ATOM 2987 N N . LEU B 1 170 ? 11.695 -4.246 -3.715 1 95.12 170 LEU B N 1
ATOM 2988 C CA . LEU B 1 170 ? 12.734 -3.256 -3.484 1 95.12 170 LEU B CA 1
ATOM 2989 C C . LEU B 1 170 ? 13.984 -3.584 -4.297 1 95.12 170 LEU B C 1
ATOM 2991 O O . LEU B 1 170 ? 14.492 -4.707 -4.238 1 95.12 170 LEU B O 1
ATOM 2995 N N . ASN B 1 171 ? 14.43 -2.686 -5.148 1 93.12 171 ASN B N 1
ATOM 2996 C CA . ASN B 1 171 ? 15.727 -2.662 -5.805 1 93.12 171 ASN B CA 1
ATOM 2997 C C . ASN B 1 171 ? 16.578 -1.491 -5.32 1 93.12 171 ASN B C 1
ATOM 2999 O O . ASN B 1 171 ? 16.547 -0.408 -5.906 1 93.12 171 ASN B O 1
ATOM 3003 N N . TRP B 1 172 ? 17.375 -1.739 -4.285 1 87.56 172 TRP B N 1
ATOM 3004 C CA . TRP B 1 172 ? 18.156 -0.723 -3.584 1 87.56 172 TRP B CA 1
ATOM 3005 C C . TRP B 1 172 ? 17.234 0.345 -2.986 1 87.56 172 TRP B C 1
ATOM 3007 O O . TRP B 1 172 ? 16.609 0.124 -1.951 1 87.56 172 TRP B O 1
ATOM 3017 N N . TRP B 1 173 ? 17.109 1.47 -3.834 1 88.06 173 TRP B N 1
ATOM 3018 C CA . TRP B 1 173 ? 16.328 2.566 -3.268 1 88.06 173 TRP B CA 1
ATOM 3019 C C . TRP B 1 173 ? 15.125 2.889 -4.145 1 88.06 173 TRP B C 1
ATOM 3021 O O . TRP B 1 173 ? 14.539 3.967 -4.031 1 88.06 173 TRP B O 1
ATOM 3031 N N . THR B 1 174 ? 14.859 1.896 -4.941 1 95 174 THR B N 1
ATOM 3032 C CA . THR B 1 174 ? 13.703 2.051 -5.816 1 95 174 THR B CA 1
ATOM 3033 C C . THR B 1 174 ? 12.789 0.835 -5.719 1 95 174 THR B C 1
ATOM 3035 O O . THR B 1 174 ? 13.219 -0.244 -5.309 1 95 174 THR B O 1
ATOM 3038 N N . LEU B 1 175 ? 11.57 1.081 -6.039 1 96.62 175 LEU B N 1
ATOM 3039 C CA . LEU B 1 175 ? 10.617 -0.021 -6.113 1 96.62 175 LEU B CA 1
ATOM 3040 C C . LEU B 1 175 ? 10.32 -0.386 -7.562 1 96.62 175 LEU B C 1
ATOM 3042 O O . LEU B 1 175 ? 9.922 0.472 -8.352 1 96.62 175 LEU B O 1
ATOM 3046 N N . TRP B 1 176 ? 10.539 -1.67 -7.844 1 97.19 176 TRP B N 1
ATOM 3047 C CA . TRP B 1 176 ? 10.258 -2.193 -9.18 1 97.19 176 TRP B CA 1
ATOM 3048 C C . TRP B 1 176 ? 8.992 -3.039 -9.18 1 97.19 176 TRP B C 1
ATOM 3050 O O . TRP B 1 176 ? 8.688 -3.721 -8.195 1 97.19 176 TRP B O 1
ATOM 3060 N N . GLN B 1 177 ? 8.297 -2.967 -10.273 1 97.81 177 GLN B N 1
ATOM 3061 C CA . GLN B 1 177 ? 7.023 -3.668 -10.391 1 97.81 177 GLN B CA 1
ATOM 3062 C C . GLN B 1 177 ? 7.23 -5.121 -10.812 1 97.81 177 GLN B C 1
ATOM 3064 O O . GLN B 1 177 ? 8.039 -5.406 -11.695 1 97.81 177 GLN B O 1
ATOM 3069 N N . VAL B 1 178 ? 6.531 -6.031 -10.156 1 98.38 178 VAL B N 1
ATOM 3070 C CA . VAL B 1 178 ? 6.469 -7.426 -10.578 1 98.38 178 VAL B CA 1
ATOM 3071 C C . VAL B 1 178 ? 5.43 -7.586 -11.688 1 98.38 178 VAL B C 1
ATOM 3073 O O . VAL B 1 178 ? 4.234 -7.398 -11.461 1 98.38 178 VAL B O 1
ATOM 3076 N N . SER B 1 179 ? 5.91 -7.969 -12.836 1 98.31 179 SER B N 1
ATOM 3077 C CA . SER B 1 179 ? 5.043 -7.996 -14.016 1 98.31 179 SER B CA 1
ATOM 3078 C C . SER B 1 179 ? 4.973 -9.398 -14.617 1 98.31 179 SER B C 1
ATOM 3080 O O . SER B 1 179 ? 5.969 -10.125 -14.625 1 98.31 179 SER B O 1
ATOM 3082 N N . ALA B 1 180 ? 3.822 -9.688 -15.141 1 98.44 180 ALA B N 1
ATOM 3083 C CA . ALA B 1 180 ? 3.639 -10.953 -15.852 1 98.44 180 ALA B CA 1
ATOM 3084 C C . ALA B 1 180 ? 4.375 -10.945 -17.188 1 98.44 180 ALA B C 1
ATOM 3086 O O . ALA B 1 180 ? 4.281 -9.977 -17.953 1 98.44 180 ALA B O 1
ATOM 3087 N N . ARG B 1 181 ? 5.043 -12.031 -17.391 1 97.38 181 ARG B N 1
ATOM 3088 C CA . ARG B 1 181 ? 5.602 -12.188 -18.734 1 97.38 181 ARG B CA 1
ATOM 3089 C C . ARG B 1 181 ? 4.5 -12.398 -19.766 1 97.38 181 ARG B C 1
ATOM 3091 O O . ARG B 1 181 ? 3.523 -13.109 -19.5 1 97.38 181 ARG B O 1
ATOM 3098 N N . SER B 1 182 ? 4.758 -11.898 -20.906 1 95.69 182 SER B N 1
ATOM 3099 C CA . SER B 1 182 ? 3.754 -11.984 -21.953 1 95.69 182 SER B CA 1
ATOM 3100 C C . SER B 1 182 ? 3.475 -13.43 -22.344 1 95.69 182 SER B C 1
ATOM 3102 O O . SER B 1 182 ? 2.338 -13.789 -22.656 1 95.69 182 SER B O 1
ATOM 3104 N N . ASN B 1 183 ? 4.477 -14.289 -22.266 1 96.12 183 ASN B N 1
ATOM 3105 C CA . ASN B 1 183 ? 4.328 -15.68 -22.688 1 96.12 183 ASN B CA 1
ATOM 3106 C C . ASN B 1 183 ? 3.801 -16.547 -21.562 1 96.12 183 ASN B C 1
ATOM 3108 O O . ASN B 1 183 ? 3.641 -17.766 -21.719 1 96.12 183 ASN B O 1
ATOM 3112 N N . GLY B 1 184 ? 3.605 -15.977 -20.438 1 96.44 184 GLY B N 1
ATOM 3113 C CA . GLY B 1 184 ? 3.021 -16.688 -19.312 1 96.44 184 GLY B CA 1
ATOM 3114 C C . GLY B 1 184 ? 4.043 -17.469 -18.5 1 96.44 184 GLY B C 1
ATOM 3115 O O . GLY B 1 184 ? 3.688 -18.156 -17.547 1 96.44 184 GLY B O 1
ATOM 3116 N N . ARG B 1 185 ? 5.309 -17.344 -18.906 1 96.38 185 ARG B N 1
ATOM 3117 C CA . ARG B 1 185 ? 6.34 -18.109 -18.203 1 96.38 185 ARG B CA 1
ATOM 3118 C C . ARG B 1 185 ? 6.883 -17.328 -17.016 1 96.38 185 ARG B C 1
ATOM 3120 O O . ARG B 1 185 ? 8.047 -16.922 -17.016 1 96.38 185 ARG B O 1
ATOM 3127 N N . GLY B 1 186 ? 6.082 -17.031 -16.125 1 97.56 186 GLY B N 1
ATOM 3128 C CA . GLY B 1 186 ? 6.48 -16.422 -14.867 1 97.56 186 GLY B CA 1
ATOM 3129 C C . GLY B 1 186 ? 6.332 -14.914 -14.852 1 97.56 186 GLY B C 1
ATOM 3130 O O . GLY B 1 186 ? 5.484 -14.359 -15.555 1 97.56 186 GLY B O 1
ATOM 3131 N N . VAL B 1 187 ? 7.031 -14.289 -13.922 1 98.44 187 VAL B N 1
ATOM 3132 C CA . VAL B 1 187 ? 6.973 -12.844 -13.727 1 98.44 187 VAL B CA 1
ATOM 3133 C C . VAL B 1 187 ? 8.383 -12.25 -13.805 1 98.44 187 VAL B C 1
ATOM 3135 O O . VAL B 1 187 ? 9.367 -12.977 -13.711 1 98.44 187 VAL B O 1
ATOM 3138 N N . VAL B 1 188 ? 8.445 -10.945 -14.016 1 97.81 188 VAL B N 1
ATOM 3139 C CA . VAL B 1 188 ? 9.703 -10.203 -14.102 1 97.81 188 VAL B CA 1
ATOM 3140 C C . VAL B 1 188 ? 9.57 -8.883 -13.352 1 97.81 188 VAL B C 1
ATOM 3142 O O . VAL B 1 188 ? 8.461 -8.414 -13.094 1 97.81 188 VAL B O 1
ATOM 3145 N N . ALA B 1 189 ? 10.703 -8.344 -12.945 1 97 189 ALA B N 1
ATOM 3146 C CA . ALA B 1 189 ? 10.719 -7.023 -12.328 1 97 189 ALA B CA 1
ATOM 3147 C C . ALA B 1 189 ? 10.961 -5.934 -13.367 1 97 189 ALA B C 1
ATOM 3149 O O . ALA B 1 189 ? 11.891 -6.031 -14.172 1 97 189 ALA B O 1
ATOM 3150 N N . GLU B 1 190 ? 10.062 -4.922 -13.273 1 96.12 190 GLU B N 1
ATOM 3151 C CA . GLU B 1 190 ? 10.203 -3.803 -14.203 1 96.12 190 GLU B CA 1
ATOM 3152 C C . GLU B 1 190 ? 10.156 -2.467 -13.469 1 96.12 190 GLU B C 1
ATOM 3154 O O . GLU B 1 190 ? 9.383 -2.293 -12.523 1 96.12 190 GLU B O 1
ATOM 3159 N N . ARG B 1 191 ? 10.984 -1.582 -13.945 1 92.88 191 ARG B N 1
ATOM 3160 C CA . ARG B 1 191 ? 11.047 -0.266 -13.32 1 92.88 191 ARG B CA 1
ATOM 3161 C C . ARG B 1 191 ? 9.828 0.57 -13.688 1 92.88 191 ARG B C 1
ATOM 3163 O O . ARG B 1 191 ? 9.281 1.285 -12.844 1 92.88 191 ARG B O 1
ATOM 3170 N N . ASP B 1 192 ? 9.469 0.514 -14.875 1 89.25 192 ASP B N 1
ATOM 3171 C CA . ASP B 1 192 ? 8.367 1.317 -15.383 1 89.25 192 ASP B CA 1
ATOM 3172 C C . ASP B 1 192 ? 7.207 0.433 -15.836 1 89.25 192 ASP B C 1
ATOM 3174 O O . ASP B 1 192 ? 7.422 -0.656 -16.375 1 89.25 192 ASP B O 1
ATOM 3178 N N . GLY B 1 193 ? 6.039 0.997 -15.617 1 85.31 193 GLY B N 1
ATOM 3179 C CA . GLY B 1 193 ? 4.887 0.184 -15.969 1 85.31 193 GLY B CA 1
ATOM 3180 C C . GLY B 1 193 ? 4.688 -1.005 -15.047 1 85.31 193 GLY B C 1
ATOM 3181 O O . GLY B 1 193 ? 5.23 -1.036 -13.938 1 85.31 193 GLY B O 1
ATOM 3182 N N . GLY B 1 194 ? 3.83 -1.898 -15.484 1 92.44 194 GLY B N 1
ATOM 3183 C CA . GLY B 1 194 ? 3.646 -3.107 -14.695 1 92.44 194 GLY B CA 1
ATOM 3184 C C . GLY B 1 194 ? 2.27 -3.723 -14.859 1 92.44 194 GLY B C 1
ATOM 3185 O O . GLY B 1 194 ? 1.371 -3.104 -15.43 1 92.44 194 GLY B O 1
ATOM 3186 N N . THR B 1 195 ? 2.221 -4.891 -14.5 1 98 195 THR B N 1
ATOM 3187 C CA . THR B 1 195 ? 0.969 -5.641 -14.484 1 98 195 THR B CA 1
ATOM 3188 C C . THR B 1 195 ? 0.075 -5.168 -13.344 1 98 195 THR B C 1
ATOM 3190 O O . THR B 1 195 ? 0.542 -4.992 -12.211 1 98 195 THR B O 1
ATOM 3193 N N . LEU B 1 196 ? -1.202 -4.863 -13.672 1 98.38 196 LEU B N 1
ATOM 3194 C CA . LEU B 1 196 ? -2.205 -4.676 -12.633 1 98.38 196 LEU B CA 1
ATOM 3195 C C . LEU B 1 196 ? -2.738 -6.016 -12.141 1 98.38 196 LEU B C 1
ATOM 3197 O O . LEU B 1 196 ? -3.266 -6.805 -12.93 1 98.38 196 LEU B O 1
ATOM 3201 N N . TRP B 1 197 ? -2.529 -6.246 -10.805 1 98.75 197 TRP B N 1
ATOM 3202 C CA . TRP B 1 197 ? -2.906 -7.523 -10.203 1 98.75 197 TRP B CA 1
ATOM 3203 C C . TRP B 1 197 ? -4.211 -7.391 -9.422 1 98.75 197 TRP B C 1
ATOM 3205 O O . TRP B 1 197 ? -4.402 -6.422 -8.68 1 98.75 197 TRP B O 1
ATOM 3215 N N . GLU B 1 198 ? -5.078 -8.312 -9.641 1 98.56 198 GLU B N 1
ATOM 3216 C CA . GLU B 1 198 ? -6.246 -8.492 -8.789 1 98.56 198 GLU B CA 1
ATOM 3217 C C . GLU B 1 198 ? -5.965 -9.516 -7.688 1 98.56 198 GLU B C 1
ATOM 3219 O O . GLU B 1 198 ? -5.395 -10.578 -7.949 1 98.56 198 GLU B O 1
ATOM 3224 N N . PHE B 1 199 ? -6.355 -9.172 -6.484 1 98.62 199 PHE B N 1
ATOM 3225 C CA . PHE B 1 199 ? -6.375 -10.148 -5.398 1 98.62 199 PHE B CA 1
ATOM 3226 C C . PHE B 1 199 ? -7.801 -10.609 -5.117 1 98.62 199 PHE B C 1
ATOM 3228 O O . PHE B 1 199 ? -8.664 -9.805 -4.777 1 98.62 199 PHE B O 1
ATOM 3235 N N . ALA B 1 200 ? -8.008 -11.867 -5.301 1 98 200 ALA B N 1
ATOM 3236 C CA . ALA B 1 200 ? -9.281 -12.484 -4.945 1 98 200 ALA B CA 1
ATOM 3237 C C . ALA B 1 200 ? -9.133 -13.383 -3.719 1 98 200 ALA B C 1
ATOM 3239 O O . ALA B 1 200 ? -8.469 -14.414 -3.771 1 98 200 ALA B O 1
ATOM 3240 N N . LYS B 1 201 ? -9.773 -12.992 -2.721 1 98.44 201 LYS B N 1
ATOM 3241 C CA . LYS B 1 201 ? -9.664 -13.734 -1.47 1 98.44 201 LYS B CA 1
ATOM 3242 C C . LYS B 1 201 ? -10.375 -15.078 -1.562 1 98.44 201 LYS B C 1
ATOM 3244 O O . LYS B 1 201 ? -11.531 -15.148 -1.988 1 98.44 201 LYS B O 1
ATOM 3249 N N . VAL B 1 202 ? -9.703 -16.078 -1.138 1 98.12 202 VAL B N 1
ATOM 3250 C CA . VAL B 1 202 ? -10.266 -17.438 -1.139 1 98.12 202 VAL B CA 1
ATOM 3251 C C . VAL B 1 202 ? -10.914 -17.719 0.211 1 98.12 202 VAL B C 1
ATOM 3253 O O . VAL B 1 202 ? -10.336 -17.438 1.262 1 98.12 202 VAL B O 1
ATOM 3256 N N . HIS B 1 203 ? -12.156 -18.188 0.148 1 95.56 203 HIS B N 1
ATOM 3257 C CA . HIS B 1 203 ? -12.867 -18.547 1.372 1 95.56 203 HIS B CA 1
ATOM 3258 C C . HIS B 1 203 ? -12.914 -20.047 1.562 1 95.56 203 HIS B C 1
ATOM 3260 O O . HIS B 1 203 ? -13.133 -20.797 0.604 1 95.56 203 HIS B O 1
ATOM 3266 N N . GLU B 1 204 ? -12.414 -20.547 2.682 1 80.12 204 GLU B N 1
ATOM 3267 C CA . GLU B 1 204 ? -12.516 -21.969 2.975 1 80.12 204 GLU B CA 1
ATOM 3268 C C . GLU B 1 204 ? -13.961 -22.375 3.283 1 80.12 204 GLU B C 1
ATOM 3270 O O . GLU B 1 204 ? -14.75 -21.547 3.756 1 80.12 204 GLU B O 1
#

Radius of gyration: 40.76 Å; Cα contacts (8 Å, |Δi|>4): 829; chains: 2; bounding box: 94×55×197 Å

pLDDT: mean 76.39, std 31.63, range [15.27, 98.88]

Nearest PDB structures (foldseek):
  1ups-assembly1_A  TM=8.137E-01  e=7.200E-06  Clostridium perfringens
  1ups-assembly2_B  TM=7.939E-01  e=1.406E-04  Clostridium perfringens
  2y9x-assembly4_H  TM=7.326E-01  e=3.785E-04  Agaricus bisporus
  2f2f-assembly2_D  TM=7.498E-01  e=1.418E-03  Aggregatibacter actinomycetemcomitans
  1sr4-assembly1_A  TM=6.731E-01  e=6.934E-04  [Haemophilus] ducreyi

Organism: Fusarium solani (NCBI:txid169388)

Sequence (408 aa):
MAIITDAHDAESAATSSLSADGVMTPTTYTRDPSIQEWLRSSSITPSSSSNNEFQNNMAEHLGSLRVTRLSDPRPNDTFLIIDKSENRILTCHDGHLHLEHLNNDKPISKCSQWLCTEMDGFKGFKNVAGRGFLGRDIWWDFYAKVPHHKGWESFTLSRQEGGYYWIQCLNWWTLWQVSARSNGRGVVAERDGGTLWEFAKVHEMAIITDAHDAESAATSSLSADGVMTPTTYTRDPSIQEWLRSSSITPSSSSNNEFQNNMAEHLGSLRVTRLSDPRPNDTFLIIDKSENRILTCHDGHLHLEHLNNDKPISKCSQWLCTEMDGFKGFKNVAGRGFLGRDIWWDFYAKVPHHKGWESFTLSRQEGGYYWIQCLNWWTLWQVSARSNGRGVVAERDGGTLWEFAKVHE

Solvent-accessible surface area (backbone atoms only — not comparable to full-atom values): 23034 Å² total; per-residue (Å²): 131,88,73,90,79,78,93,75,87,78,81,78,78,77,72,82,71,77,79,77,79,84,74,77,77,74,80,76,74,75,72,74,63,68,69,60,59,62,69,61,66,66,63,68,63,74,66,79,62,78,69,66,65,68,67,68,66,49,71,42,71,48,34,77,40,40,25,23,56,57,35,82,89,44,67,81,40,37,24,34,45,28,36,61,90,74,46,23,32,48,27,45,59,92,30,40,41,31,44,41,72,66,50,63,86,39,73,70,57,52,37,35,28,27,35,27,38,72,51,62,72,22,35,28,38,28,29,60,62,74,50,4,22,42,26,42,50,97,85,58,48,55,32,24,68,46,78,61,75,47,79,55,19,34,27,49,57,44,78,42,85,92,50,25,24,36,43,26,32,75,57,91,88,28,37,23,19,48,18,68,38,91,85,23,75,20,54,38,73,30,76,69,74,63,40,48,31,31,30,24,34,54,54,133,142,87,84,82,87,81,86,67,91,72,77,77,77,67,76,74,73,76,80,76,82,80,71,77,70,74,80,73,77,71,72,69,58,67,64,55,57,62,64,59,66,62,60,66,62,75,65,80,62,76,68,65,65,68,67,66,66,48,69,43,70,49,33,77,40,40,25,24,56,57,34,81,87,43,67,80,40,37,24,36,45,28,36,60,90,75,46,21,32,46,27,45,59,94,32,39,41,30,44,40,71,67,49,64,86,40,74,70,57,52,38,34,28,27,34,26,38,72,52,61,73,22,34,27,38,28,29,62,60,74,51,5,21,42,27,44,49,96,86,59,48,55,32,24,67,46,76,61,75,49,80,55,19,35,27,48,56,43,78,42,84,92,50,25,24,37,42,25,32,74,55,92,90,29,37,23,19,49,18,69,38,92,86,24,76,21,52,40,72,30,76,69,73,62,40,49,32,31,30,24,33,54,52,132

=== Feature glossary ===
Legend for the data blocks above and below:

— What the protein is —

Sequence gives the chain of amino acids in standard one-letter code (A=alanine, C=cysteine, …, Y=tyrosine), read N→C. It is the only feature that is directly encoded by the gene; all structural features are derived from the folded form of this sequence.

The annotation block draws on four external re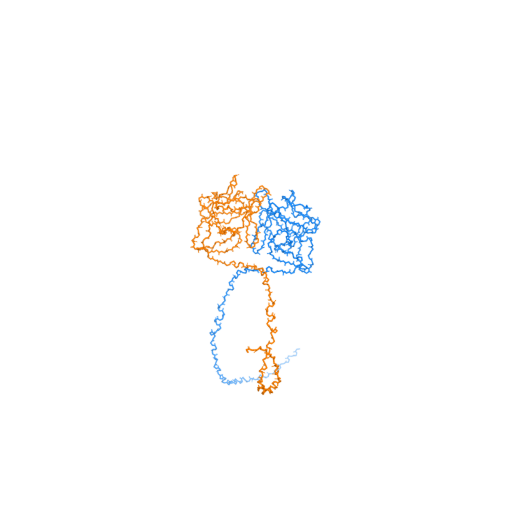sources. InterPro: which protein families and domains the sequence belongs to. GO: standardized terms for what the protein does, what process it participates in, and where in the cell it acts. CATH: which structural fold it has in the CATH hierarchy. Organism: the species of origin.

— Where its atoms are —

Atomic coordinates in PDBx/mmCIF format — the same representation the Protein Data Bank distributes. Each line of the _atom_site loop places one backbone 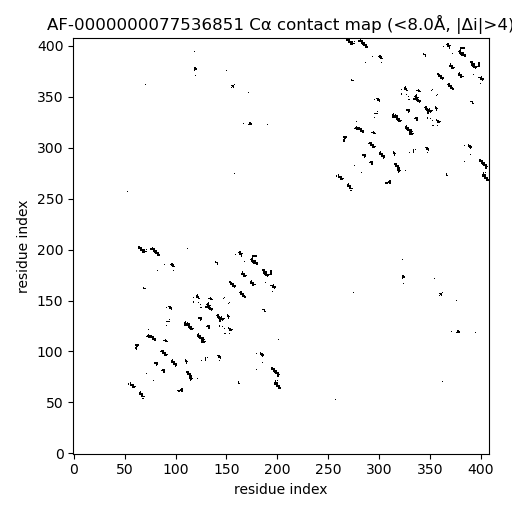atom in Cartesian space (units: ångströms, origin: arbitrary).

Six rendered views show the 3D structure from the faces of a cube — i.e. along ±x, ±y, ±z. Rendering representation is drawn randomly per protein from cartoon (secondary-structure ribbons), sticks (backbone bonds), or molecular surface; coloring is either N→C rainbow (blue at the N-terminus through red at the C-terminus) or one color per chain.

— Local backbone conformation —

DSSP 8-state secondary structure assigns each residue one of H (α-helix), G (3₁₀-helix), I (π-helix), E (extended β-strand), B (isolated β-bridge), T (hydrogen-bonded turn), S (bend), or '-' (coil). The assignment is computed from backbone hydrogen-bond geometry via the Kabsch–Sander algorithm.

P-SEA three-state annotation labels each residue as helix, strand, or coil based purely on the geometry of the Cα trace. It serves as a fallback when the full backbone (and thus DSSP) is unavailable.

φ (phi) and ψ (psi) are the two rotatable backbone dihedrals per residue: φ is the C(i-1)–N–Cα–C torsion, ψ is the N–Cα–C–N(i+1) torsion, both in degrees on (−180°, 180°]. α-helical residues cluster near (−60°, −45°); β-strand residues near (−120°, +130°). A Ramachandran plot is simply a scatter of (φ, ψ) for every residue.

— Global shape and packing —

Radius of gy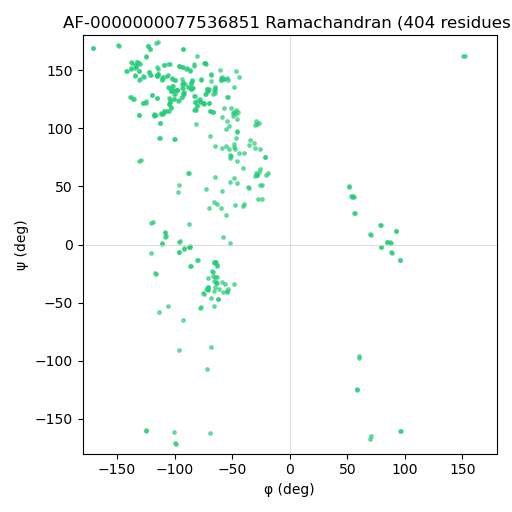ration (Rg) is the root-mean-square distance of Cα atoms from their centroid — a single number for overall size and compactness. A globular domain of N residues has Rg ≈ 2.2·N^0.38 Å; an extended or disordered chain has a much larger Rg. The Cα contact count is the number of residue pairs whose Cα atoms are within 8 Å and are more than four positions apart in sequence — a standard proxy for tertiary packing density. The bounding box is the smallest axis-aligned box enclosing all Cα atoms.

Accessible surface area quantifies burial. A residue with SASA near zero is packed into the hydrophobic core; one with SASA >100 Å² sits on the surface. Computed here via the Shrake–Rupley numerical algorithm with a 1.4 Å probe.

The contact map is a binary N×N matrix image: pixel (i, j) is dark where Cα_i and Cα_j are within 8 Å and |i−j|>4. Because the |i−j|>4 filter removes local helical contacts, off-diagonal stripes parallel to the main diagonal indicate parallel β-sheets; stripes perpendicular to it indicate antiparallel β-sheets. The Ramachandran plot scatters every residue's (φ, ψ) pair against the sterically allowed regions. The PAE heatmap renders the predicted-aligned-error matrix.

— Structural neighborhood —

A 3Di character summarizes, for each residue, the relative orientation of the Cα frame of its nearest spatial neighbor. Because it encodes fold topology rather than chemistry, 3Di alignments detect remote structural similarity that sequence alignment misses.

Structural nearest neighbors (via Foldseek easy-search vs the PDB). Reported per hit: target PDB id, E-value, and alignment TM-score. A TM-score above ~0.5 is the conventional threshold for 'same fold'.

— Confidence and disorder —

For AlphaFold models, the B-factor field carries pLDDT — the model's own estimate of local accuracy on a 0–100 scale. Regions with pLDDT<50 should be treated as essentially unmodeled; they often correspond to intrinsically disordered segments.

B-factor (Debye–Waller factor) reflects atomic displacement in the crystal lattice. It is an experimental observable (units Å²), not a prediction; low values mean the atom is pinned down, high values mean it moves or is heterogeneous across the crystal.

Predicted Aligned Error (PAE) is an AlphaFold confidence matrix: entry (i, j) is the expected error in the position of residue j, in ångströms, when the prediction is superimposed on the true structure at residue i. Low PAE within a block of residues means that block is internally rigid and well-predicted; high PAE between two blocks means their relative placement is uncertain even if each block individually is confident.